Protein AF-A0A7J2L5X8-F1 (afdb_monomer_lite)

pLDDT: mean 84.65, std 14.78, range [26.77, 98.19]

Radius of gyration: 34.4 Å; chains: 1; bounding box: 123×86×78 Å

Structure (mmCIF, N/CA/C/O backbone):
data_AF-A0A7J2L5X8-F1
#
_entry.id   AF-A0A7J2L5X8-F1
#
loop_
_atom_site.group_PDB
_atom_site.id
_atom_site.type_symbol
_atom_site.label_atom_id
_atom_site.label_alt_id
_atom_site.label_comp_id
_atom_site.label_asym_id
_atom_site.label_entity_id
_atom_site.label_seq_id
_atom_site.pdbx_PDB_ins_code
_atom_site.Cartn_x
_atom_site.Cartn_y
_atom_site.Cartn_z
_atom_site.occupancy
_atom_site.B_iso_or_equiv
_atom_site.auth_seq_id
_atom_site.auth_comp_id
_atom_site.auth_asym_id
_atom_site.auth_atom_id
_atom_site.pdbx_PDB_model_num
ATOM 1 N N . MET A 1 1 ? -38.835 -38.121 22.891 1.00 50.97 1 MET A N 1
ATOM 2 C CA . MET A 1 1 ? -38.243 -36.818 23.282 1.00 50.97 1 MET A CA 1
ATOM 3 C C . MET A 1 1 ? -36.738 -36.722 23.035 1.00 50.97 1 MET A C 1
ATOM 5 O O . MET A 1 1 ? -36.355 -35.840 22.284 1.00 50.97 1 MET A O 1
ATOM 9 N N . ARG A 1 2 ? -35.883 -37.625 23.550 1.00 47.59 2 ARG A N 1
ATOM 10 C CA . ARG A 1 2 ? -34.414 -37.562 23.329 1.00 47.59 2 ARG A CA 1
ATOM 11 C C . ARG A 1 2 ? -33.972 -37.467 21.857 1.00 47.59 2 ARG A C 1
ATOM 13 O O . ARG A 1 2 ? -33.082 -36.690 21.553 1.00 47.59 2 ARG A O 1
ATOM 20 N N . ARG A 1 3 ? -34.618 -38.194 20.934 1.00 44.84 3 ARG A N 1
ATOM 21 C CA . ARG A 1 3 ? -34.293 -38.130 19.491 1.00 44.84 3 ARG A CA 1
ATOM 22 C C . ARG A 1 3 ? -34.635 -36.784 18.840 1.00 44.84 3 ARG A C 1
ATOM 24 O O . ARG A 1 3 ? -33.882 -36.325 17.998 1.00 44.84 3 ARG A O 1
ATOM 31 N N . ILE A 1 4 ? -35.722 -36.137 19.264 1.00 60.38 4 ILE A N 1
ATOM 32 C CA . ILE A 1 4 ? -36.119 -34.810 18.762 1.00 60.38 4 ILE A CA 1
ATOM 33 C C . ILE A 1 4 ? -35.140 -33.752 19.275 1.00 60.38 4 ILE A C 1
ATOM 35 O O . ILE A 1 4 ? -34.714 -32.895 18.515 1.00 60.38 4 ILE A O 1
ATOM 39 N N . LEU A 1 5 ? -34.713 -33.865 20.536 1.00 56.12 5 LEU A N 1
ATOM 40 C CA . LEU A 1 5 ? -33.750 -32.943 21.135 1.00 56.12 5 LEU A CA 1
ATOM 41 C C . LEU A 1 5 ? -32.378 -33.013 20.448 1.00 56.12 5 LEU A C 1
ATOM 43 O O . LEU A 1 5 ? -31.769 -31.979 20.212 1.00 56.12 5 LEU A O 1
ATOM 47 N N . ILE A 1 6 ? -31.931 -34.216 20.066 1.00 64.38 6 ILE A N 1
ATOM 48 C CA . ILE A 1 6 ? -30.689 -34.419 19.302 1.00 64.38 6 ILE A CA 1
ATOM 49 C C . ILE A 1 6 ? -30.817 -33.847 17.887 1.00 64.38 6 ILE A C 1
ATOM 51 O O . ILE A 1 6 ? -29.903 -33.176 17.432 1.00 64.38 6 ILE A O 1
ATOM 55 N N . ILE A 1 7 ? -31.949 -34.052 17.206 1.00 65.56 7 ILE A N 1
ATOM 56 C CA . ILE A 1 7 ? -32.182 -33.485 15.867 1.00 65.56 7 ILE A CA 1
ATOM 57 C C . ILE A 1 7 ? -32.190 -31.952 15.918 1.00 65.56 7 ILE A C 1
ATOM 59 O O . ILE A 1 7 ? -31.579 -31.323 15.064 1.00 65.56 7 ILE A O 1
ATOM 63 N N . VAL A 1 8 ? -32.805 -31.351 16.941 1.00 65.12 8 VAL A N 1
ATOM 64 C CA . VAL A 1 8 ? -32.806 -29.892 17.148 1.00 65.12 8 VAL A CA 1
ATOM 65 C C . VAL A 1 8 ? -31.406 -29.368 17.476 1.00 65.12 8 VAL A C 1
ATOM 67 O O . VAL A 1 8 ? -31.023 -28.328 16.957 1.00 65.12 8 VAL A O 1
ATOM 70 N N . LEU A 1 9 ? -30.612 -30.092 18.270 1.00 53.28 9 LEU A N 1
ATOM 71 C CA . LEU A 1 9 ? -29.221 -29.726 18.570 1.00 53.28 9 LEU A CA 1
ATOM 72 C C . LEU A 1 9 ? -28.312 -29.840 17.345 1.00 53.28 9 LEU A C 1
ATOM 74 O O . LEU A 1 9 ? -27.477 -28.969 17.126 1.00 53.28 9 LEU A O 1
ATOM 78 N N . VAL A 1 10 ? -28.501 -30.876 16.525 1.00 58.16 10 VAL A N 1
ATOM 79 C CA . VAL A 1 10 ? -27.771 -31.048 15.264 1.00 58.16 10 VAL A CA 1
ATOM 80 C C . VAL A 1 10 ? -28.186 -29.974 14.263 1.00 58.16 10 VAL A C 1
ATOM 82 O O . VAL A 1 10 ? -27.308 -29.396 13.645 1.00 58.16 10 VAL A O 1
ATOM 85 N N . LEU A 1 11 ? -29.473 -29.629 14.151 1.00 48.47 11 LEU A N 1
ATOM 86 C CA . LEU A 1 11 ? -29.954 -28.525 13.307 1.00 48.47 11 LEU A CA 1
ATOM 87 C C . LEU A 1 11 ? -29.488 -27.151 13.799 1.00 48.47 11 LEU A C 1
ATOM 89 O O . LEU A 1 11 ? -29.169 -26.309 12.972 1.00 48.47 11 LEU A O 1
ATOM 93 N N . ALA A 1 12 ? -29.409 -26.921 15.112 1.00 48.19 12 ALA A N 1
ATOM 94 C CA . ALA A 1 12 ? -28.873 -25.685 15.680 1.00 48.19 12 ALA A CA 1
ATOM 95 C C . ALA A 1 12 ? -27.358 -25.574 15.455 1.00 48.19 12 ALA A C 1
ATOM 97 O O . ALA A 1 12 ? -26.879 -24.514 15.066 1.00 48.19 12 ALA A O 1
ATOM 98 N N . ALA A 1 13 ? -26.615 -26.674 15.612 1.00 43.69 13 ALA A N 1
ATOM 99 C CA . ALA A 1 13 ? -25.195 -26.733 15.275 1.00 43.69 13 ALA A CA 1
ATOM 100 C C . ALA A 1 13 ? -24.962 -26.568 13.763 1.00 43.69 13 ALA A C 1
ATOM 102 O O . ALA A 1 13 ? -24.052 -25.851 13.366 1.00 43.69 13 ALA A O 1
ATOM 103 N N . PHE A 1 14 ? -25.818 -27.153 12.914 1.00 43.00 14 PHE A N 1
ATOM 104 C CA . PHE A 1 14 ? -25.770 -26.969 11.460 1.00 43.00 14 PHE A CA 1
ATOM 105 C C . PHE A 1 14 ? -26.148 -25.539 11.060 1.00 43.00 14 PHE A C 1
ATOM 107 O O . PHE A 1 14 ? -25.529 -24.989 10.166 1.00 43.00 14 PHE A O 1
ATOM 114 N N . ALA A 1 15 ? -27.095 -24.898 11.749 1.00 42.09 15 ALA A N 1
ATOM 115 C CA . ALA A 1 15 ? -27.457 -23.497 11.528 1.00 42.09 15 ALA A CA 1
ATOM 116 C C . ALA A 1 15 ? -26.376 -22.509 12.003 1.00 42.09 15 ALA A C 1
ATOM 118 O O . ALA A 1 15 ? -26.278 -21.422 11.447 1.00 42.09 15 ALA A O 1
ATOM 119 N N . MET A 1 16 ? -25.552 -22.890 12.988 1.00 42.25 16 MET A N 1
ATOM 120 C CA . MET A 1 16 ? -24.350 -22.145 13.394 1.00 42.25 16 MET A CA 1
ATOM 121 C C . MET A 1 16 ? -23.132 -22.426 12.493 1.00 42.25 16 MET A C 1
ATOM 123 O O . MET A 1 16 ? -22.217 -21.611 12.452 1.00 42.25 16 MET A O 1
ATOM 127 N N . LEU A 1 17 ? -23.114 -23.563 11.784 1.00 34.62 17 LEU A N 1
ATOM 128 C CA . LEU A 1 17 ? -22.081 -23.952 10.808 1.00 34.62 17 LEU A CA 1
ATOM 129 C C . LEU A 1 17 ? -22.421 -23.568 9.364 1.00 34.62 17 LEU A C 1
ATOM 131 O O . LEU A 1 17 ? -21.543 -23.615 8.502 1.00 34.62 17 LEU A O 1
ATOM 135 N N . LEU A 1 18 ? -23.670 -23.192 9.077 1.00 31.45 18 LEU A N 1
ATOM 136 C CA . LEU A 1 18 ? -23.993 -22.529 7.825 1.00 31.45 18 LEU A CA 1
ATOM 137 C C . LEU A 1 18 ? -23.197 -21.218 7.811 1.00 31.45 18 LEU A C 1
ATOM 139 O O . LEU A 1 18 ? -23.314 -20.442 8.764 1.00 31.45 18 LEU A O 1
ATOM 143 N N . PRO A 1 19 ? -22.396 -20.943 6.763 1.00 33.28 19 PRO A N 1
ATOM 144 C CA . PRO A 1 19 ? -21.858 -19.607 6.590 1.00 33.28 19 PRO A CA 1
ATOM 145 C C . PRO A 1 19 ? -23.040 -18.648 6.678 1.00 33.28 19 PRO A C 1
ATOM 147 O O . PRO A 1 19 ? -24.121 -18.947 6.158 1.00 33.28 19 PRO A O 1
ATOM 150 N N . ILE A 1 20 ? -22.854 -17.524 7.367 1.00 36.88 20 ILE A N 1
ATOM 151 C CA . ILE A 1 20 ? -23.802 -16.414 7.371 1.00 36.88 20 ILE A CA 1
ATOM 152 C C . ILE A 1 20 ? -23.837 -15.866 5.934 1.00 36.88 20 ILE A C 1
ATOM 154 O O . ILE A 1 20 ? -23.305 -14.811 5.628 1.00 36.88 20 ILE A O 1
ATOM 158 N N . ASN A 1 21 ? -24.488 -16.597 5.031 1.00 29.67 21 ASN A N 1
ATOM 159 C CA . ASN A 1 21 ? -25.087 -16.094 3.812 1.00 29.67 21 ASN A CA 1
ATOM 160 C C . ASN A 1 21 ? -26.426 -15.474 4.225 1.00 29.67 21 ASN A C 1
ATOM 162 O O . ASN A 1 21 ? -27.500 -15.875 3.781 1.00 29.67 21 ASN A O 1
ATOM 166 N N . ALA A 1 22 ? -26.363 -14.509 5.145 1.00 26.77 22 ALA A N 1
ATOM 167 C CA . ALA A 1 22 ? -27.402 -13.507 5.238 1.00 26.77 22 ALA A CA 1
ATOM 168 C C . ALA A 1 22 ? -27.257 -12.656 3.974 1.00 26.77 22 ALA A C 1
ATOM 170 O O . ALA A 1 22 ? -26.173 -12.143 3.701 1.00 26.77 22 ALA A O 1
ATOM 171 N N . GLY A 1 23 ? -28.324 -12.620 3.175 1.00 27.84 23 GLY A N 1
ATOM 172 C CA . GLY A 1 23 ? -28.348 -12.081 1.820 1.00 27.84 23 GLY A CA 1
ATOM 173 C C . GLY A 1 23 ? -27.550 -10.792 1.667 1.00 27.84 23 GLY A C 1
ATOM 174 O O . GLY A 1 23 ? -27.863 -9.772 2.277 1.00 27.84 23 GLY A O 1
ATOM 175 N N . TYR A 1 24 ? -26.526 -10.868 0.825 1.00 34.09 24 TYR A N 1
ATOM 176 C CA . TYR A 1 24 ? -25.783 -9.721 0.344 1.00 34.09 24 TYR A CA 1
ATOM 177 C C . TYR A 1 24 ? -26.128 -9.550 -1.133 1.00 34.09 24 TYR A C 1
ATOM 179 O O . TYR A 1 24 ? -25.686 -10.321 -1.985 1.00 34.09 24 TYR A O 1
ATOM 187 N N . GLU A 1 25 ? -26.943 -8.543 -1.433 1.00 32.84 25 GLU A N 1
ATOM 188 C CA . GLU A 1 25 ? -26.966 -7.942 -2.762 1.00 32.84 25 GLU A CA 1
ATOM 189 C C . GLU A 1 25 ? -25.570 -7.357 -3.030 1.00 32.84 25 GLU A C 1
ATOM 191 O O . GLU A 1 25 ? -25.068 -6.540 -2.255 1.00 32.84 25 GLU A O 1
ATOM 196 N N . GLY A 1 26 ? -24.925 -7.800 -4.113 1.00 31.50 26 GLY A N 1
ATOM 197 C CA . GLY A 1 26 ? -23.691 -7.190 -4.618 1.00 31.50 26 GLY A CA 1
ATOM 198 C C . GLY A 1 26 ? -22.412 -8.020 -4.502 1.00 31.50 26 GLY A C 1
ATOM 199 O O . GLY A 1 26 ? -21.332 -7.437 -4.443 1.00 31.50 26 GLY A O 1
ATOM 200 N N . HIS A 1 27 ? -22.498 -9.352 -4.495 1.00 34.44 27 HIS A N 1
ATOM 201 C CA . HIS A 1 27 ? -21.352 -10.185 -4.870 1.00 34.44 27 HIS A CA 1
ATOM 202 C C . HIS A 1 27 ? -21.239 -10.217 -6.396 1.00 34.44 27 HIS A C 1
ATOM 204 O O . HIS A 1 27 ? -21.944 -10.969 -7.065 1.00 34.44 27 HIS A O 1
ATOM 210 N N . VAL A 1 28 ? -20.391 -9.351 -6.949 1.00 34.28 28 VAL A N 1
ATOM 211 C CA . VAL A 1 28 ? -19.978 -9.427 -8.353 1.00 34.28 28 VAL A CA 1
ATOM 212 C C . VAL A 1 28 ? -18.663 -10.197 -8.380 1.00 34.28 28 VAL A C 1
ATOM 214 O O . VAL A 1 28 ? -17.612 -9.646 -8.068 1.00 34.28 28 VAL A O 1
ATOM 217 N N . GLU A 1 29 ? -18.721 -11.480 -8.743 1.00 30.66 29 GLU A N 1
ATOM 218 C CA . GLU A 1 29 ? -17.546 -12.201 -9.240 1.00 30.66 29 GLU A CA 1
ATOM 219 C C . GLU A 1 29 ? -17.070 -11.502 -10.522 1.00 30.66 29 GLU A C 1
ATOM 221 O O . GLU A 1 29 ? -17.646 -11.688 -11.596 1.00 30.66 29 GLU A O 1
ATOM 226 N N . ILE A 1 30 ? -16.012 -10.696 -10.436 1.00 43.50 30 ILE A N 1
ATOM 227 C CA . ILE A 1 30 ? -15.331 -10.178 -11.626 1.00 43.50 30 ILE A CA 1
ATOM 228 C C . ILE A 1 30 ? -14.377 -11.272 -12.115 1.00 43.50 30 ILE A C 1
ATOM 230 O O . ILE A 1 30 ? -13.190 -11.284 -11.791 1.00 43.50 30 ILE A O 1
ATOM 234 N N . LYS A 1 31 ? -14.901 -12.229 -12.888 1.00 35.75 31 LYS A N 1
ATOM 235 C CA . LYS A 1 31 ? -14.074 -13.270 -13.515 1.00 35.75 31 LYS A CA 1
ATOM 236 C C . LYS A 1 31 ? -12.997 -12.633 -14.405 1.00 35.75 31 LYS A C 1
ATOM 238 O O . LYS A 1 31 ? -13.315 -11.985 -15.398 1.00 35.75 31 LYS A O 1
ATOM 243 N N . GLY A 1 32 ? -11.727 -12.867 -14.069 1.00 49.94 32 GLY A N 1
ATOM 244 C CA . GLY A 1 32 ? -10.579 -12.677 -14.966 1.00 49.94 32 GLY A CA 1
ATOM 245 C C . GLY A 1 32 ? -9.817 -11.349 -14.883 1.00 49.94 32 GLY A C 1
ATOM 246 O O . GLY A 1 32 ? -8.886 -11.172 -15.664 1.00 49.94 32 GLY A O 1
ATOM 247 N N . VAL A 1 33 ? -10.170 -10.429 -13.976 1.00 67.00 33 VAL A N 1
ATOM 248 C CA . VAL A 1 33 ? -9.389 -9.188 -13.748 1.00 67.00 33 VAL A CA 1
ATOM 249 C C . VAL A 1 33 ? -8.736 -9.182 -12.369 1.00 67.00 33 VAL A C 1
ATOM 251 O O . VAL A 1 33 ? -7.579 -8.809 -12.253 1.00 67.00 33 VAL A O 1
ATOM 254 N N . VAL A 1 34 ? -9.462 -9.624 -11.348 1.00 81.81 34 VAL A N 1
ATOM 255 C CA . VAL A 1 34 ? -9.037 -9.644 -9.944 1.00 81.81 34 VAL A CA 1
ATOM 256 C C . VAL A 1 34 ? -8.374 -10.993 -9.608 1.00 81.81 34 VAL A C 1
ATOM 258 O O . VAL A 1 34 ? -8.820 -12.018 -10.137 1.00 81.81 34 VAL A O 1
ATOM 261 N N . PRO A 1 35 ? -7.325 -11.036 -8.761 1.00 80.94 35 PRO A N 1
ATOM 262 C CA . PRO A 1 35 ? -6.740 -12.296 -8.299 1.00 80.94 35 PRO A CA 1
ATOM 263 C C . PRO A 1 35 ? -7.758 -13.135 -7.519 1.00 80.94 35 PRO A C 1
ATOM 265 O O . PRO A 1 35 ? -8.535 -12.606 -6.729 1.00 80.94 35 PRO A O 1
ATOM 268 N N . GLU A 1 36 ? -7.733 -14.456 -7.697 1.00 85.62 36 GLU A N 1
ATOM 269 C CA . GLU A 1 36 ? -8.596 -15.338 -6.906 1.00 85.62 36 GLU A CA 1
ATOM 270 C C . GLU A 1 36 ? -8.281 -15.194 -5.404 1.00 85.62 36 GLU A C 1
ATOM 272 O O . GLU A 1 36 ? -7.104 -15.271 -5.039 1.00 85.62 36 GLU A O 1
ATOM 277 N N . PRO A 1 37 ? -9.291 -15.050 -4.520 1.00 86.94 37 PRO A N 1
ATOM 278 C CA . PRO A 1 37 ? -9.077 -14.885 -3.078 1.00 86.94 37 PRO A CA 1
ATOM 279 C C . PRO A 1 37 ? -8.175 -15.955 -2.455 1.00 86.94 37 PRO A C 1
ATOM 281 O O . PRO A 1 37 ? -7.399 -15.670 -1.550 1.00 86.94 37 PRO A O 1
ATOM 284 N N . GLN A 1 38 ? -8.231 -17.183 -2.975 1.00 87.19 38 GLN A N 1
ATOM 285 C CA . GLN A 1 38 ? -7.449 -18.325 -2.490 1.00 87.19 38 GLN A CA 1
ATOM 286 C C . GLN A 1 38 ? -5.941 -18.182 -2.729 1.00 87.19 38 GLN A C 1
ATOM 288 O O . GLN A 1 38 ? -5.165 -18.919 -2.128 1.00 87.19 38 GLN A O 1
ATOM 293 N N . ASN A 1 39 ? -5.520 -17.254 -3.590 1.00 91.12 39 ASN A N 1
ATOM 294 C CA . ASN A 1 39 ? -4.109 -16.948 -3.815 1.00 91.12 39 ASN A CA 1
ATOM 295 C C . ASN A 1 39 ? -3.572 -15.896 -2.841 1.00 91.12 39 ASN A C 1
ATOM 297 O O . ASN A 1 39 ? -2.382 -15.614 -2.888 1.00 91.12 39 ASN A O 1
ATOM 301 N N . ILE A 1 40 ? -4.430 -15.327 -1.987 1.00 94.56 40 ILE A N 1
ATOM 302 C CA . ILE A 1 40 ? -4.070 -14.266 -1.050 1.00 94.56 40 ILE A CA 1
ATOM 303 C C . ILE A 1 40 ? -4.104 -14.812 0.375 1.00 94.56 40 ILE A C 1
ATOM 305 O O . ILE A 1 40 ? -5.088 -15.418 0.817 1.00 94.56 40 ILE A O 1
ATOM 309 N N . THR A 1 41 ? -3.022 -14.572 1.105 1.00 97.62 41 THR A N 1
ATOM 310 C CA . THR A 1 41 ? -2.802 -15.070 2.459 1.00 97.62 41 THR A CA 1
ATOM 311 C C . THR A 1 41 ? -2.686 -13.926 3.455 1.00 97.62 41 THR A C 1
ATOM 313 O O . THR A 1 41 ? -1.779 -13.098 3.389 1.00 97.62 41 THR A O 1
ATOM 316 N N . PHE A 1 42 ? -3.572 -13.940 4.448 1.00 98.19 42 PHE A N 1
ATOM 317 C CA . PHE A 1 42 ? -3.499 -13.073 5.617 1.00 98.19 42 PHE A CA 1
ATOM 318 C C . PHE A 1 42 ? -2.674 -13.751 6.716 1.00 98.19 42 PHE A C 1
ATOM 320 O O . PHE A 1 42 ? -3.063 -14.787 7.264 1.00 98.19 42 PHE A O 1
ATOM 327 N N . GLY A 1 43 ? -1.534 -13.163 7.055 1.00 97.44 43 GLY A N 1
ATOM 328 C CA . GLY A 1 43 ? -0.712 -13.531 8.198 1.00 97.44 43 GLY A CA 1
ATOM 329 C C . GLY A 1 43 ? -1.245 -12.862 9.459 1.00 97.44 43 GLY A C 1
ATOM 330 O O . GLY A 1 43 ? -1.260 -11.643 9.531 1.00 97.44 43 GLY A O 1
ATOM 331 N N . ILE A 1 44 ? -1.678 -13.614 10.467 1.00 96.94 44 ILE A N 1
ATOM 332 C CA . ILE A 1 44 ? -2.075 -13.047 11.764 1.00 96.94 44 ILE A CA 1
ATOM 333 C C . ILE A 1 44 ? -0.915 -13.222 12.728 1.00 96.94 44 ILE A C 1
ATOM 335 O O . ILE A 1 44 ? -0.552 -14.359 13.038 1.00 96.94 44 ILE A O 1
ATOM 339 N N . TYR A 1 45 ? -0.353 -12.117 13.216 1.00 95.75 45 TYR A N 1
ATOM 340 C CA . TYR A 1 45 ? 0.715 -12.190 14.203 1.00 95.75 45 TYR A CA 1
ATOM 341 C C . TYR A 1 45 ? 0.169 -12.609 15.573 1.00 95.75 45 TYR A C 1
ATOM 343 O O . TYR A 1 45 ? -0.776 -12.016 16.096 1.00 95.75 45 TYR A O 1
ATOM 351 N N . THR A 1 46 ? 0.755 -13.661 16.141 1.00 91.50 46 THR A N 1
ATOM 352 C CA . THR A 1 46 ? 0.354 -14.275 17.411 1.00 91.50 46 THR A CA 1
ATOM 353 C C . THR A 1 46 ? 1.497 -14.421 18.413 1.00 91.50 46 THR A C 1
ATOM 355 O O . THR A 1 46 ? 1.276 -15.004 19.471 1.00 91.50 46 THR A O 1
ATOM 358 N N . GLY A 1 47 ? 2.707 -13.965 18.075 1.00 84.44 47 GLY A N 1
ATOM 359 C CA . GLY A 1 47 ? 3.896 -14.087 18.928 1.00 84.44 47 GLY A CA 1
ATOM 360 C C . GLY A 1 47 ? 3.970 -13.078 20.074 1.00 84.44 47 GLY A C 1
ATOM 361 O O . GLY A 1 47 ? 4.498 -13.390 21.139 1.00 84.44 47 GLY A O 1
ATOM 362 N N . GLY A 1 48 ? 3.418 -11.881 19.871 1.00 82.56 48 GLY A N 1
ATOM 363 C CA . GLY A 1 48 ? 3.493 -10.779 20.830 1.00 82.56 48 GLY A CA 1
ATOM 364 C C . GLY A 1 48 ? 2.423 -10.813 21.923 1.00 82.56 48 GLY A C 1
ATOM 365 O O . GLY A 1 48 ? 1.437 -11.552 21.857 1.00 82.56 48 GLY A O 1
ATOM 366 N N . SER A 1 49 ? 2.588 -9.950 22.928 1.00 87.31 49 SER A N 1
ATOM 367 C CA . SER A 1 49 ? 1.512 -9.646 23.876 1.00 87.31 49 SER A CA 1
ATOM 368 C C . SER A 1 49 ? 0.440 -8.796 23.196 1.00 87.31 49 SER A C 1
ATOM 370 O O . SER A 1 49 ? 0.789 -7.891 22.452 1.00 87.31 49 SER A O 1
ATOM 372 N N . THR A 1 50 ? -0.848 -9.044 23.434 1.00 90.88 50 THR A N 1
ATOM 373 C CA . THR A 1 50 ? -1.942 -8.214 22.895 1.00 90.88 50 THR A CA 1
ATOM 374 C C . THR A 1 50 ? -2.754 -7.575 24.016 1.00 90.88 50 THR A C 1
ATOM 376 O O . THR A 1 50 ? -2.825 -8.113 25.121 1.00 90.88 50 THR A O 1
ATOM 379 N N . GLU A 1 51 ? -3.377 -6.424 23.749 1.00 90.94 51 GLU A N 1
ATOM 380 C CA . GLU A 1 51 ? -4.390 -5.854 24.648 1.00 90.94 51 GLU A CA 1
ATOM 381 C C . GLU A 1 51 ? -5.626 -6.739 24.712 1.00 90.94 51 GLU A C 1
ATOM 383 O O . GLU A 1 51 ? -6.108 -7.074 25.792 1.00 90.94 51 GLU A O 1
ATOM 388 N N . ILE A 1 52 ? -6.108 -7.126 23.533 1.00 90.88 52 ILE A N 1
ATOM 389 C CA . ILE A 1 52 ? -7.298 -7.938 23.374 1.00 90.88 52 ILE A CA 1
ATOM 390 C C . ILE A 1 52 ? -6.846 -9.343 22.969 1.00 90.88 52 ILE A C 1
ATOM 392 O O . ILE A 1 52 ? -6.108 -9.500 21.987 1.00 90.88 52 ILE A O 1
ATOM 396 N N . PRO A 1 53 ? -7.255 -10.397 23.697 1.00 92.00 53 PRO A N 1
ATOM 397 C CA . PRO A 1 53 ? -6.922 -11.762 23.326 1.00 92.00 53 PRO A CA 1
ATOM 398 C C . PRO A 1 53 ? -7.378 -12.082 21.901 1.00 92.00 53 PRO A C 1
ATOM 400 O O . PRO A 1 53 ? -8.519 -11.827 21.522 1.00 92.00 53 PRO A O 1
ATOM 403 N N . LEU A 1 54 ? -6.522 -12.745 21.121 1.00 89.75 54 LEU A N 1
ATOM 404 C CA . LEU A 1 54 ? -6.805 -13.102 19.722 1.00 89.75 54 LEU A CA 1
ATOM 405 C C . LEU A 1 54 ? -8.047 -13.990 19.518 1.00 89.75 54 LEU A C 1
ATOM 407 O O . LEU A 1 54 ? -8.488 -14.177 18.378 1.00 89.75 54 LEU A O 1
ATOM 411 N N . GLY A 1 55 ? -8.566 -14.588 20.595 1.00 89.94 55 GLY A N 1
ATOM 412 C CA . GLY A 1 55 ? -9.832 -15.317 20.608 1.00 89.94 55 GLY A CA 1
ATOM 413 C C . GLY A 1 55 ? -11.051 -14.417 20.388 1.00 89.94 55 GLY A C 1
ATOM 414 O O . GLY A 1 55 ? -12.014 -14.883 19.793 1.00 89.94 55 GLY A O 1
ATOM 415 N N . ASN A 1 56 ? -10.968 -13.136 20.761 1.00 94.44 56 ASN A N 1
ATOM 416 C CA . ASN A 1 56 ? -12.048 -12.153 20.617 1.00 94.44 56 ASN A CA 1
ATOM 417 C C . ASN A 1 56 ? -12.052 -11.460 19.241 1.00 94.44 56 ASN A C 1
ATOM 419 O O . ASN A 1 56 ? -12.795 -10.507 19.029 1.00 94.44 56 ASN A O 1
ATOM 423 N N . PHE A 1 57 ? -11.221 -11.928 18.306 1.00 94.50 57 PHE A N 1
ATOM 424 C CA . PHE A 1 57 ? -11.246 -11.548 16.890 1.00 94.50 57 PHE A CA 1
ATOM 425 C C . PHE A 1 57 ? -11.687 -12.736 16.022 1.00 94.50 57 PHE A C 1
ATOM 427 O O . PHE A 1 57 ? -11.197 -12.934 14.902 1.00 94.50 57 PHE A O 1
ATOM 434 N N . SER A 1 58 ? -12.561 -13.598 16.552 1.00 94.38 58 SER A N 1
ATOM 435 C CA . SER A 1 58 ? -13.014 -14.789 15.834 1.00 94.38 58 SER A CA 1
ATOM 436 C C . SER A 1 58 ? -13.840 -14.415 14.604 1.00 94.38 58 SER A C 1
ATOM 438 O O . SER A 1 58 ? -13.685 -15.037 13.553 1.00 94.38 58 SER A O 1
ATOM 440 N N . ILE A 1 59 ? -14.640 -13.347 14.681 1.00 93.88 59 ILE A N 1
ATOM 441 C CA . ILE A 1 59 ? -15.447 -12.856 13.563 1.00 93.88 59 ILE A CA 1
ATOM 442 C C . ILE A 1 59 ? -14.555 -12.324 12.453 1.00 93.88 59 ILE A C 1
ATOM 444 O O . ILE A 1 59 ? -14.772 -12.673 11.298 1.00 93.88 59 ILE A O 1
ATOM 448 N N . LEU A 1 60 ? -13.510 -11.564 12.783 1.00 94.88 60 LEU A N 1
ATOM 449 C CA . LEU A 1 60 ? -12.532 -11.088 11.802 1.00 94.88 60 LEU A CA 1
ATOM 450 C C . LEU A 1 60 ? -11.886 -12.256 11.049 1.00 94.88 60 LEU A C 1
ATOM 452 O O . LEU A 1 60 ? -11.874 -12.278 9.818 1.00 94.88 60 LEU A O 1
ATOM 456 N N . LYS A 1 61 ? -11.421 -13.277 11.778 1.00 94.44 61 LYS A N 1
ATOM 457 C CA . LYS A 1 61 ? -10.851 -14.497 11.181 1.00 94.44 61 LYS A CA 1
ATOM 458 C C . LYS A 1 61 ? -11.862 -15.230 10.298 1.00 94.44 61 LYS A C 1
ATOM 460 O O . LYS A 1 61 ? -11.503 -15.735 9.234 1.00 94.44 61 LYS A O 1
ATOM 465 N N . ASN A 1 62 ? -13.120 -15.284 10.726 1.00 93.69 62 ASN A N 1
ATOM 466 C CA . ASN A 1 62 ? -14.199 -15.914 9.972 1.00 93.69 62 ASN A CA 1
ATOM 467 C C . ASN A 1 62 ? -14.584 -15.116 8.726 1.00 93.69 62 ASN A C 1
ATOM 469 O O . ASN A 1 62 ? -14.916 -15.731 7.720 1.00 93.69 62 ASN A O 1
ATOM 473 N N . VAL A 1 63 ? -14.506 -13.784 8.754 1.00 93.50 63 VAL A N 1
ATOM 474 C CA . VAL A 1 63 ? -14.704 -12.940 7.570 1.00 93.50 63 VAL A CA 1
ATOM 475 C C . VAL A 1 63 ? -13.627 -13.256 6.539 1.00 93.50 63 VAL A C 1
ATOM 477 O O . VAL A 1 63 ? -13.967 -13.604 5.414 1.00 93.50 63 VAL A O 1
ATOM 480 N N . ILE A 1 64 ? -12.349 -13.242 6.928 1.00 94.81 64 ILE A N 1
ATOM 481 C CA . ILE A 1 64 ? -11.235 -13.547 6.018 1.00 94.81 64 ILE A CA 1
ATOM 482 C C . ILE A 1 64 ? -11.413 -14.942 5.385 1.00 94.81 64 ILE A C 1
ATOM 484 O O . ILE A 1 64 ? -11.498 -15.062 4.162 1.00 94.81 64 ILE A O 1
ATOM 488 N N . LYS A 1 65 ? -11.579 -15.995 6.200 1.00 93.19 65 LYS A N 1
ATOM 489 C CA . LYS A 1 65 ? -11.784 -17.367 5.691 1.00 93.19 65 LYS A CA 1
ATOM 490 C C . LYS A 1 65 ? -13.070 -17.516 4.884 1.00 93.19 65 LYS A C 1
ATOM 492 O O . LYS A 1 65 ? -13.086 -18.171 3.848 1.00 93.19 65 LYS A O 1
ATOM 497 N N . GLY A 1 66 ? -14.158 -16.917 5.359 1.00 88.44 66 GLY A N 1
ATOM 498 C CA . GLY A 1 66 ? -15.476 -16.989 4.735 1.00 88.44 66 GLY A CA 1
ATOM 499 C C . GLY A 1 66 ? -15.526 -16.322 3.362 1.00 88.44 66 GLY A C 1
ATOM 500 O O . GLY A 1 66 ? -16.390 -16.664 2.558 1.00 88.44 66 GLY A O 1
ATOM 501 N N . ARG A 1 67 ? -14.594 -15.406 3.068 1.00 87.19 67 ARG A N 1
ATOM 502 C CA . ARG A 1 67 ? -14.424 -14.801 1.739 1.00 87.19 67 ARG A CA 1
ATOM 503 C C . ARG A 1 67 ? -13.441 -15.560 0.836 1.00 87.19 67 ARG A C 1
ATOM 505 O O . ARG A 1 67 ? -13.231 -15.148 -0.298 1.00 87.19 67 ARG A O 1
ATOM 512 N N . GLY A 1 68 ? -12.902 -16.690 1.296 1.00 90.12 68 GLY A N 1
ATOM 513 C CA . GLY A 1 68 ? -12.040 -17.570 0.506 1.00 90.12 68 GLY A CA 1
ATOM 514 C C . GLY A 1 68 ? -10.549 -17.241 0.568 1.00 90.12 68 GLY A C 1
ATOM 515 O O . GLY A 1 68 ? -9.786 -17.873 -0.155 1.00 90.12 68 GLY A O 1
ATOM 516 N N . PHE A 1 69 ? -10.134 -16.295 1.415 1.00 95.31 69 PHE A N 1
ATOM 517 C CA . PHE A 1 69 ? -8.723 -15.996 1.654 1.00 95.31 69 PHE A CA 1
ATOM 518 C C . PHE A 1 69 ? -8.070 -17.037 2.569 1.00 95.31 69 PHE A C 1
ATOM 520 O O . PHE A 1 69 ? -8.716 -17.601 3.462 1.00 95.31 69 PHE A O 1
ATOM 527 N N . ASN A 1 70 ? -6.764 -17.238 2.403 1.00 96.88 70 ASN A N 1
ATOM 528 C CA . ASN A 1 70 ? -5.984 -18.078 3.304 1.00 96.88 70 ASN A CA 1
ATOM 529 C C . ASN A 1 70 ? -5.611 -17.316 4.578 1.00 96.88 70 ASN A C 1
ATOM 531 O O . ASN A 1 70 ? -5.418 -16.102 4.566 1.00 96.88 70 ASN A O 1
ATOM 535 N N . ILE A 1 71 ? -5.469 -18.048 5.686 1.00 96.25 71 ILE A N 1
ATOM 536 C CA . ILE A 1 71 ? -4.923 -17.510 6.936 1.00 96.25 71 ILE A CA 1
ATOM 537 C C . ILE A 1 71 ? -3.714 -18.333 7.352 1.00 96.25 71 ILE A C 1
ATOM 539 O O . ILE A 1 71 ? -3.815 -19.554 7.490 1.00 96.25 71 ILE A O 1
ATOM 543 N N . LYS A 1 72 ? -2.611 -17.644 7.633 1.00 95.81 72 LYS A N 1
ATOM 544 C CA . LYS A 1 72 ? -1.400 -18.192 8.248 1.00 95.81 72 LYS A CA 1
ATOM 545 C C . LYS A 1 72 ? -1.223 -17.529 9.614 1.00 95.81 72 LYS A C 1
ATOM 547 O O . LYS A 1 72 ? -1.347 -16.316 9.727 1.00 95.81 72 LYS A O 1
ATOM 552 N N . ASN A 1 73 ? -0.962 -18.299 10.664 1.00 95.38 73 ASN A N 1
ATOM 553 C CA . ASN A 1 73 ? -0.577 -17.710 11.949 1.00 95.38 73 ASN A CA 1
ATOM 554 C C . ASN A 1 73 ? 0.939 -17.516 11.953 1.00 95.38 73 ASN A C 1
ATOM 556 O O . ASN A 1 73 ? 1.662 -18.440 11.587 1.00 95.38 73 ASN A O 1
ATOM 560 N N . ILE A 1 74 ? 1.393 -16.342 12.375 1.00 95.44 74 ILE A N 1
ATOM 561 C CA . ILE A 1 74 ? 2.808 -15.984 12.466 1.00 95.44 74 ILE A CA 1
ATOM 562 C C . ILE A 1 74 ? 3.152 -15.872 13.944 1.00 95.44 74 ILE A C 1
ATOM 564 O O . ILE A 1 74 ? 2.639 -14.997 14.633 1.00 95.44 74 ILE A O 1
ATOM 568 N N . THR A 1 75 ? 3.968 -16.781 14.461 1.00 91.69 75 THR A N 1
ATOM 569 C CA . THR A 1 75 ? 4.318 -16.813 15.891 1.00 91.69 75 THR A CA 1
ATOM 570 C C . THR A 1 75 ? 5.614 -16.091 16.208 1.00 91.69 75 THR A C 1
ATOM 572 O O . THR A 1 75 ? 5.858 -15.810 17.373 1.00 91.69 75 THR A O 1
ATOM 575 N N . ASP A 1 76 ? 6.438 -15.819 15.202 1.00 89.69 76 ASP A N 1
ATOM 576 C CA . ASP A 1 76 ? 7.736 -15.183 15.368 1.00 89.69 76 ASP A CA 1
ATOM 577 C C . ASP A 1 76 ? 7.967 -14.172 14.237 1.00 89.69 76 ASP A C 1
ATOM 579 O O . ASP A 1 76 ? 7.581 -14.405 13.092 1.00 89.69 76 ASP A O 1
ATOM 583 N N . LEU A 1 77 ? 8.554 -13.032 14.591 1.00 90.81 77 LEU A N 1
ATOM 584 C CA . LEU A 1 77 ? 8.923 -11.933 13.701 1.00 90.81 77 LEU A CA 1
ATOM 585 C C . LEU A 1 77 ? 10.410 -11.572 13.866 1.00 90.81 77 LEU A C 1
ATOM 587 O O . LEU A 1 77 ? 10.797 -10.414 13.734 1.00 90.81 77 LEU A O 1
ATOM 591 N N . THR A 1 78 ? 11.253 -12.563 14.154 1.00 87.06 78 THR A N 1
ATOM 592 C CA . THR A 1 78 ? 12.717 -12.412 14.176 1.00 87.06 78 THR A CA 1
ATOM 593 C C . THR A 1 78 ? 13.347 -12.491 12.785 1.00 87.06 78 THR A C 1
ATOM 595 O O . THR A 1 78 ? 14.366 -11.845 12.532 1.00 87.06 78 THR A O 1
ATOM 598 N N . GLU A 1 79 ? 12.734 -13.229 11.855 1.00 90.31 79 GLU A N 1
ATOM 599 C CA . GLU A 1 79 ? 13.246 -13.433 10.499 1.00 90.31 79 GLU A CA 1
ATOM 600 C C . GLU A 1 79 ? 12.184 -13.156 9.429 1.00 90.31 79 GLU A C 1
ATOM 602 O O . GLU A 1 79 ? 11.014 -13.512 9.559 1.00 90.31 79 GLU A O 1
ATOM 607 N N . LEU A 1 80 ? 12.610 -12.564 8.308 1.00 91.25 80 LEU A N 1
ATOM 608 C CA . LEU A 1 80 ? 11.713 -12.233 7.194 1.00 91.25 80 LEU A CA 1
ATOM 609 C C . LEU A 1 80 ? 11.123 -13.485 6.516 1.00 91.25 80 LEU A C 1
ATOM 611 O O . LEU A 1 80 ? 10.048 -13.406 5.927 1.00 91.25 80 LEU A O 1
ATOM 615 N N . GLY A 1 81 ? 11.804 -14.634 6.609 1.00 90.75 81 GLY A N 1
ATOM 616 C CA . GLY A 1 81 ? 11.352 -15.900 6.022 1.00 90.75 81 GLY A CA 1
ATOM 617 C C . GLY A 1 81 ? 10.010 -16.389 6.577 1.00 90.75 81 GLY A C 1
ATOM 618 O O . GLY A 1 81 ? 9.231 -16.998 5.848 1.00 90.75 81 GLY A O 1
ATOM 619 N N . GLU A 1 82 ? 9.673 -16.043 7.822 1.00 90.50 82 GLU A N 1
ATOM 620 C CA . GLU A 1 82 ? 8.374 -16.385 8.421 1.00 90.50 82 GLU A CA 1
ATOM 621 C C . GLU A 1 82 ? 7.197 -15.732 7.674 1.00 90.50 82 GLU A C 1
ATOM 623 O O . GLU A 1 82 ? 6.092 -16.287 7.606 1.00 90.50 82 GLU A O 1
ATOM 628 N N . LEU A 1 83 ? 7.447 -14.590 7.029 1.00 94.62 83 LEU A N 1
ATOM 629 C CA . LEU A 1 83 ? 6.475 -13.841 6.235 1.00 94.62 83 LEU A CA 1
ATOM 630 C C . LEU A 1 83 ? 6.440 -14.263 4.759 1.00 94.62 83 LEU A C 1
ATOM 632 O O . LEU A 1 83 ? 5.684 -13.691 3.976 1.00 94.62 83 LEU A O 1
ATOM 636 N N . GLU A 1 84 ? 7.199 -15.285 4.354 1.00 91.94 84 GLU A N 1
ATOM 637 C CA . GLU A 1 84 ? 7.123 -15.804 2.990 1.00 91.94 84 GLU A CA 1
ATOM 638 C C . GLU A 1 84 ? 5.710 -16.336 2.679 1.00 91.94 84 GLU A C 1
ATOM 640 O O . GLU A 1 84 ? 5.106 -17.087 3.463 1.00 91.94 84 GLU A O 1
ATOM 645 N N . GLY A 1 85 ? 5.184 -15.918 1.523 1.00 91.94 85 GLY A N 1
ATOM 646 C CA . GLY A 1 85 ? 3.839 -16.255 1.055 1.00 91.94 85 GLY A CA 1
ATOM 647 C C . GLY A 1 85 ? 2.707 -15.568 1.822 1.00 91.94 85 GLY A C 1
ATOM 648 O O . GLY A 1 85 ? 1.563 -15.994 1.690 1.00 91.94 85 GLY A O 1
ATOM 649 N N . VAL A 1 86 ? 3.011 -14.562 2.648 1.00 96.81 86 VAL A N 1
ATOM 650 C CA . VAL A 1 86 ? 2.021 -13.691 3.291 1.00 96.81 86 VAL A CA 1
ATOM 651 C C . VAL A 1 86 ? 1.882 -12.421 2.462 1.00 96.81 86 VAL A C 1
ATOM 653 O O . VAL A 1 86 ? 2.876 -11.745 2.214 1.00 96.81 86 VAL A O 1
ATOM 656 N N . ASP A 1 87 ? 0.656 -12.101 2.054 1.00 97.06 87 ASP A N 1
ATOM 657 C CA . ASP A 1 87 ? 0.353 -10.881 1.297 1.00 97.06 87 ASP A CA 1
ATOM 658 C C . ASP A 1 87 ? -0.041 -9.735 2.236 1.00 97.06 87 ASP A C 1
ATOM 660 O O . ASP A 1 87 ? 0.379 -8.595 2.050 1.00 97.06 87 ASP A O 1
ATOM 664 N N . VAL A 1 88 ? -0.805 -10.048 3.292 1.00 98.19 88 VAL A N 1
ATOM 665 C CA . VAL A 1 88 ? -1.270 -9.071 4.287 1.00 98.19 88 VAL A CA 1
ATOM 666 C C . VAL A 1 88 ? -0.897 -9.533 5.692 1.00 98.19 88 VAL A C 1
ATOM 668 O O . VAL A 1 88 ? -1.391 -10.560 6.155 1.00 98.19 88 VAL A O 1
ATOM 671 N N . LEU A 1 89 ? -0.078 -8.768 6.414 1.00 98.19 89 LEU A N 1
ATOM 672 C CA . LEU A 1 89 ? 0.242 -9.017 7.820 1.00 98.19 89 LEU A CA 1
ATOM 673 C C . LEU A 1 89 ? -0.688 -8.202 8.728 1.00 98.19 89 LEU A C 1
ATOM 675 O O . LEU A 1 89 ? -0.692 -6.972 8.717 1.00 98.19 89 LEU A O 1
ATOM 679 N N . ALA A 1 90 ? -1.466 -8.901 9.547 1.00 97.62 90 ALA A N 1
ATOM 680 C CA . ALA A 1 90 ? -2.384 -8.329 10.515 1.00 97.62 90 ALA A CA 1
ATOM 681 C C . ALA A 1 90 ? -1.758 -8.282 11.918 1.00 97.62 90 ALA A C 1
ATOM 683 O O . ALA A 1 90 ? -1.445 -9.319 12.515 1.00 97.62 90 ALA A O 1
ATOM 684 N N . LEU A 1 91 ? -1.637 -7.069 12.460 1.00 96.75 91 LEU A N 1
ATOM 685 C CA . LEU A 1 91 ? -1.184 -6.781 13.819 1.00 96.75 91 LEU A CA 1
ATOM 686 C C . LEU A 1 91 ? -2.397 -6.341 14.646 1.00 96.75 91 LEU A C 1
ATOM 688 O O . LEU A 1 91 ? -2.884 -5.219 14.518 1.00 96.75 91 LEU A O 1
ATOM 692 N N . LEU A 1 92 ? -2.919 -7.252 15.469 1.00 95.62 92 LEU A N 1
ATOM 693 C CA . LEU A 1 92 ? -4.187 -7.063 16.179 1.00 95.62 92 LEU A CA 1
ATOM 694 C C . LEU A 1 92 ? -3.939 -6.682 17.642 1.00 95.62 92 LEU A C 1
ATOM 696 O O . LEU A 1 92 ? -3.752 -7.550 18.492 1.00 95.62 92 LEU A O 1
ATOM 700 N N . THR A 1 93 ? -3.960 -5.386 17.954 1.00 94.19 93 THR A N 1
ATOM 701 C CA . THR A 1 93 ? -3.785 -4.838 19.316 1.00 94.19 93 THR A CA 1
ATOM 702 C C . THR A 1 93 ? -2.489 -5.274 20.004 1.00 94.19 93 THR A C 1
ATOM 704 O O . THR A 1 93 ? -2.452 -5.450 21.222 1.00 94.19 93 THR A O 1
ATOM 707 N N . ILE A 1 94 ? -1.426 -5.488 19.222 1.00 92.56 94 ILE A N 1
ATOM 708 C CA . ILE A 1 94 ? -0.119 -5.910 19.737 1.00 92.56 94 ILE A CA 1
ATOM 709 C C . ILE A 1 94 ? 0.448 -4.818 20.647 1.00 92.56 94 ILE A C 1
ATOM 711 O O . ILE A 1 94 ? 0.464 -3.641 20.292 1.00 92.56 94 ILE A O 1
ATOM 715 N N . LYS A 1 95 ? 0.916 -5.248 21.814 1.00 85.00 95 LYS A N 1
ATOM 716 C CA . LYS A 1 95 ? 1.680 -4.492 22.799 1.00 85.00 95 LYS A CA 1
ATOM 717 C C . LYS A 1 95 ? 3.137 -4.939 22.752 1.00 85.00 95 LYS A C 1
ATOM 719 O O . LYS A 1 95 ? 3.406 -6.135 22.621 1.00 85.00 95 LYS A O 1
ATOM 724 N N . ASN A 1 96 ? 4.044 -3.993 22.955 1.00 81.38 96 ASN A N 1
ATOM 725 C CA . ASN A 1 96 ? 5.480 -4.183 23.125 1.00 81.38 96 ASN A CA 1
ATOM 726 C C . ASN A 1 96 ? 6.159 -4.880 21.939 1.00 81.38 96 ASN A C 1
ATOM 728 O O . ASN A 1 96 ? 6.637 -6.006 22.065 1.00 81.38 96 ASN A O 1
ATOM 732 N N . LEU A 1 97 ? 6.236 -4.192 20.800 1.00 90.44 97 LEU A N 1
ATOM 733 C CA . LEU A 1 97 ? 7.103 -4.612 19.698 1.00 90.44 97 LEU A CA 1
ATOM 734 C C . LEU A 1 97 ? 8.564 -4.266 19.996 1.00 90.44 97 LEU A C 1
ATOM 736 O O . LEU A 1 97 ? 8.884 -3.162 20.441 1.00 90.44 97 LEU A O 1
ATOM 740 N N . THR A 1 98 ? 9.454 -5.210 19.728 1.00 91.94 98 THR A N 1
ATOM 741 C CA . THR A 1 98 ? 10.901 -5.009 19.781 1.00 91.94 98 THR A CA 1
ATOM 742 C C . THR A 1 98 ? 11.408 -4.324 18.510 1.00 91.94 98 THR A C 1
ATOM 744 O O . THR A 1 98 ? 10.791 -4.386 17.447 1.00 91.94 98 THR A O 1
ATOM 747 N N . ASN A 1 99 ? 12.587 -3.703 18.592 1.00 91.50 99 ASN A N 1
ATOM 748 C CA . ASN A 1 99 ? 13.215 -3.061 17.433 1.00 91.50 99 ASN A CA 1
ATOM 749 C C . ASN A 1 99 ? 13.490 -4.043 16.284 1.00 91.50 99 ASN A C 1
ATOM 751 O O . ASN A 1 99 ? 13.435 -3.647 15.120 1.00 91.50 99 ASN A O 1
ATOM 755 N N . ASP A 1 100 ? 13.793 -5.304 16.595 1.00 92.38 100 ASP A N 1
ATOM 756 C CA . ASP A 1 100 ? 14.060 -6.324 15.581 1.00 92.38 100 ASP A CA 1
ATOM 757 C C . ASP A 1 100 ? 12.779 -6.677 14.817 1.00 92.38 100 ASP A C 1
ATOM 759 O O . ASP A 1 100 ? 12.780 -6.640 13.587 1.00 92.38 100 ASP A O 1
ATOM 763 N N . GLU A 1 101 ? 11.658 -6.872 15.517 1.00 94.31 101 GLU A N 1
ATOM 764 C CA . GLU A 1 101 ? 10.349 -7.096 14.886 1.00 94.31 101 GLU A CA 1
ATOM 765 C C . GLU A 1 101 ? 9.928 -5.898 14.025 1.00 94.31 101 GLU A C 1
ATOM 767 O O . GLU A 1 101 ? 9.488 -6.066 12.887 1.00 94.31 101 GLU A O 1
ATOM 772 N N . ILE A 1 102 ? 10.123 -4.673 14.523 1.00 94.56 102 ILE A N 1
ATOM 773 C CA . ILE A 1 102 ? 9.850 -3.437 13.775 1.00 94.56 102 ILE A CA 1
ATOM 774 C C . ILE A 1 102 ? 10.708 -3.374 12.501 1.00 94.56 102 ILE A C 1
ATOM 776 O O . ILE A 1 102 ? 10.210 -3.021 11.430 1.00 94.56 102 ILE A O 1
ATOM 780 N N . ASN A 1 103 ? 11.984 -3.765 12.573 1.00 94.31 103 ASN A N 1
ATOM 781 C CA . ASN A 1 103 ? 12.862 -3.839 11.405 1.00 94.31 103 ASN A CA 1
ATOM 782 C C . ASN A 1 103 ? 12.389 -4.887 10.383 1.00 94.31 103 ASN A C 1
ATOM 784 O O . ASN A 1 103 ? 12.476 -4.631 9.178 1.00 94.31 103 ASN A O 1
ATOM 788 N N . ILE A 1 104 ? 11.882 -6.040 10.833 1.00 95.69 104 ILE A N 1
ATOM 789 C CA . ILE A 1 104 ? 11.297 -7.058 9.950 1.00 95.69 104 ILE A CA 1
ATOM 790 C C . ILE A 1 104 ? 10.026 -6.530 9.283 1.00 95.69 104 ILE A C 1
ATOM 792 O O . ILE A 1 104 ? 9.919 -6.613 8.060 1.00 95.69 104 ILE A O 1
ATOM 796 N N . ILE A 1 105 ? 9.115 -5.907 10.037 1.00 95.81 105 ILE A N 1
ATOM 797 C CA . ILE A 1 105 ? 7.883 -5.299 9.508 1.00 95.81 105 ILE A CA 1
ATOM 798 C C . ILE A 1 105 ? 8.207 -4.205 8.478 1.00 95.81 105 ILE A C 1
ATOM 800 O O . ILE A 1 105 ? 7.591 -4.150 7.409 1.00 95.81 105 ILE A O 1
ATOM 804 N N . ARG A 1 106 ? 9.217 -3.368 8.751 1.00 94.81 106 ARG A N 1
ATOM 805 C CA . ARG A 1 106 ? 9.713 -2.353 7.810 1.00 94.81 106 ARG A CA 1
ATOM 806 C C . ARG A 1 106 ? 10.164 -2.988 6.496 1.00 94.81 106 ARG A C 1
ATOM 808 O O . ARG A 1 106 ? 9.766 -2.538 5.425 1.00 94.81 106 ARG A O 1
ATOM 815 N N . ASN A 1 107 ? 10.994 -4.029 6.574 1.00 93.50 107 ASN A N 1
ATOM 816 C CA . ASN A 1 107 ? 11.526 -4.706 5.392 1.00 93.50 107 ASN A CA 1
ATOM 817 C C . ASN A 1 107 ? 10.422 -5.434 4.613 1.00 93.50 107 ASN A C 1
ATOM 819 O O . ASN A 1 107 ? 10.394 -5.354 3.390 1.00 93.50 107 ASN A O 1
ATOM 823 N N . TYR A 1 108 ? 9.496 -6.097 5.307 1.00 95.69 108 TYR A N 1
ATOM 824 C CA . TYR A 1 108 ? 8.319 -6.722 4.706 1.00 95.69 108 TYR A CA 1
ATOM 825 C C . TYR A 1 108 ? 7.487 -5.707 3.911 1.00 95.69 108 TYR A C 1
ATOM 827 O O . TYR A 1 108 ? 7.203 -5.930 2.734 1.00 95.69 108 TYR A O 1
ATOM 835 N N . SER A 1 109 ? 7.208 -4.546 4.511 1.00 93.62 109 SER A N 1
ATOM 836 C CA . SER A 1 109 ? 6.496 -3.452 3.841 1.00 93.62 109 SER A CA 1
ATOM 837 C C . SER A 1 109 ? 7.269 -2.951 2.620 1.00 93.62 109 SER A C 1
ATOM 839 O O . SER A 1 109 ? 6.699 -2.778 1.550 1.00 93.62 109 SER A O 1
ATOM 841 N N . PHE A 1 110 ? 8.590 -2.778 2.731 1.00 88.31 110 PHE A N 1
ATOM 842 C CA . PHE A 1 110 ? 9.436 -2.363 1.607 1.00 88.31 110 PHE A CA 1
ATOM 843 C C . PHE A 1 110 ? 9.374 -3.326 0.411 1.00 88.31 110 PHE A C 1
ATOM 845 O O . PHE A 1 110 ? 9.409 -2.883 -0.737 1.00 88.31 110 PHE A O 1
ATOM 852 N N . TYR A 1 111 ? 9.241 -4.631 0.660 1.00 88.69 111 TYR A N 1
ATOM 853 C CA . TYR A 1 111 ? 9.060 -5.633 -0.394 1.00 88.69 111 TYR A CA 1
ATOM 854 C C . TYR A 1 111 ? 7.632 -5.691 -0.964 1.00 88.69 111 TYR A C 1
ATOM 856 O O . TYR A 1 111 ? 7.351 -6.550 -1.798 1.00 88.69 111 TYR A O 1
ATOM 864 N N . GLY A 1 112 ? 6.760 -4.760 -0.571 1.00 89.19 112 GLY A N 1
ATOM 865 C CA . GLY A 1 112 ? 5.392 -4.643 -1.070 1.00 89.19 112 GLY A CA 1
ATOM 866 C C . GLY A 1 112 ? 4.360 -5.410 -0.246 1.00 89.19 112 GLY A C 1
ATOM 867 O O . GLY A 1 112 ? 3.246 -5.579 -0.722 1.00 89.19 112 GLY A O 1
ATOM 868 N N . GLY A 1 113 ? 4.718 -5.888 0.950 1.00 94.94 113 GLY A N 1
ATOM 869 C CA . GLY A 1 113 ? 3.783 -6.555 1.849 1.00 94.94 113 GLY A CA 1
ATOM 870 C C . GLY A 1 113 ? 2.815 -5.572 2.509 1.00 94.94 113 GLY A C 1
ATOM 871 O O . GLY A 1 113 ? 3.232 -4.537 3.034 1.00 94.94 113 GLY A O 1
ATOM 872 N N . ASP A 1 114 ? 1.530 -5.912 2.522 1.00 97.69 114 ASP A N 1
ATOM 873 C CA . ASP A 1 114 ? 0.486 -5.056 3.082 1.00 97.69 114 ASP A CA 1
ATOM 874 C C . ASP A 1 114 ? 0.368 -5.239 4.596 1.00 97.69 114 ASP A C 1
ATOM 876 O O . ASP A 1 114 ? 0.540 -6.343 5.121 1.00 97.69 114 ASP A O 1
ATOM 880 N N . LEU A 1 115 ? 0.024 -4.169 5.312 1.00 98.19 115 LEU A N 1
ATOM 881 C CA . LEU A 1 115 ? -0.179 -4.195 6.758 1.00 98.19 115 LEU A CA 1
ATOM 882 C C . LEU A 1 115 ? -1.604 -3.813 7.136 1.00 98.19 115 LEU A C 1
ATOM 884 O O . LEU A 1 115 ? -2.133 -2.783 6.714 1.00 98.19 115 LEU A O 1
ATOM 888 N N . PHE A 1 116 ? -2.180 -4.607 8.034 1.00 98.19 116 PHE A N 1
ATOM 889 C CA . PHE A 1 116 ? -3.431 -4.297 8.708 1.00 98.19 116 PHE A CA 1
ATOM 890 C C . PHE A 1 116 ? -3.203 -4.158 10.212 1.00 98.19 116 PHE A C 1
ATOM 892 O O . PHE A 1 116 ? -3.074 -5.147 10.932 1.00 98.19 116 PHE A O 1
ATOM 899 N N . ILE A 1 117 ? -3.134 -2.921 10.691 1.00 97.81 117 ILE A N 1
ATOM 900 C CA . ILE A 1 117 ? -2.783 -2.592 12.070 1.00 97.81 117 ILE A CA 1
ATOM 901 C C . ILE A 1 117 ? -4.033 -2.107 12.796 1.00 97.81 117 ILE A C 1
ATOM 903 O O . ILE A 1 117 ? -4.617 -1.085 12.442 1.00 97.81 117 ILE A O 1
ATOM 907 N N . ILE A 1 118 ? -4.415 -2.818 13.854 1.00 96.25 118 ILE A N 1
ATOM 908 C CA . ILE A 1 118 ? -5.362 -2.324 14.853 1.00 96.25 118 ILE A CA 1
ATOM 909 C C . ILE A 1 118 ? -4.539 -1.964 16.084 1.00 96.25 118 ILE A C 1
ATOM 911 O O . ILE A 1 118 ? -3.945 -2.849 16.705 1.00 96.25 118 ILE A O 1
ATOM 915 N N . THR A 1 119 ? -4.472 -0.682 16.437 1.00 94.88 119 THR A N 1
ATOM 916 C CA . THR A 1 119 ? -3.664 -0.260 17.587 1.00 94.88 119 THR A CA 1
ATOM 917 C C . THR A 1 119 ? -4.335 -0.686 18.898 1.00 94.88 119 THR A C 1
ATOM 919 O O . THR A 1 119 ? -5.567 -0.726 18.964 1.00 94.88 119 THR A O 1
ATOM 922 N N . PRO A 1 120 ? -3.566 -0.985 19.961 1.00 92.19 120 PRO A N 1
ATOM 923 C CA . PRO A 1 120 ? -4.111 -1.023 21.318 1.00 92.19 120 PRO A CA 1
ATOM 924 C C . PRO A 1 120 ? -4.688 0.350 21.709 1.00 92.19 120 PRO A C 1
ATOM 926 O O . PRO A 1 120 ? -4.390 1.362 21.064 1.00 92.19 120 PRO A O 1
ATOM 929 N N . GLN A 1 121 ? -5.518 0.391 22.755 1.00 87.56 121 GLN A N 1
ATOM 930 C CA . GLN A 1 121 ? -5.993 1.656 23.320 1.00 87.56 121 GLN A CA 1
ATOM 931 C C . GLN A 1 121 ? -4.807 2.424 23.910 1.00 87.56 121 GLN A C 1
ATOM 933 O O . GLN A 1 121 ? -4.569 3.582 23.564 1.00 87.56 121 GLN A O 1
ATOM 938 N N . GLU A 1 122 ? -4.040 1.752 24.768 1.00 85.50 122 GLU A N 1
ATOM 939 C CA . GLU A 1 122 ? -2.800 2.281 25.324 1.00 85.50 122 GLU A CA 1
ATOM 940 C C . GLU A 1 122 ? -1.654 2.010 24.349 1.00 85.50 122 GLU A C 1
ATOM 942 O O . GLU A 1 122 ? -1.156 0.888 24.244 1.00 85.50 122 GLU A O 1
ATOM 947 N N . ILE A 1 123 ? -1.253 3.049 23.617 1.00 88.50 123 ILE A N 1
ATOM 948 C CA . ILE A 1 123 ? -0.117 2.993 22.697 1.00 88.50 123 ILE A CA 1
ATOM 949 C C . ILE A 1 123 ? 1.164 3.085 23.530 1.00 88.50 123 ILE A C 1
ATOM 951 O O . ILE A 1 123 ? 1.468 4.123 24.114 1.00 88.50 123 ILE A O 1
ATOM 955 N N . ASP A 1 124 ? 1.880 1.967 23.621 1.00 90.00 124 ASP A N 1
ATOM 956 C CA . ASP A 1 124 ? 3.202 1.906 24.238 1.00 90.00 124 ASP A CA 1
ATOM 957 C C . ASP A 1 124 ? 4.305 2.351 23.270 1.00 90.00 124 ASP A C 1
ATOM 959 O O . ASP A 1 124 ? 4.079 2.537 22.075 1.00 90.00 124 ASP A O 1
ATOM 963 N N . LYS A 1 125 ? 5.530 2.466 23.791 1.00 91.06 125 LYS A N 1
ATOM 964 C CA . LYS A 1 125 ? 6.690 2.901 23.012 1.00 91.06 125 LYS A CA 1
ATOM 965 C C . LYS A 1 125 ? 6.939 2.047 21.760 1.00 91.06 125 LYS A C 1
ATOM 967 O O . LYS A 1 125 ? 7.307 2.593 20.732 1.00 91.06 125 LYS A O 1
ATOM 972 N N . GLY A 1 126 ? 6.749 0.727 21.825 1.00 90.75 126 GLY A N 1
ATOM 973 C CA . GLY A 1 126 ? 6.983 -0.141 20.666 1.00 90.75 126 GLY A CA 1
ATOM 974 C C . GLY A 1 126 ? 5.974 0.123 19.547 1.00 90.75 126 GLY A C 1
ATOM 975 O O . GLY A 1 126 ? 6.334 0.146 18.371 1.00 90.75 126 GLY A O 1
ATOM 976 N N . MET A 1 127 ? 4.714 0.380 19.907 1.00 93.38 127 MET A N 1
ATOM 977 C CA . MET A 1 127 ? 3.701 0.805 18.944 1.00 93.38 127 MET A CA 1
ATOM 978 C C . MET A 1 127 ? 3.941 2.240 18.448 1.00 93.38 127 MET A C 1
ATOM 980 O O . MET A 1 127 ? 3.762 2.486 17.260 1.00 93.38 127 MET A O 1
ATOM 984 N N . GLU A 1 128 ? 4.385 3.176 19.297 1.00 93.81 128 GLU A N 1
ATOM 985 C CA . GLU A 1 128 ? 4.804 4.522 18.859 1.00 93.81 128 GLU A CA 1
ATOM 986 C C . GLU A 1 128 ? 5.942 4.444 17.831 1.00 93.81 128 GLU A C 1
ATOM 988 O O . GLU A 1 128 ? 5.859 5.064 16.771 1.00 93.81 128 GLU A O 1
ATOM 993 N N . ASP A 1 129 ? 6.965 3.631 18.106 1.00 93.94 129 ASP A N 1
ATOM 994 C CA . ASP A 1 129 ? 8.106 3.419 17.216 1.00 93.94 129 ASP A CA 1
ATOM 995 C C . ASP A 1 129 ? 7.639 2.805 15.878 1.00 93.94 129 ASP A C 1
ATOM 997 O O . ASP A 1 129 ? 8.043 3.278 14.812 1.00 93.94 129 ASP A O 1
ATOM 1001 N N . LEU A 1 130 ? 6.718 1.829 15.896 1.00 95.44 130 LEU A N 1
ATOM 1002 C CA . LEU A 1 130 ? 6.114 1.276 14.675 1.00 95.44 130 LEU A CA 1
ATOM 1003 C C . LEU A 1 130 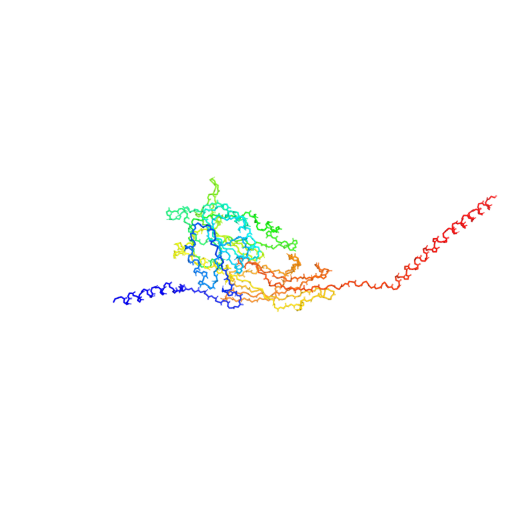? 5.306 2.327 13.894 1.00 95.44 130 LEU A C 1
ATOM 1005 O O . LEU A 1 130 ? 5.467 2.438 12.681 1.00 95.44 130 LEU A O 1
ATOM 1009 N N . LEU A 1 131 ? 4.440 3.099 14.556 1.00 95.69 131 LEU A N 1
ATOM 1010 C CA . LEU A 1 131 ? 3.633 4.140 13.910 1.00 95.69 131 LEU A CA 1
ATOM 1011 C C . LEU A 1 131 ? 4.516 5.234 13.293 1.00 95.69 131 LEU A C 1
ATOM 1013 O O . LEU A 1 131 ? 4.233 5.699 12.186 1.00 95.69 131 LEU A O 1
ATOM 1017 N N . SER A 1 132 ? 5.632 5.568 13.948 1.00 95.50 132 SER A N 1
ATOM 1018 C CA . SER A 1 132 ? 6.599 6.549 13.454 1.00 95.50 132 SER A CA 1
ATOM 1019 C C . SER A 1 132 ? 7.268 6.123 12.141 1.00 95.50 132 SER A C 1
ATOM 1021 O O . SER A 1 132 ? 7.570 6.977 11.304 1.00 95.50 132 SER A O 1
ATOM 1023 N N . LEU A 1 133 ? 7.415 4.811 11.884 1.00 94.69 133 LEU A N 1
ATOM 1024 C CA . LEU A 1 133 ? 7.868 4.326 10.574 1.00 94.69 133 LEU A CA 1
ATOM 1025 C C . LEU A 1 133 ? 6.946 4.798 9.450 1.00 94.69 133 LEU A C 1
ATOM 1027 O O . LEU A 1 133 ? 7.418 5.099 8.360 1.00 94.69 133 LEU A O 1
ATOM 1031 N N . PHE A 1 134 ? 5.650 4.902 9.719 1.00 94.75 134 PHE A N 1
ATOM 1032 C CA . PHE A 1 134 ? 4.645 5.351 8.758 1.00 94.75 134 PHE A CA 1
ATOM 1033 C C . PHE A 1 134 ? 4.337 6.850 8.901 1.00 94.75 134 PHE A C 1
ATOM 1035 O O . PHE A 1 134 ? 3.365 7.345 8.337 1.00 94.75 134 PHE A O 1
ATOM 1042 N N . GLY A 1 135 ? 5.144 7.591 9.668 1.00 94.56 135 GLY A N 1
ATOM 1043 C CA . GLY A 1 135 ? 4.946 9.017 9.929 1.00 94.56 135 GLY A CA 1
ATOM 1044 C C . GLY A 1 135 ? 3.702 9.331 10.755 1.00 94.56 135 GLY A C 1
ATOM 1045 O O . GLY A 1 135 ? 3.229 10.466 10.719 1.00 94.56 135 GLY A O 1
ATOM 1046 N N . LEU A 1 136 ? 3.161 8.355 11.484 1.00 95.50 136 LEU A N 1
ATOM 1047 C CA . LEU A 1 136 ? 1.982 8.524 12.325 1.00 95.50 136 LEU A CA 1
ATOM 1048 C C . LEU A 1 136 ? 2.382 8.721 13.787 1.00 95.50 136 LEU A C 1
ATOM 1050 O O . LEU A 1 136 ? 3.287 8.062 14.292 1.00 95.50 136 LEU A O 1
ATOM 1054 N N . GLU A 1 137 ? 1.657 9.591 14.480 1.00 94.38 137 GLU A N 1
ATOM 1055 C CA . GLU A 1 137 ? 1.749 9.762 15.928 1.00 94.38 137 GLU A CA 1
ATOM 1056 C C . GLU A 1 137 ? 0.369 9.677 16.585 1.00 94.38 137 GLU A C 1
ATOM 1058 O O . GLU A 1 137 ? -0.666 9.952 15.972 1.00 94.38 137 GLU A O 1
ATOM 1063 N N . SER A 1 138 ? 0.373 9.310 17.863 1.00 92.75 138 SER A N 1
ATOM 1064 C CA . SER A 1 138 ? -0.803 9.320 18.726 1.00 92.75 138 SER A CA 1
ATOM 1065 C C . SER A 1 138 ? -0.983 10.694 19.364 1.00 92.75 138 SER A C 1
ATOM 1067 O O . SER A 1 138 ? -0.064 11.210 19.997 1.00 92.75 138 SER A O 1
ATOM 1069 N N . LEU A 1 139 ? -2.176 11.277 19.247 1.00 89.62 139 LEU A N 1
ATOM 1070 C CA . LEU A 1 139 ? -2.508 12.546 19.900 1.00 89.62 139 LEU A CA 1
ATOM 1071 C C . LEU A 1 139 ? -3.197 12.370 21.256 1.00 89.62 139 LEU A C 1
ATOM 1073 O O . LEU A 1 139 ? -3.124 13.266 22.090 1.00 89.62 139 LEU A O 1
ATOM 1077 N N . GLY A 1 140 ? -3.878 11.247 21.487 1.00 88.19 140 GLY A N 1
ATOM 1078 C CA . GLY A 1 140 ? -4.605 10.972 22.730 1.00 88.19 140 GLY A CA 1
ATOM 1079 C C . GLY A 1 140 ? -6.005 10.404 22.508 1.00 88.19 140 GLY A C 1
ATOM 1080 O O . GLY A 1 140 ? -6.457 10.234 21.375 1.00 88.19 140 GLY A O 1
ATOM 1081 N N . TYR A 1 141 ? -6.694 10.097 23.607 1.00 90.00 141 TYR A N 1
ATOM 1082 C CA . TYR A 1 141 ? -7.991 9.421 23.568 1.00 90.00 141 TYR A CA 1
ATOM 1083 C C . TYR A 1 141 ? -9.091 10.286 22.967 1.00 90.00 141 TYR A C 1
ATOM 1085 O O . TYR A 1 141 ? -9.271 11.449 23.342 1.00 90.00 141 TYR A O 1
ATOM 1093 N N . VAL A 1 142 ? -9.860 9.674 22.073 1.00 89.12 142 VAL A N 1
ATOM 1094 C CA . VAL A 1 142 ? -11.040 10.282 21.476 1.00 89.12 142 VAL A CA 1
ATOM 1095 C C . VAL A 1 142 ? -12.210 10.156 22.434 1.00 89.12 142 VAL A C 1
ATOM 1097 O O . VAL A 1 142 ? -12.511 9.076 22.944 1.00 89.12 142 VAL A O 1
ATOM 1100 N N . LYS A 1 143 ? -12.871 11.285 22.659 1.00 87.25 143 LYS A N 1
ATOM 1101 C CA . LYS A 1 143 ? -14.042 11.402 23.515 1.00 87.25 143 LYS A CA 1
ATOM 1102 C C . LYS A 1 143 ? -15.198 12.033 22.763 1.00 87.25 143 LYS A C 1
ATOM 1104 O O . LYS A 1 143 ? -15.002 12.831 21.844 1.00 87.25 143 LYS A O 1
ATOM 1109 N N . ASP A 1 144 ? -16.406 11.711 23.192 1.00 80.19 144 ASP A N 1
ATOM 1110 C CA . ASP A 1 144 ? -17.627 12.346 22.710 1.00 80.19 144 ASP A CA 1
ATOM 1111 C C . ASP A 1 144 ? -18.189 13.313 23.763 1.00 80.19 144 ASP A C 1
ATOM 1113 O O . ASP A 1 144 ? -18.211 12.991 24.950 1.00 80.19 144 ASP A O 1
ATOM 1117 N N . ASN A 1 145 ? -18.631 14.503 23.341 1.00 70.31 145 ASN A N 1
ATOM 1118 C CA . ASN A 1 145 ? -19.270 15.489 24.223 1.00 70.31 145 ASN A CA 1
ATOM 1119 C C . ASN A 1 145 ? -20.803 15.367 24.295 1.00 70.31 145 ASN A C 1
ATOM 1121 O O . ASN A 1 145 ? -21.400 15.974 25.180 1.00 70.31 145 ASN A O 1
ATOM 1125 N N . GLU A 1 146 ? -21.457 14.648 23.377 1.00 64.19 146 GLU A N 1
ATOM 1126 C CA . GLU A 1 146 ? -22.931 14.663 23.248 1.00 64.19 146 GLU A CA 1
ATOM 1127 C C . GLU A 1 146 ? -23.578 13.272 23.191 1.00 64.19 146 GLU A C 1
ATOM 1129 O O . GLU A 1 146 ? -24.784 13.119 23.390 1.00 64.19 146 GLU A O 1
ATOM 1134 N N . SER A 1 147 ? -22.799 12.239 22.897 1.00 54.50 147 SER A N 1
ATOM 1135 C CA . SER A 1 147 ? -23.300 10.899 22.611 1.00 54.50 147 SER A CA 1
ATOM 1136 C C . SER A 1 147 ? -23.712 10.165 23.894 1.00 54.50 147 SER A C 1
ATOM 1138 O O . SER A 1 147 ? -22.895 9.895 24.763 1.00 54.50 147 SER A O 1
ATOM 1140 N N . TYR A 1 148 ? -25.011 9.862 24.000 1.00 48.62 148 TYR A N 1
ATOM 1141 C CA . TYR A 1 148 ? -25.785 9.326 25.138 1.00 48.62 148 TYR A CA 1
ATOM 1142 C C . TYR A 1 148 ? -25.288 8.029 25.833 1.00 48.62 148 TYR A C 1
ATOM 1144 O O . TYR A 1 148 ? -26.058 7.416 26.574 1.00 48.62 148 TYR A O 1
ATOM 1152 N N . TYR A 1 149 ? -24.064 7.552 25.596 1.00 47.72 149 TYR A N 1
ATOM 1153 C CA . TYR A 1 149 ? -23.504 6.411 26.326 1.00 47.72 149 TYR A CA 1
ATOM 1154 C C . TYR A 1 149 ? -22.924 6.855 27.673 1.00 47.72 149 TYR A C 1
ATOM 1156 O O . TYR A 1 149 ? -22.289 7.896 27.778 1.00 47.72 149 TYR A O 1
ATOM 1164 N N . GLU A 1 150 ? -23.102 6.025 28.705 1.00 45.12 150 GLU A N 1
ATOM 1165 C CA . GLU A 1 150 ? -22.605 6.276 30.070 1.00 45.12 150 GLU A CA 1
ATOM 1166 C C . GLU A 1 150 ? -21.063 6.392 30.155 1.00 45.12 150 GLU A C 1
ATOM 1168 O O . GLU A 1 150 ? -20.545 6.857 31.167 1.00 45.12 150 GLU A O 1
ATOM 1173 N N . ASN A 1 151 ? -20.340 6.030 29.082 1.00 55.75 151 ASN A N 1
ATOM 1174 C CA . ASN A 1 151 ? -18.885 6.124 28.955 1.00 55.75 151 ASN A CA 1
ATOM 1175 C C . ASN A 1 151 ? -18.494 7.065 27.800 1.00 55.75 151 ASN A C 1
ATOM 1177 O O . ASN A 1 151 ? -18.774 6.763 26.639 1.00 55.75 151 ASN A O 1
ATOM 1181 N N . GLU A 1 152 ? -17.769 8.148 28.110 1.00 62.41 152 GLU A N 1
ATOM 1182 C CA . GLU A 1 152 ? -17.277 9.173 27.160 1.00 62.41 152 GLU A CA 1
ATOM 1183 C C . GLU A 1 152 ? -16.408 8.623 26.009 1.00 62.41 152 GLU A C 1
ATOM 1185 O O . GLU A 1 152 ? -16.137 9.338 25.046 1.00 62.41 152 GLU A O 1
ATOM 1190 N N . SER A 1 153 ? -15.934 7.378 26.113 1.00 71.00 153 SER A N 1
ATOM 1191 C CA . SER A 1 153 ? -14.990 6.743 25.186 1.00 71.00 153 SER A CA 1
ATOM 1192 C C . SER A 1 153 ? -15.643 5.918 24.067 1.00 71.00 153 SER A C 1
ATOM 1194 O O . SER A 1 153 ? -14.939 5.408 23.192 1.00 71.00 153 SER A O 1
ATOM 1196 N N . ASN A 1 154 ? -16.977 5.801 24.066 1.00 84.56 154 ASN A N 1
ATOM 1197 C CA . ASN A 1 154 ? -17.743 5.193 22.978 1.00 84.56 154 ASN A CA 1
ATOM 1198 C C . ASN A 1 154 ? -18.286 6.283 22.052 1.00 84.56 154 ASN A C 1
ATOM 1200 O O . ASN A 1 154 ? -19.223 7.004 22.392 1.00 84.56 154 ASN A O 1
ATOM 1204 N N . VAL A 1 155 ? -17.729 6.363 20.852 1.00 86.12 155 VAL A N 1
ATOM 1205 C CA . VAL A 1 155 ? -18.038 7.393 19.864 1.00 86.12 155 VAL A CA 1
ATOM 1206 C C . VAL A 1 155 ? -18.870 6.787 18.740 1.00 86.12 155 VAL A C 1
ATOM 1208 O O . VAL A 1 155 ? -18.533 5.739 18.187 1.00 86.12 155 VAL A O 1
ATOM 1211 N N . ILE A 1 156 ? -19.951 7.465 18.360 1.00 88.44 156 ILE A N 1
ATOM 1212 C CA . ILE A 1 156 ? -20.756 7.073 17.200 1.00 88.44 156 ILE A CA 1
ATOM 1213 C C . ILE A 1 156 ? -20.448 8.028 16.061 1.00 88.44 156 ILE A C 1
ATOM 1215 O O . ILE A 1 156 ? -20.693 9.230 16.148 1.00 88.44 156 ILE A O 1
ATOM 1219 N N . LEU A 1 157 ? -19.964 7.470 14.961 1.00 89.50 157 LEU A N 1
ATOM 1220 C CA . LEU A 1 157 ? -19.607 8.227 13.777 1.00 89.50 157 LEU A CA 1
ATOM 1221 C C . LEU A 1 157 ? -20.623 8.000 12.676 1.00 89.50 157 LEU A C 1
ATOM 1223 O O . LEU A 1 157 ? -20.853 6.869 12.252 1.00 89.50 157 LEU A O 1
ATOM 1227 N N . ASN A 1 158 ? -21.211 9.089 12.194 1.00 89.50 158 ASN A N 1
ATOM 1228 C CA . ASN A 1 158 ? -22.203 9.064 11.130 1.00 89.50 158 ASN A CA 1
ATOM 1229 C C . ASN A 1 158 ? -21.649 9.807 9.919 1.00 89.50 158 ASN A C 1
ATOM 1231 O O . ASN A 1 158 ? -21.579 11.035 9.936 1.00 89.50 158 ASN A O 1
ATOM 1235 N N . LYS A 1 159 ? -21.296 9.068 8.862 1.00 86.62 159 LYS A N 1
ATOM 1236 C CA . LYS A 1 159 ? -20.796 9.625 7.593 1.00 86.62 159 LYS A CA 1
ATOM 1237 C C . LYS A 1 159 ? -19.590 10.563 7.751 1.00 86.62 159 LYS A C 1
ATOM 1239 O O . LYS A 1 159 ? -19.495 11.574 7.060 1.00 86.62 159 LYS A O 1
ATOM 1244 N N . THR A 1 160 ? -18.672 10.239 8.654 1.00 90.31 160 THR A N 1
ATOM 1245 C CA . THR A 1 160 ? -17.409 10.971 8.841 1.00 90.31 160 THR A CA 1
ATOM 1246 C C . THR A 1 160 ? -16.278 10.293 8.065 1.00 90.31 160 THR A C 1
ATOM 1248 O O . THR A 1 160 ? -15.270 9.860 8.621 1.00 90.31 160 THR A O 1
ATOM 1251 N N . TRP A 1 161 ? -16.523 10.133 6.766 1.00 91.94 161 TRP A N 1
ATOM 1252 C CA . TRP A 1 161 ? -15.646 9.488 5.795 1.00 91.94 161 TRP A CA 1
ATOM 1253 C C . TRP A 1 161 ? -15.996 9.958 4.381 1.00 91.94 161 TRP A C 1
ATOM 1255 O O . TRP A 1 161 ? -17.125 10.387 4.120 1.00 91.94 161 TRP A O 1
ATOM 1265 N N . GLU A 1 162 ? -15.044 9.861 3.457 1.00 84.44 162 GLU A N 1
ATOM 1266 C CA . GLU A 1 162 ? -15.283 10.170 2.047 1.00 84.44 162 GLU A CA 1
ATOM 1267 C C . GLU A 1 162 ? -16.079 9.062 1.344 1.00 84.44 162 GLU A C 1
ATOM 1269 O O . GLU A 1 162 ? -16.141 7.907 1.783 1.00 84.44 162 GLU A O 1
ATOM 1274 N N . ALA A 1 163 ? -16.710 9.416 0.224 1.00 82.75 163 ALA A N 1
ATOM 1275 C CA . ALA A 1 163 ? -17.387 8.447 -0.623 1.00 82.75 163 ALA A CA 1
ATOM 1276 C C . ALA A 1 163 ? -16.349 7.572 -1.342 1.00 82.75 163 ALA A C 1
ATOM 1278 O O . ALA A 1 163 ? -15.716 7.998 -2.301 1.00 82.75 163 ALA A O 1
ATOM 1279 N N . SER A 1 164 ? -16.199 6.330 -0.885 1.00 87.25 164 SER A N 1
ATOM 1280 C CA . SER A 1 164 ? -15.305 5.338 -1.484 1.00 87.25 164 SER A CA 1
ATOM 1281 C C . SER A 1 164 ? -15.954 3.957 -1.527 1.00 87.25 164 SER A C 1
ATOM 1283 O O . SER A 1 164 ? -16.923 3.683 -0.812 1.00 87.25 164 SER A O 1
ATOM 1285 N N . SER A 1 165 ? -15.401 3.047 -2.332 1.00 87.06 165 SER A N 1
ATOM 1286 C CA . SER A 1 165 ? -15.840 1.645 -2.370 1.00 87.06 165 SER A CA 1
ATOM 1287 C C . SER A 1 165 ? -15.710 0.946 -1.016 1.00 87.06 165 SER A C 1
ATOM 1289 O O . SER A 1 165 ? -16.533 0.086 -0.697 1.00 87.06 165 SER A O 1
ATOM 1291 N N . ILE A 1 166 ? -14.718 1.341 -0.206 1.00 90.94 166 ILE A N 1
ATOM 1292 C CA . ILE A 1 166 ? -14.526 0.814 1.150 1.00 90.94 166 ILE A CA 1
ATOM 1293 C C . ILE A 1 166 ? -15.695 1.241 2.050 1.00 90.94 166 ILE A C 1
ATOM 1295 O O . ILE A 1 166 ? -16.227 0.436 2.812 1.00 90.94 166 ILE A O 1
ATOM 1299 N N . MET A 1 167 ? -16.155 2.488 1.904 1.00 92.25 167 MET A N 1
ATOM 1300 C CA . MET A 1 167 ? -17.210 3.068 2.738 1.00 92.25 167 MET A CA 1
ATOM 1301 C C . MET A 1 167 ? -18.628 2.918 2.172 1.00 92.25 167 MET A C 1
ATOM 1303 O O . MET A 1 167 ? -19.605 3.402 2.757 1.00 92.25 167 MET A O 1
ATOM 1307 N N . ASN A 1 168 ? -18.772 2.244 1.031 1.00 87.94 168 ASN A N 1
ATOM 1308 C CA . ASN A 1 168 ? -20.023 2.210 0.289 1.00 87.94 168 ASN A CA 1
ATOM 1309 C C . ASN A 1 168 ? -21.164 1.552 1.089 1.00 87.94 168 ASN A C 1
ATOM 1311 O O . ASN A 1 168 ? -21.123 0.379 1.481 1.00 87.94 168 ASN A O 1
ATOM 1315 N N . GLY A 1 169 ? -22.234 2.322 1.295 1.00 86.75 169 GLY A N 1
ATOM 1316 C CA . GLY A 1 169 ? -23.429 1.891 2.010 1.00 86.75 169 GLY A CA 1
ATOM 1317 C C . GLY A 1 169 ? -23.227 1.682 3.513 1.00 86.75 169 GLY A C 1
ATOM 1318 O O . GLY A 1 169 ? -24.051 0.994 4.115 1.00 86.75 169 GLY A O 1
ATOM 1319 N N . ILE A 1 170 ? -22.155 2.223 4.095 1.00 92.75 170 ILE A N 1
ATOM 1320 C CA . ILE A 1 170 ? -21.976 2.373 5.543 1.00 92.75 170 ILE A CA 1
ATOM 1321 C C . ILE A 1 170 ? -22.712 3.647 5.966 1.00 92.75 170 ILE A C 1
ATOM 1323 O O . ILE A 1 170 ? -22.588 4.693 5.325 1.00 92.75 170 ILE A O 1
ATOM 1327 N N . LYS A 1 171 ? -23.518 3.566 7.024 1.00 92.75 171 LYS A N 1
ATOM 1328 C CA . LYS A 1 171 ? -24.287 4.692 7.570 1.00 92.75 171 LYS A CA 1
ATOM 1329 C C . LYS A 1 171 ? -23.721 5.167 8.898 1.00 92.75 171 LYS A C 1
ATOM 1331 O O . LYS A 1 171 ? -23.665 6.375 9.119 1.00 92.75 171 LYS A O 1
ATOM 1336 N N . SER A 1 172 ? -23.305 4.234 9.750 1.00 93.56 172 SER A N 1
ATOM 1337 C CA . SER A 1 172 ? -22.785 4.549 11.081 1.00 93.56 172 SER A CA 1
ATOM 1338 C C . SER A 1 172 ? -21.756 3.531 11.555 1.00 93.56 172 SER A C 1
ATOM 1340 O O . SER A 1 172 ? -21.966 2.333 11.371 1.00 93.56 172 SER A O 1
ATOM 1342 N N . LEU A 1 173 ? -20.708 3.994 12.231 1.00 93.88 173 LEU A N 1
ATOM 1343 C CA . LEU A 1 173 ? -19.714 3.156 12.898 1.00 93.88 173 LEU A CA 1
ATOM 1344 C C . LEU A 1 173 ? -19.741 3.408 14.403 1.00 93.88 173 LEU A C 1
ATOM 1346 O O . LEU A 1 173 ? -19.843 4.554 14.843 1.00 93.88 173 LEU A O 1
ATOM 1350 N N . LEU A 1 174 ? -19.623 2.337 15.184 1.00 92.88 174 LEU A N 1
ATOM 1351 C CA . LEU A 1 174 ? -19.327 2.429 16.608 1.00 92.88 174 LEU A CA 1
ATOM 1352 C C . LEU A 1 174 ? -17.817 2.334 16.801 1.00 92.88 174 LEU A C 1
ATOM 1354 O O . LEU A 1 174 ? -17.222 1.289 16.546 1.00 92.88 174 LEU A O 1
ATOM 1358 N N . VAL A 1 175 ? -17.217 3.418 17.264 1.00 91.19 175 VAL A N 1
ATOM 1359 C CA . VAL A 1 175 ? -15.795 3.509 17.580 1.00 91.19 175 VAL A CA 1
ATOM 1360 C C . VAL A 1 175 ? -15.637 3.438 19.091 1.00 91.19 175 VAL A C 1
ATOM 1362 O O . VAL A 1 175 ? -16.248 4.216 19.818 1.00 91.19 175 VAL A O 1
ATOM 1365 N N . VAL A 1 176 ? -14.836 2.495 19.571 1.00 89.56 176 VAL A N 1
ATOM 1366 C CA . VAL A 1 176 ? -14.715 2.201 21.004 1.00 89.56 176 VAL A CA 1
ATOM 1367 C C . VAL A 1 176 ? -13.274 2.395 21.436 1.00 89.56 176 VAL A C 1
ATOM 1369 O O . VAL A 1 176 ? -12.368 1.814 20.831 1.00 89.56 176 VAL A O 1
ATOM 1372 N N . ASN A 1 177 ? -13.086 3.217 22.472 1.00 87.06 177 ASN A N 1
ATOM 1373 C CA . ASN A 1 177 ? -11.796 3.512 23.097 1.00 87.06 177 ASN A CA 1
ATOM 1374 C C . ASN A 1 177 ? -10.712 3.863 22.075 1.00 87.06 177 ASN A C 1
ATOM 1376 O O . ASN A 1 177 ? -9.620 3.295 22.073 1.00 87.06 177 ASN A O 1
ATOM 1380 N N . ALA A 1 178 ? -11.055 4.758 21.154 1.00 90.31 178 ALA A N 1
ATOM 1381 C CA . ALA A 1 178 ? -10.132 5.134 20.109 1.00 90.31 178 ALA A CA 1
ATOM 1382 C C . ALA A 1 178 ? -9.098 6.155 20.565 1.00 90.31 178 ALA A C 1
ATOM 1384 O O . ALA A 1 178 ? -9.330 6.953 21.475 1.00 90.31 178 ALA A O 1
ATOM 1385 N N . THR A 1 179 ? -7.992 6.172 19.838 1.00 91.75 179 THR A N 1
ATOM 1386 C CA . THR A 1 179 ? -6.917 7.145 19.983 1.00 91.75 179 THR A CA 1
ATOM 1387 C C . THR A 1 179 ? -6.786 7.916 18.678 1.00 91.75 179 THR A C 1
ATOM 1389 O O . THR A 1 179 ? -6.811 7.326 17.604 1.00 91.75 179 THR A O 1
ATOM 1392 N N . ALA A 1 180 ? -6.703 9.240 18.723 1.00 92.06 180 ALA A N 1
ATOM 1393 C CA . ALA A 1 180 ? -6.551 10.016 17.499 1.00 92.06 180 ALA A CA 1
ATOM 1394 C C . ALA A 1 180 ? -5.145 9.873 16.932 1.00 92.06 180 ALA A C 1
ATOM 1396 O O . ALA A 1 180 ? -4.161 9.963 17.667 1.00 92.06 180 ALA A O 1
ATOM 1397 N N . LEU A 1 181 ? -5.081 9.690 15.619 1.00 93.50 181 LEU A N 1
ATOM 1398 C CA . LEU A 1 181 ? -3.848 9.628 14.856 1.00 93.50 181 LEU A CA 1
ATOM 1399 C C . LEU A 1 181 ? -3.605 10.956 14.142 1.00 93.50 181 LEU A C 1
ATOM 1401 O O . LEU A 1 181 ? -4.546 11.616 13.695 1.00 93.50 181 LEU A O 1
ATOM 1405 N N . ASN A 1 182 ? -2.334 11.318 14.020 1.00 93.06 182 ASN A N 1
ATOM 1406 C CA . ASN A 1 182 ? -1.883 12.458 13.239 1.00 93.06 182 ASN A CA 1
ATOM 1407 C C . ASN A 1 182 ? -0.728 12.057 12.326 1.00 93.06 182 ASN A C 1
ATOM 1409 O O . ASN A 1 182 ? 0.155 11.303 12.731 1.00 93.06 182 ASN A O 1
ATOM 1413 N N . TYR A 1 183 ? -0.727 12.585 11.103 1.00 91.69 183 TYR A N 1
ATOM 1414 C CA . TYR A 1 183 ? 0.396 12.435 10.188 1.00 91.69 183 TYR A CA 1
ATOM 1415 C C . TYR A 1 183 ? 1.400 13.565 10.422 1.00 91.69 183 TYR A C 1
ATOM 1417 O O . TYR A 1 183 ? 1.040 14.739 10.417 1.00 91.69 183 TYR A O 1
ATOM 1425 N N . THR A 1 184 ? 2.661 13.208 10.639 1.00 87.88 184 THR A N 1
ATOM 1426 C CA . THR A 1 184 ? 3.724 14.132 11.067 1.00 87.88 184 THR A CA 1
ATOM 1427 C C . THR A 1 184 ? 4.630 14.598 9.929 1.00 87.88 184 THR A C 1
ATOM 1429 O O . THR A 1 184 ? 5.600 15.306 10.194 1.00 87.88 184 THR A O 1
ATOM 1432 N N . GLU A 1 185 ? 4.366 14.167 8.686 1.00 83.12 185 GLU A N 1
ATOM 1433 C CA . GLU A 1 185 ? 5.208 14.378 7.485 1.00 83.12 185 GLU A CA 1
ATOM 1434 C C . GLU A 1 185 ? 6.621 13.761 7.571 1.00 83.12 185 GLU A C 1
ATOM 1436 O O . GLU A 1 185 ? 7.341 13.675 6.579 1.00 83.12 185 GLU A O 1
ATOM 1441 N N . LYS A 1 186 ? 7.022 13.257 8.743 1.00 87.00 186 LYS A N 1
ATOM 1442 C CA . LYS A 1 186 ? 8.281 12.544 8.978 1.00 87.00 186 LYS A CA 1
ATOM 1443 C C . LYS A 1 186 ? 8.069 11.045 8.852 1.00 87.00 186 LYS A C 1
ATOM 1445 O O . LYS A 1 186 ? 7.962 10.325 9.842 1.00 87.00 186 LYS A O 1
ATOM 1450 N N . ASN A 1 187 ? 7.952 10.576 7.617 1.00 90.38 187 ASN A N 1
ATOM 1451 C CA . ASN A 1 187 ? 7.745 9.162 7.333 1.00 90.38 187 ASN A CA 1
ATOM 1452 C C . ASN A 1 187 ? 9.064 8.382 7.464 1.00 90.38 187 ASN A C 1
ATOM 1454 O O . ASN A 1 187 ? 9.889 8.396 6.547 1.00 90.38 187 ASN A O 1
ATOM 1458 N N . GLY A 1 188 ? 9.266 7.686 8.589 1.00 89.38 188 GLY A N 1
ATOM 1459 C CA . GLY A 1 188 ? 10.513 6.966 8.876 1.00 89.38 188 GLY A CA 1
ATOM 1460 C C . GLY A 1 188 ? 10.896 5.912 7.825 1.00 89.38 188 GLY A C 1
ATOM 1461 O O . GLY A 1 188 ? 12.081 5.667 7.593 1.00 89.38 188 GLY A O 1
ATOM 1462 N N . LEU A 1 189 ? 9.916 5.315 7.140 1.00 88.62 189 LEU A N 1
ATOM 1463 C CA . LEU A 1 189 ? 10.136 4.362 6.053 1.00 88.62 189 LEU A CA 1
ATOM 1464 C C . LEU A 1 189 ? 10.704 5.050 4.803 1.00 88.62 189 LEU A C 1
ATOM 1466 O O . LEU A 1 189 ? 11.648 4.534 4.203 1.00 88.62 189 LEU A O 1
ATOM 1470 N N . LEU A 1 190 ? 10.183 6.223 4.430 1.00 88.94 190 LEU A N 1
ATOM 1471 C CA . LEU A 1 190 ? 10.727 7.009 3.316 1.00 88.94 190 LEU A CA 1
ATOM 1472 C C . LEU A 1 190 ? 12.108 7.592 3.653 1.00 88.94 190 LEU A C 1
ATOM 1474 O O . LEU A 1 190 ? 13.020 7.522 2.825 1.00 88.94 190 LEU A O 1
ATOM 1478 N N . GLU A 1 191 ? 12.290 8.090 4.882 1.00 89.31 191 GLU A N 1
ATOM 1479 C CA . GLU A 1 191 ? 13.578 8.597 5.375 1.00 89.31 191 GLU A CA 1
ATOM 1480 C C . GLU A 1 191 ? 14.668 7.520 5.322 1.00 89.31 191 GLU A C 1
ATOM 1482 O O . GLU A 1 191 ? 15.767 7.775 4.826 1.00 89.31 191 GLU A O 1
ATOM 1487 N N . PHE A 1 192 ? 14.355 6.295 5.758 1.00 86.25 192 PHE A N 1
ATOM 1488 C CA . PHE A 1 192 ? 15.276 5.158 5.697 1.00 86.25 192 PHE A CA 1
ATOM 1489 C C . PHE A 1 192 ? 15.737 4.846 4.265 1.00 86.25 192 PHE A C 1
ATOM 1491 O O . PHE A 1 192 ? 16.895 4.494 4.040 1.00 86.25 192 PHE A O 1
ATOM 1498 N N . LEU A 1 193 ? 14.843 5.001 3.287 1.00 82.00 193 LEU A N 1
ATOM 1499 C CA . LEU A 1 193 ? 15.140 4.790 1.870 1.00 82.00 193 LEU A CA 1
ATOM 1500 C C . LEU A 1 193 ? 15.825 5.998 1.211 1.00 82.00 193 LEU A C 1
ATOM 1502 O O . LEU A 1 193 ? 16.299 5.887 0.078 1.00 82.00 193 LEU A O 1
ATOM 1506 N N . GLY A 1 194 ? 15.887 7.142 1.897 1.00 83.31 194 GLY A N 1
ATOM 1507 C CA . GLY A 1 194 ? 16.400 8.392 1.345 1.00 83.31 194 GLY A CA 1
ATOM 1508 C C . GLY A 1 194 ? 15.573 8.898 0.160 1.00 83.31 194 GLY A C 1
ATOM 1509 O O . GLY A 1 194 ? 16.137 9.468 -0.778 1.00 83.31 194 GLY A O 1
ATOM 1510 N N . 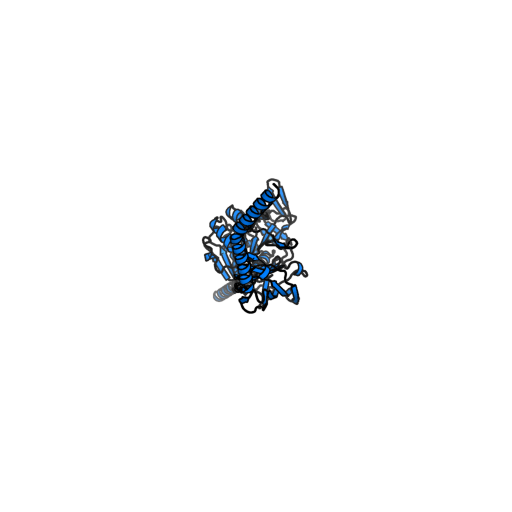ILE A 1 195 ? 14.260 8.646 0.169 1.00 82.44 195 ILE A N 1
ATOM 1511 C CA . ILE A 1 195 ? 13.321 9.098 -0.864 1.00 82.44 195 ILE A CA 1
ATOM 1512 C C . ILE A 1 195 ? 12.337 10.106 -0.274 1.00 82.44 195 ILE A C 1
ATOM 1514 O O . ILE A 1 195 ? 11.956 10.015 0.887 1.00 82.44 195 ILE A O 1
ATOM 1518 N N . ASN A 1 196 ? 11.919 11.070 -1.089 1.00 83.00 196 ASN A N 1
ATOM 1519 C CA . ASN A 1 196 ? 10.904 12.045 -0.697 1.00 83.00 196 ASN A CA 1
ATOM 1520 C C . ASN A 1 196 ? 9.495 11.487 -0.950 1.00 83.00 196 ASN A C 1
ATOM 1522 O O . ASN A 1 196 ? 9.328 10.524 -1.694 1.00 83.00 196 ASN A O 1
ATOM 1526 N N . GLU A 1 197 ? 8.467 12.148 -0.417 1.00 82.69 197 GLU A N 1
ATOM 1527 C CA . GLU A 1 197 ? 7.056 11.828 -0.702 1.00 82.69 197 GLU A CA 1
ATOM 1528 C C . GLU A 1 197 ? 6.655 12.080 -2.163 1.00 82.69 197 GLU A C 1
ATOM 1530 O O . GLU A 1 197 ? 5.615 11.605 -2.615 1.00 82.69 197 GLU A O 1
ATOM 1535 N N . THR A 1 198 ? 7.479 12.806 -2.924 1.00 84.50 198 THR A N 1
ATOM 1536 C CA . THR A 1 198 ? 7.266 13.079 -4.348 1.00 84.50 198 THR A CA 1
ATOM 1537 C C . THR A 1 198 ? 8.538 12.858 -5.161 1.00 84.50 198 THR A C 1
ATOM 1539 O O . THR A 1 198 ? 9.623 13.290 -4.764 1.00 84.50 198 THR A O 1
ATOM 1542 N N . MET A 1 199 ? 8.397 12.262 -6.344 1.00 80.62 199 MET A N 1
ATOM 1543 C CA . MET A 1 199 ? 9.437 12.137 -7.360 1.00 80.62 199 MET A CA 1
ATOM 1544 C C . MET A 1 199 ? 9.251 13.202 -8.441 1.00 80.62 199 MET A C 1
ATOM 1546 O O . MET A 1 199 ? 8.223 13.228 -9.115 1.00 80.62 199 MET A O 1
ATOM 1550 N N . SER A 1 200 ? 10.262 14.043 -8.661 1.00 78.00 200 SER A N 1
ATOM 1551 C CA . SER A 1 200 ? 10.280 14.947 -9.815 1.00 78.00 200 SER A CA 1
ATOM 1552 C C . SER A 1 200 ? 10.678 14.175 -11.074 1.00 78.00 200 SER A C 1
ATOM 1554 O O . SER A 1 200 ? 11.740 13.552 -11.123 1.00 78.00 200 SER A O 1
ATOM 1556 N N . LEU A 1 201 ? 9.811 14.194 -12.087 1.00 70.31 201 LEU A N 1
ATOM 1557 C CA . LEU A 1 201 ? 10.079 13.604 -13.402 1.00 70.31 201 LEU A CA 1
ATOM 1558 C C . LEU A 1 201 ? 10.764 14.600 -14.340 1.00 70.31 201 LEU A C 1
ATOM 1560 O O . LEU A 1 201 ? 11.602 14.224 -15.157 1.00 70.31 201 LEU A O 1
ATOM 1564 N N . ASN A 1 202 ? 10.380 15.868 -14.233 1.00 67.19 202 ASN A N 1
ATOM 1565 C CA . ASN A 1 202 ? 10.936 17.009 -14.949 1.00 67.19 202 ASN A CA 1
ATOM 1566 C C . ASN A 1 202 ? 10.632 18.289 -14.140 1.00 67.19 202 ASN A C 1
ATOM 1568 O O . ASN A 1 202 ? 10.021 18.220 -13.074 1.00 67.19 202 ASN A O 1
ATOM 1572 N N . ASN A 1 203 ? 11.022 19.458 -14.655 1.00 62.44 203 ASN A N 1
ATOM 1573 C CA . ASN A 1 203 ? 10.845 20.740 -13.959 1.00 62.44 203 ASN A CA 1
ATOM 1574 C C . ASN A 1 203 ? 9.377 21.107 -13.648 1.00 62.44 203 ASN A C 1
ATOM 1576 O O . ASN A 1 203 ? 9.147 22.013 -12.854 1.00 62.44 203 ASN A O 1
ATOM 1580 N N . GLU A 1 204 ? 8.401 20.441 -14.268 1.00 68.56 204 GLU A N 1
ATOM 1581 C CA . GLU A 1 204 ? 6.975 20.793 -14.207 1.00 68.56 204 GLU A CA 1
ATOM 1582 C C . GLU A 1 204 ? 6.095 19.660 -13.650 1.00 68.56 204 GLU A C 1
ATOM 1584 O O . GLU A 1 204 ? 4.942 19.891 -13.300 1.00 68.56 204 GLU A O 1
ATOM 1589 N N . THR A 1 205 ? 6.610 18.430 -13.561 1.00 72.06 205 THR A N 1
ATOM 1590 C CA . THR A 1 205 ? 5.835 17.229 -13.227 1.00 72.06 205 THR A CA 1
ATOM 1591 C C . THR A 1 205 ? 6.436 16.526 -12.018 1.00 72.06 205 THR A C 1
ATOM 1593 O O . THR A 1 205 ? 7.528 15.952 -12.094 1.00 72.06 205 THR A O 1
ATOM 1596 N N . ASN A 1 206 ? 5.679 16.521 -10.924 1.00 82.44 206 ASN A N 1
ATOM 1597 C CA . ASN A 1 206 ? 5.958 15.733 -9.731 1.00 82.44 206 ASN A CA 1
ATOM 1598 C C . ASN A 1 206 ? 4.932 14.610 -9.619 1.00 82.44 206 ASN A C 1
ATOM 1600 O O . ASN A 1 206 ? 3.758 14.800 -9.928 1.00 82.44 206 ASN A O 1
ATOM 1604 N N . VAL A 1 207 ? 5.384 13.450 -9.165 1.00 83.00 207 VAL A N 1
ATOM 1605 C CA . VAL A 1 207 ? 4.539 12.281 -8.936 1.00 83.00 207 VAL A CA 1
ATOM 1606 C C . VAL A 1 207 ? 4.634 11.888 -7.479 1.00 83.00 207 VAL A C 1
ATOM 1608 O O . VAL A 1 207 ? 5.735 11.797 -6.939 1.00 83.00 207 VAL A O 1
ATOM 1611 N N . SER A 1 208 ? 3.491 11.663 -6.842 1.00 87.81 208 SER A N 1
ATOM 1612 C CA . SER A 1 208 ? 3.447 11.152 -5.477 1.00 87.81 208 SER A CA 1
ATOM 1613 C C . SER A 1 208 ? 4.130 9.782 -5.398 1.00 87.81 208 SER A C 1
ATOM 1615 O O . SER A 1 208 ? 3.979 8.941 -6.279 1.00 87.81 208 SER A O 1
ATOM 1617 N N . ILE A 1 209 ? 4.924 9.585 -4.352 1.00 88.12 209 ILE A N 1
ATOM 1618 C CA . ILE A 1 209 ? 5.510 8.302 -3.936 1.00 88.12 209 ILE A CA 1
ATOM 1619 C C . ILE A 1 209 ? 4.649 7.670 -2.828 1.00 88.12 209 ILE A C 1
ATOM 1621 O O . ILE A 1 209 ? 4.722 6.466 -2.584 1.00 88.12 209 ILE A O 1
ATOM 1625 N N . LEU A 1 210 ? 3.820 8.482 -2.175 1.00 92.44 210 LEU A N 1
ATOM 1626 C CA . LEU A 1 210 ? 2.947 8.103 -1.079 1.00 92.44 210 LEU A CA 1
ATOM 1627 C C . LEU A 1 210 ? 1.573 8.741 -1.301 1.00 92.44 210 LEU A C 1
ATOM 1629 O O . LEU A 1 210 ? 1.478 9.953 -1.496 1.00 92.44 210 LEU A O 1
ATOM 1633 N N . TYR A 1 211 ? 0.516 7.932 -1.281 1.00 93.19 211 TYR A N 1
ATOM 1634 C CA . TYR A 1 211 ? -0.844 8.439 -1.110 1.00 93.19 211 TYR A CA 1
ATOM 1635 C C . TYR A 1 211 ? -1.266 8.267 0.343 1.00 93.19 211 TYR A C 1
ATOM 1637 O O . TYR A 1 211 ? -1.113 7.190 0.915 1.00 93.19 211 TYR A O 1
ATOM 1645 N N . LEU A 1 212 ? -1.795 9.342 0.923 1.00 92.56 212 LEU A N 1
ATOM 1646 C CA . LEU A 1 212 ? -2.304 9.397 2.288 1.00 92.56 212 LEU A CA 1
ATOM 1647 C C . LEU A 1 212 ? -3.807 9.638 2.231 1.00 92.56 212 LEU A C 1
ATOM 1649 O O . LEU A 1 212 ? -4.254 10.577 1.571 1.00 92.56 212 LEU A O 1
ATOM 1653 N N . ASN A 1 213 ? -4.585 8.819 2.933 1.00 91.81 213 ASN A N 1
ATOM 1654 C CA . ASN A 1 213 ? -6.026 9.006 3.039 1.00 91.81 213 ASN A CA 1
ATOM 1655 C C . ASN A 1 213 ? -6.502 8.816 4.486 1.00 91.81 213 ASN A C 1
ATOM 1657 O O . ASN A 1 213 ? -6.231 7.792 5.120 1.00 91.81 213 ASN A O 1
ATOM 1661 N N . ASN A 1 214 ? -7.233 9.807 4.999 1.00 92.94 214 ASN A N 1
ATOM 1662 C CA . ASN A 1 214 ? -7.904 9.740 6.294 1.00 92.94 214 ASN A CA 1
ATOM 1663 C C . ASN A 1 214 ? -9.289 9.130 6.073 1.00 92.94 214 ASN A C 1
ATOM 1665 O O . ASN A 1 214 ? -10.267 9.841 5.849 1.00 92.94 214 ASN A O 1
ATOM 1669 N N . LEU A 1 215 ? -9.363 7.803 6.109 1.00 93.62 215 LEU A N 1
ATOM 1670 C CA . LEU A 1 215 ? -10.564 7.073 5.717 1.00 93.62 215 LEU A CA 1
ATOM 1671 C C . LEU A 1 215 ? -11.732 7.301 6.680 1.00 93.62 215 LEU A C 1
ATOM 1673 O O . LEU A 1 215 ? -12.877 7.366 6.245 1.00 93.62 215 LEU A O 1
ATOM 1677 N N . VAL A 1 216 ? -11.453 7.405 7.983 1.00 94.81 216 VAL A N 1
ATOM 1678 C CA . VAL A 1 216 ? -12.456 7.670 9.026 1.00 94.81 216 VAL A CA 1
ATOM 1679 C C . VAL A 1 216 ? -11.924 8.744 9.964 1.00 94.81 216 VAL A C 1
ATOM 1681 O O . VAL A 1 216 ? -10.811 8.616 10.480 1.00 94.81 216 VAL A O 1
ATOM 1684 N N . TRP A 1 217 ? -12.733 9.769 10.225 1.00 94.00 217 TRP A N 1
ATOM 1685 C CA . TRP A 1 217 ? -12.410 10.865 11.143 1.00 94.00 217 TRP A CA 1
ATOM 1686 C C . TRP A 1 217 ? -13.536 11.140 12.150 1.00 94.00 217 TRP A C 1
ATOM 1688 O O . TRP A 1 217 ? -14.630 10.580 12.064 1.00 94.00 217 TRP A O 1
ATOM 1698 N N . GLY A 1 218 ? -13.267 11.997 13.131 1.00 90.69 218 GLY A N 1
ATOM 1699 C CA . GLY A 1 218 ? -14.176 12.347 14.216 1.00 90.69 218 GLY A CA 1
ATOM 1700 C C . GLY A 1 218 ? -15.366 13.220 13.799 1.00 90.69 218 GLY A C 1
ATOM 1701 O O . GLY A 1 218 ? -15.284 14.070 12.913 1.00 90.69 218 GLY A O 1
ATOM 1702 N N . GLY A 1 219 ? -16.505 13.049 14.473 1.00 87.56 219 GLY A N 1
ATOM 1703 C CA . GLY A 1 219 ? -17.660 13.943 14.334 1.00 87.56 219 GLY A CA 1
ATOM 1704 C C . GLY A 1 219 ? -17.418 15.326 14.950 1.00 87.56 219 GLY A C 1
ATOM 1705 O O . GLY A 1 219 ? -16.494 15.525 15.737 1.00 87.56 219 GLY A O 1
ATOM 1706 N N . ASN A 1 220 ? -18.274 16.303 14.642 1.00 85.44 220 ASN A N 1
ATOM 1707 C CA . ASN A 1 220 ? -18.155 17.667 15.189 1.00 85.44 220 ASN A CA 1
ATOM 1708 C C . ASN A 1 220 ? -18.274 17.726 16.725 1.00 85.44 220 ASN A C 1
ATOM 1710 O O . ASN A 1 220 ? -17.724 18.624 17.354 1.00 85.44 220 ASN A O 1
ATOM 1714 N N . ASN A 1 221 ? -18.979 16.765 17.318 1.00 82.50 221 ASN A N 1
ATOM 1715 C CA . ASN A 1 221 ? -19.159 16.567 18.760 1.00 82.50 221 ASN A CA 1
ATOM 1716 C C . ASN A 1 221 ? -17.982 15.831 19.430 1.00 82.50 221 ASN A C 1
ATOM 1718 O O . ASN A 1 221 ? -17.965 15.632 20.644 1.00 82.50 221 ASN A O 1
ATOM 1722 N N . THR A 1 222 ? -17.014 15.404 18.632 1.00 88.12 222 THR A N 1
ATOM 1723 C CA . THR A 1 222 ? -15.922 14.529 19.028 1.00 88.12 222 THR A CA 1
ATOM 1724 C C . THR A 1 222 ? -14.673 15.364 19.303 1.00 88.12 222 THR A C 1
ATOM 1726 O O . THR A 1 222 ? -14.415 16.338 18.587 1.00 88.12 222 THR A O 1
ATOM 1729 N N . TYR A 1 223 ? -13.931 15.042 20.365 1.00 89.56 223 TYR A N 1
ATOM 1730 C CA . TYR A 1 223 ? -12.768 15.821 20.793 1.00 89.56 223 TYR A CA 1
ATOM 1731 C C . TYR A 1 223 ? -11.629 14.962 21.337 1.00 89.56 223 TYR A C 1
ATOM 1733 O O . TYR A 1 223 ? -11.839 13.856 21.833 1.00 89.56 223 TYR A O 1
ATOM 1741 N N . VAL A 1 224 ? -10.416 15.511 21.280 1.00 89.88 224 VAL A N 1
ATOM 1742 C CA . VAL A 1 224 ? -9.209 14.937 21.890 1.00 89.88 224 VAL A CA 1
ATOM 1743 C C . VAL A 1 224 ? -8.465 16.041 22.609 1.00 89.88 224 VAL A C 1
ATOM 1745 O O . VAL A 1 224 ? -8.274 17.122 22.053 1.00 89.88 224 VAL A O 1
ATOM 1748 N N . GLU A 1 225 ? -8.020 15.771 23.832 1.00 87.81 225 GLU A N 1
ATOM 1749 C CA . GLU A 1 225 ? -7.108 16.644 24.567 1.00 87.81 225 GLU A CA 1
ATOM 1750 C C . GLU A 1 225 ? -5.677 16.113 24.437 1.00 87.81 225 GLU A C 1
ATOM 1752 O O . GLU A 1 225 ? -5.301 15.167 25.123 1.00 87.81 225 GLU A O 1
ATOM 1757 N N . TYR A 1 226 ? -4.893 16.707 23.535 1.00 85.50 226 TYR A N 1
ATOM 1758 C CA . TYR A 1 226 ? -3.552 16.213 23.187 1.00 85.50 226 TYR A CA 1
ATOM 1759 C C . TYR A 1 226 ? -2.440 16.824 24.047 1.00 85.50 226 TYR A C 1
ATOM 1761 O O . TYR A 1 226 ? -1.356 16.266 24.205 1.00 85.50 226 TYR A O 1
ATOM 1769 N N . LYS A 1 227 ? -2.709 17.987 24.641 1.00 86.38 227 LYS A N 1
ATOM 1770 C CA . LYS A 1 227 ? -1.902 18.612 25.694 1.00 86.38 227 LYS A CA 1
ATOM 1771 C C . LYS A 1 227 ? -2.853 19.230 26.702 1.00 86.38 227 LYS A C 1
ATOM 1773 O O . LYS A 1 227 ? -3.971 19.589 26.349 1.00 86.38 227 LYS A O 1
ATOM 1778 N N . LYS A 1 228 ? -2.404 19.403 27.946 1.00 87.06 228 LYS A N 1
ATOM 1779 C CA . LYS A 1 228 ? -3.226 19.975 29.022 1.00 87.06 228 LYS A CA 1
ATOM 1780 C C . LYS A 1 228 ? -3.890 21.288 28.575 1.00 87.06 228 LYS A C 1
ATOM 1782 O O . LYS A 1 228 ? -3.198 22.277 28.333 1.00 87.06 228 LYS A O 1
ATOM 1787 N N . GLY A 1 229 ? -5.219 21.286 28.481 1.00 83.00 229 GLY A N 1
ATOM 1788 C CA . GLY A 1 229 ? -6.035 22.427 28.052 1.00 83.00 229 GLY A CA 1
ATOM 1789 C C . GLY A 1 229 ? -6.066 22.708 26.542 1.00 83.00 229 GLY A C 1
ATOM 1790 O O . GLY A 1 229 ? -6.713 23.669 26.133 1.00 83.00 229 GLY A O 1
ATOM 1791 N N . GLN A 1 230 ? -5.403 21.902 25.708 1.00 88.44 230 GLN A N 1
ATOM 1792 C CA . GLN A 1 230 ? -5.410 22.027 24.248 1.00 88.44 230 GLN A CA 1
ATOM 1793 C C . GLN A 1 230 ? -6.213 20.889 23.623 1.00 88.44 230 GLN A C 1
ATOM 1795 O O . GLN A 1 230 ? -5.888 19.715 23.802 1.00 88.44 230 GLN A O 1
ATOM 1800 N N . ARG A 1 231 ? -7.266 21.251 22.882 1.00 90.56 231 ARG A N 1
ATOM 1801 C CA . ARG A 1 231 ? -8.213 20.300 22.298 1.00 90.56 231 ARG A CA 1
ATOM 1802 C C . ARG A 1 231 ? -8.330 20.465 20.792 1.00 90.56 231 ARG A C 1
ATOM 1804 O O . ARG A 1 231 ? -8.377 21.591 20.301 1.00 90.56 231 ARG A O 1
ATOM 1811 N N . ILE A 1 232 ? -8.435 19.342 20.096 1.00 90.25 232 ILE A N 1
ATOM 1812 C CA . ILE A 1 232 ? -8.839 19.268 18.689 1.00 90.25 232 ILE A CA 1
ATOM 1813 C C . ILE A 1 232 ? -10.225 18.634 18.586 1.00 90.25 232 ILE A C 1
ATOM 1815 O O . ILE A 1 232 ? -10.650 17.926 19.499 1.00 90.25 232 ILE A O 1
ATOM 1819 N N . TYR A 1 233 ? -10.922 18.912 17.485 1.00 90.06 233 TYR A N 1
ATOM 1820 C CA . TYR A 1 233 ? -12.309 18.509 17.258 1.00 90.06 233 TYR A CA 1
ATOM 1821 C C . TYR A 1 233 ? -12.537 18.121 15.794 1.00 90.06 233 TYR A C 1
ATOM 1823 O O . TYR A 1 233 ? -11.814 18.587 14.906 1.00 90.06 233 TYR A O 1
ATOM 1831 N N . GLY A 1 234 ? -13.593 17.346 15.537 1.00 86.44 234 GLY A N 1
ATOM 1832 C CA . GLY A 1 234 ? -14.101 17.111 14.183 1.00 86.44 234 GLY A CA 1
ATOM 1833 C C . GLY A 1 234 ? -13.130 16.366 13.268 1.00 86.44 234 GLY A C 1
ATOM 1834 O O . GLY A 1 234 ? -12.467 15.417 13.679 1.00 86.44 234 GLY A O 1
ATOM 1835 N N . GLN A 1 235 ? -13.034 16.828 12.017 1.00 88.25 235 GLN A N 1
ATOM 1836 C CA . GLN A 1 235 ? -12.225 16.205 10.957 1.00 88.25 235 GLN A CA 1
ATOM 1837 C C . GLN A 1 235 ? -10.723 16.142 11.258 1.00 88.25 235 GLN A C 1
ATOM 1839 O O . GLN A 1 235 ? -10.018 15.348 10.648 1.00 88.25 235 GLN A O 1
ATOM 1844 N N . ASN A 1 236 ? -10.238 16.937 12.216 1.00 87.75 236 ASN A N 1
ATOM 1845 C CA . ASN A 1 236 ? -8.839 16.907 12.650 1.00 87.75 236 ASN A CA 1
ATOM 1846 C C . ASN A 1 236 ? -8.514 15.694 13.540 1.00 87.75 236 ASN A C 1
ATOM 1848 O O . ASN A 1 236 ? -7.366 15.510 13.929 1.00 87.75 236 ASN A O 1
ATOM 1852 N N . ILE A 1 237 ? -9.520 14.896 13.908 1.00 91.56 237 ILE A N 1
ATOM 1853 C CA . ILE A 1 237 ? -9.357 13.651 14.654 1.00 91.56 237 ILE A CA 1
ATOM 1854 C C . ILE A 1 237 ? -9.425 12.499 13.661 1.00 91.56 237 ILE A C 1
ATOM 1856 O O . ILE A 1 237 ? -10.518 12.082 13.286 1.00 91.56 237 ILE A O 1
ATOM 1860 N N . THR A 1 238 ? -8.283 11.966 13.239 1.00 94.12 238 THR A N 1
ATOM 1861 C CA . THR A 1 238 ? -8.262 10.795 12.354 1.00 94.12 238 THR A CA 1
ATOM 1862 C C . THR A 1 238 ? -8.255 9.503 13.163 1.00 94.12 238 THR A C 1
ATOM 1864 O O . THR A 1 238 ? -7.569 9.386 14.176 1.00 94.12 238 THR A O 1
ATOM 1867 N N . LEU A 1 239 ? -9.044 8.529 12.712 1.00 94.38 239 LEU A N 1
ATOM 1868 C CA . LEU A 1 239 ? -9.276 7.244 13.382 1.00 94.38 239 LEU A CA 1
ATOM 1869 C C . LEU A 1 239 ? -8.907 6.038 12.514 1.00 94.38 239 LEU A C 1
ATOM 1871 O O . LEU A 1 239 ? -8.669 4.940 13.016 1.00 94.38 239 LEU A O 1
ATOM 1875 N N . CYS A 1 240 ? -8.885 6.234 11.198 1.00 95.81 240 CYS A N 1
ATOM 1876 C CA . CYS A 1 240 ? -8.382 5.260 10.248 1.00 95.81 240 CYS A CA 1
ATOM 1877 C C . CYS A 1 240 ? -7.535 5.978 9.201 1.00 95.81 240 CYS A C 1
ATOM 1879 O O . CYS A 1 240 ? -8.040 6.854 8.497 1.00 95.81 240 CYS A O 1
ATOM 1881 N N . HIS A 1 241 ? -6.266 5.592 9.106 1.00 95.44 241 HIS A N 1
ATOM 1882 C CA . HIS A 1 241 ? -5.353 6.034 8.059 1.00 95.44 241 HIS A CA 1
ATOM 1883 C C . HIS A 1 241 ? -5.109 4.902 7.070 1.00 95.44 241 HIS A C 1
ATOM 1885 O O . HIS A 1 241 ? -4.849 3.766 7.468 1.00 95.44 241 HIS A O 1
ATOM 1891 N N . ILE A 1 242 ? -5.141 5.245 5.788 1.00 95.94 242 ILE A N 1
ATOM 1892 C CA . ILE A 1 242 ? -4.647 4.413 4.699 1.00 95.94 242 ILE A CA 1
ATOM 1893 C C . ILE A 1 242 ? -3.423 5.100 4.104 1.00 95.94 242 ILE A C 1
ATOM 1895 O O . ILE A 1 242 ? -3.444 6.304 3.836 1.00 95.94 242 ILE A O 1
ATOM 1899 N N . GLN A 1 243 ? -2.374 4.319 3.886 1.00 95.62 243 GLN A N 1
ATOM 1900 C CA . GLN A 1 243 ? -1.189 4.730 3.155 1.00 95.62 243 GLN A CA 1
ATOM 1901 C C . GLN A 1 243 ? -0.917 3.751 2.023 1.00 95.62 243 GLN A C 1
ATOM 1903 O O . GLN A 1 243 ? -0.964 2.539 2.223 1.00 95.62 243 GLN A O 1
ATOM 1908 N N . GLU A 1 244 ? -0.619 4.270 0.841 1.00 95.62 244 GLU A N 1
ATOM 1909 C CA . GLU A 1 244 ? -0.287 3.465 -0.331 1.00 95.62 244 GLU A CA 1
ATOM 1910 C C . GLU A 1 244 ? 1.066 3.924 -0.855 1.00 95.62 244 GLU A C 1
ATOM 1912 O O . GLU A 1 244 ? 1.246 5.092 -1.209 1.00 95.62 244 GLU A O 1
ATOM 1917 N N . TYR A 1 245 ? 2.024 3.006 -0.884 1.00 92.81 245 TYR A N 1
ATOM 1918 C CA . TYR A 1 245 ? 3.410 3.310 -1.197 1.00 92.81 245 TYR A CA 1
ATOM 1919 C C . TYR A 1 245 ? 3.773 2.935 -2.629 1.00 92.81 245 TYR A C 1
ATOM 1921 O O . TYR A 1 245 ? 3.314 1.931 -3.171 1.00 92.81 245 TYR A O 1
ATOM 1929 N N . TRP A 1 246 ? 4.699 3.697 -3.208 1.00 88.81 246 TRP A N 1
ATOM 1930 C CA . TRP A 1 246 ? 5.254 3.483 -4.545 1.00 88.81 246 TRP A CA 1
ATOM 1931 C C . TRP A 1 246 ? 5.762 2.061 -4.796 1.00 88.81 246 TRP A C 1
ATOM 1933 O O . TRP A 1 246 ? 5.653 1.558 -5.910 1.00 88.81 246 TRP A O 1
ATOM 1943 N N . PHE A 1 247 ? 6.311 1.396 -3.778 1.00 86.06 247 PHE A N 1
ATOM 1944 C CA . PHE A 1 247 ? 6.790 0.011 -3.868 1.00 86.06 247 PHE A CA 1
ATOM 1945 C C . PHE A 1 247 ? 5.672 -1.044 -3.760 1.00 86.06 247 PHE A C 1
ATOM 1947 O O . PHE A 1 247 ? 5.957 -2.235 -3.816 1.00 86.06 247 PHE A O 1
ATOM 1954 N N . GLY A 1 248 ? 4.408 -0.623 -3.676 1.00 88.31 248 GLY A N 1
ATOM 1955 C CA . GLY A 1 248 ? 3.222 -1.476 -3.783 1.00 88.31 248 GLY A CA 1
ATOM 1956 C C . GLY A 1 248 ? 2.491 -1.734 -2.468 1.00 88.31 248 GLY A C 1
ATOM 1957 O O . GLY A 1 248 ? 1.327 -2.112 -2.523 1.00 88.31 248 GLY A O 1
ATOM 1958 N N . ALA A 1 249 ? 3.125 -1.486 -1.319 1.00 93.44 249 ALA A N 1
ATOM 1959 C CA . ALA A 1 249 ? 2.526 -1.781 -0.020 1.00 93.44 249 ALA A CA 1
ATOM 1960 C C . ALA A 1 249 ? 1.358 -0.852 0.321 1.00 93.44 249 ALA A C 1
ATOM 1962 O O . ALA A 1 249 ? 1.425 0.369 0.126 1.00 93.44 249 ALA A O 1
ATOM 1963 N N . LYS A 1 250 ? 0.328 -1.438 0.921 1.00 96.31 250 LYS A N 1
ATOM 1964 C CA . LYS A 1 250 ? -0.819 -0.768 1.523 1.00 96.31 250 LYS A CA 1
ATOM 1965 C C . LYS A 1 250 ? -0.768 -0.937 3.032 1.00 96.31 250 LYS A C 1
ATOM 1967 O O . LYS A 1 250 ? -0.738 -2.051 3.547 1.00 96.31 250 LYS A O 1
ATOM 1972 N N . ILE A 1 251 ? -0.803 0.173 3.753 1.00 97.31 251 ILE A N 1
ATOM 1973 C CA . ILE A 1 251 ? -0.782 0.192 5.213 1.00 97.31 251 ILE A CA 1
ATOM 1974 C C . ILE A 1 251 ? -2.104 0.771 5.687 1.00 97.31 251 ILE A C 1
ATOM 1976 O O . ILE A 1 251 ? -2.451 1.903 5.351 1.00 97.31 251 ILE A O 1
ATOM 1980 N N . VAL A 1 252 ? -2.843 -0.000 6.475 1.00 97.56 252 VAL A N 1
ATOM 1981 C CA . VAL A 1 252 ? -4.075 0.449 7.123 1.00 97.56 252 VAL A CA 1
ATOM 1982 C C . VAL A 1 252 ? -3.843 0.464 8.618 1.00 97.56 252 VAL A C 1
ATOM 1984 O O . VAL A 1 252 ? -3.553 -0.574 9.209 1.00 97.56 252 VAL A O 1
ATOM 1987 N N . VAL A 1 253 ? -4.007 1.631 9.233 1.00 97.69 253 VAL A N 1
ATOM 1988 C CA . VAL A 1 253 ? -3.932 1.797 10.685 1.00 97.69 253 VAL A CA 1
ATOM 1989 C C . VAL A 1 253 ? -5.292 2.228 11.198 1.00 97.69 253 VAL A C 1
ATOM 1991 O O . VAL A 1 253 ? -5.812 3.268 10.796 1.00 97.69 253 VAL A O 1
ATOM 1994 N N . ILE A 1 254 ? -5.871 1.425 12.085 1.00 96.44 254 ILE A N 1
ATOM 1995 C CA . ILE A 1 254 ? -7.147 1.697 12.742 1.00 96.44 254 ILE A CA 1
ATOM 1996 C C . ILE A 1 254 ? -6.893 1.844 14.224 1.00 96.44 254 ILE A C 1
ATOM 1998 O O . ILE A 1 254 ? -6.487 0.901 14.904 1.00 96.44 254 ILE A O 1
ATOM 2002 N N . SER A 1 255 ? -7.170 3.034 14.732 1.00 92.81 255 SER A N 1
ATOM 2003 C CA . SER A 1 255 ? -6.887 3.388 16.113 1.00 92.81 255 SER A CA 1
ATOM 2004 C C . SER A 1 255 ? -8.086 3.197 17.028 1.00 92.81 255 SER A C 1
ATOM 2006 O O . SER A 1 255 ? -8.397 4.043 17.859 1.00 92.81 255 SER A O 1
ATOM 2008 N N . SER A 1 256 ? -8.784 2.071 16.872 1.00 91.44 256 SER A N 1
ATOM 2009 C CA . SER A 1 256 ? -9.871 1.647 17.755 1.00 91.44 256 SER A CA 1
ATOM 2010 C C . SER A 1 256 ? -9.764 0.150 18.004 1.00 91.44 256 SER A C 1
ATOM 2012 O O . SER A 1 256 ? -10.277 -0.657 17.228 1.00 91.44 256 SER A O 1
ATOM 2014 N N . ALA A 1 257 ? -9.100 -0.204 19.106 1.00 80.12 257 ALA A N 1
ATOM 2015 C CA . ALA A 1 257 ? -8.817 -1.586 19.487 1.00 80.12 257 ALA A CA 1
ATOM 2016 C C . ALA A 1 257 ? -10.074 -2.473 19.481 1.00 80.12 257 ALA A C 1
ATOM 2018 O O . ALA A 1 257 ? -10.064 -3.592 18.970 1.00 80.12 257 ALA A O 1
ATOM 2019 N N . TYR A 1 258 ? -11.179 -1.935 19.993 1.00 91.38 258 TYR A N 1
ATOM 2020 C CA . TYR A 1 258 ? -12.392 -2.689 20.292 1.00 91.38 258 TYR A CA 1
ATOM 2021 C C . TYR A 1 258 ? -13.433 -2.656 19.162 1.00 91.38 258 TYR A C 1
ATOM 2023 O O . TYR A 1 258 ? -14.377 -3.438 19.187 1.00 91.38 258 TYR A O 1
ATOM 2031 N N . MET A 1 259 ? -13.283 -1.800 18.137 1.00 92.94 259 MET A N 1
ATOM 2032 C CA . MET A 1 259 ? -14.266 -1.666 17.043 1.00 92.94 259 MET A CA 1
ATOM 2033 C C . MET A 1 259 ? -14.570 -2.995 16.334 1.00 92.94 259 MET A C 1
ATOM 2035 O O . MET A 1 259 ? -15.701 -3.211 15.880 1.00 92.94 259 MET A O 1
ATOM 2039 N N . PHE A 1 260 ? -13.554 -3.855 16.225 1.00 94.19 260 PHE A N 1
ATOM 2040 C CA . PHE A 1 260 ? -13.630 -5.165 15.577 1.00 94.19 260 PHE A CA 1
ATOM 2041 C C . PHE A 1 260 ? -13.530 -6.340 16.545 1.00 94.19 260 PHE A C 1
ATOM 2043 O O . PHE A 1 260 ? -13.444 -7.483 16.097 1.00 94.19 260 PHE A O 1
ATOM 2050 N N . GLU A 1 261 ? -13.558 -6.076 17.849 1.00 94.31 261 GLU A N 1
ATOM 2051 C CA . GLU A 1 261 ? -13.739 -7.139 18.824 1.00 94.31 261 GLU A CA 1
ATOM 2052 C C . GLU A 1 261 ? -15.141 -7.740 18.662 1.00 94.31 261 GLU A C 1
ATOM 2054 O O . GLU A 1 261 ? -16.120 -7.031 18.389 1.00 94.31 261 GLU A O 1
ATOM 2059 N N . ASP A 1 262 ? -15.238 -9.055 18.848 1.00 93.94 262 ASP A N 1
ATOM 2060 C CA . ASP A 1 262 ? -16.456 -9.834 18.655 1.00 93.94 262 ASP A CA 1
ATOM 2061 C C . ASP A 1 262 ? -17.668 -9.252 19.410 1.00 93.94 262 ASP A C 1
ATOM 2063 O O . ASP A 1 262 ? -18.779 -9.285 18.886 1.00 93.94 262 ASP A O 1
ATOM 2067 N N . GLU A 1 263 ? -17.480 -8.659 20.597 1.00 92.62 263 GLU A N 1
ATOM 2068 C CA . GLU A 1 263 ? -18.562 -8.030 21.376 1.00 92.62 263 GLU A CA 1
ATOM 2069 C C . GLU A 1 263 ? -19.185 -6.806 20.676 1.00 92.62 263 GLU A C 1
ATOM 2071 O O . GLU A 1 263 ? -20.402 -6.576 20.746 1.00 92.62 263 GLU A O 1
ATOM 2076 N N . TYR A 1 264 ? -18.367 -5.997 20.004 1.00 92.12 264 TYR A N 1
ATOM 2077 C CA . TYR A 1 264 ? -18.797 -4.729 19.418 1.00 92.12 264 TYR A CA 1
ATOM 2078 C C . TYR A 1 264 ? -19.183 -4.875 17.952 1.00 92.12 264 TYR A C 1
ATOM 2080 O O . TYR A 1 264 ? -20.192 -4.304 17.528 1.00 92.12 264 TYR A O 1
ATOM 2088 N N . ILE A 1 265 ? -18.453 -5.693 17.193 1.00 93.25 265 ILE A N 1
ATOM 2089 C CA . ILE A 1 265 ? -18.679 -5.860 15.755 1.00 93.25 265 ILE A CA 1
ATOM 2090 C C . ILE A 1 265 ? -20.036 -6.512 15.433 1.00 93.25 265 ILE A C 1
ATOM 2092 O O . ILE A 1 265 ? -20.618 -6.244 14.383 1.00 93.25 265 ILE A O 1
ATOM 2096 N N . ILE A 1 266 ? -20.590 -7.319 16.350 1.00 89.69 266 ILE A N 1
ATOM 2097 C CA . ILE A 1 266 ? -21.906 -7.972 16.196 1.00 89.69 266 ILE A CA 1
ATOM 2098 C C . ILE A 1 266 ? -23.096 -7.032 16.398 1.00 89.69 266 ILE A C 1
ATOM 2100 O O . ILE A 1 266 ? -24.241 -7.423 16.134 1.00 89.69 266 ILE A O 1
ATOM 2104 N N . LYS A 1 267 ? -22.878 -5.814 16.911 1.00 89.19 267 LYS A N 1
ATOM 2105 C CA . LYS A 1 267 ? -23.966 -4.881 17.217 1.00 89.19 267 LYS A CA 1
ATOM 2106 C C . LYS A 1 267 ? -24.600 -4.384 15.913 1.00 89.19 267 LYS A C 1
ATOM 2108 O O . LYS A 1 267 ? -24.209 -3.359 15.374 1.00 89.19 267 LYS A O 1
ATOM 2113 N N . LYS A 1 268 ? -25.664 -5.067 15.469 1.00 86.31 268 LYS A N 1
ATOM 2114 C CA . LYS A 1 268 ? -26.404 -4.838 14.203 1.00 86.31 268 LYS A CA 1
ATOM 2115 C C . LYS A 1 268 ? -26.882 -3.405 13.941 1.00 86.31 268 LYS A C 1
ATOM 2117 O O . LYS A 1 268 ? -27.299 -3.102 12.830 1.00 86.31 268 LYS A O 1
ATOM 2122 N N . ARG A 1 269 ? -26.904 -2.547 14.965 1.00 88.88 269 ARG A N 1
ATOM 2123 C CA . ARG A 1 269 ? -27.235 -1.125 14.819 1.00 88.88 269 ARG A CA 1
ATOM 2124 C C . ARG A 1 269 ? -26.152 -0.361 14.047 1.00 88.88 269 ARG A C 1
ATOM 2126 O O . ARG A 1 269 ? -26.466 0.675 13.476 1.00 88.88 269 ARG A O 1
ATOM 2133 N N . PHE A 1 270 ? -24.919 -0.860 14.051 1.00 93.31 270 PHE A N 1
ATOM 2134 C CA . PHE A 1 270 ? -23.767 -0.226 13.428 1.00 93.31 270 PHE A CA 1
ATOM 2135 C C . PHE A 1 270 ? -23.222 -1.094 12.294 1.00 93.31 270 PHE A C 1
ATOM 2137 O O . PHE A 1 270 ? -23.376 -2.314 12.290 1.00 93.31 270 PHE A O 1
ATOM 2144 N N . ASP A 1 271 ? -22.556 -0.454 11.341 1.00 95.44 271 ASP A N 1
ATOM 2145 C CA . ASP A 1 271 ? -22.058 -1.084 10.121 1.00 95.44 271 ASP A CA 1
ATOM 2146 C C . ASP A 1 271 ? -20.592 -1.552 10.252 1.00 95.44 271 ASP A C 1
ATOM 2148 O O . ASP A 1 271 ? -19.918 -1.760 9.245 1.00 95.44 271 ASP A O 1
ATOM 2152 N N . ASN A 1 272 ? -20.085 -1.748 11.478 1.00 95.44 272 ASN A N 1
ATOM 2153 C CA . ASN A 1 272 ? -18.703 -2.170 11.754 1.00 95.44 272 ASN A CA 1
ATOM 2154 C C . ASN A 1 272 ? -18.311 -3.459 11.014 1.00 95.44 272 ASN A C 1
ATOM 2156 O O . ASN A 1 272 ? -17.224 -3.540 10.448 1.00 95.44 272 ASN A O 1
ATOM 2160 N N . LEU A 1 273 ? -19.196 -4.461 10.983 1.00 95.00 273 LEU A N 1
ATOM 2161 C CA . LEU A 1 273 ? -18.937 -5.709 10.260 1.00 95.00 273 LEU A CA 1
ATOM 2162 C C . LEU A 1 273 ? -18.792 -5.468 8.754 1.00 95.00 273 LEU A C 1
ATOM 2164 O O . LEU A 1 273 ? -17.862 -5.969 8.132 1.00 95.00 273 LEU A O 1
ATOM 2168 N N . LYS A 1 274 ? -19.680 -4.655 8.176 1.00 94.69 274 LYS A N 1
ATOM 2169 C CA . LYS A 1 274 ? -19.632 -4.284 6.760 1.00 94.69 274 LYS A CA 1
ATOM 2170 C C . LYS A 1 274 ? -18.368 -3.491 6.436 1.00 94.69 274 LYS A C 1
ATOM 2172 O O . LYS A 1 274 ? -17.767 -3.713 5.390 1.00 94.69 274 LYS A O 1
ATOM 2177 N N . PHE A 1 275 ? -17.950 -2.606 7.336 1.00 95.31 275 PHE A N 1
ATOM 2178 C CA . PHE A 1 275 ? -16.691 -1.885 7.210 1.00 95.31 275 PHE A CA 1
ATOM 2179 C C . PHE A 1 275 ? -15.493 -2.835 7.176 1.00 95.31 275 PHE A C 1
ATOM 2181 O O . PHE A 1 275 ? -14.695 -2.773 6.242 1.00 95.31 275 PHE A O 1
ATOM 2188 N N . LEU A 1 276 ? -15.417 -3.767 8.133 1.00 95.62 276 LEU A N 1
ATOM 2189 C CA . LEU A 1 276 ? -14.361 -4.777 8.177 1.00 95.62 276 LEU A CA 1
ATOM 2190 C C . LEU A 1 276 ? -14.331 -5.611 6.892 1.00 95.62 276 LEU A C 1
ATOM 2192 O O . LEU A 1 276 ? -13.273 -5.788 6.303 1.00 95.62 276 LEU A O 1
ATOM 2196 N N . GLU A 1 277 ? -15.483 -6.093 6.424 1.00 93.88 277 GLU A N 1
ATOM 2197 C CA . GLU A 1 277 ? -15.573 -6.864 5.179 1.00 93.88 277 GLU A CA 1
ATOM 2198 C C . GLU A 1 277 ? -15.007 -6.099 3.980 1.00 93.88 277 GLU A C 1
ATOM 2200 O O . GLU A 1 277 ? -14.257 -6.660 3.184 1.00 93.88 277 GLU A O 1
ATOM 2205 N N . ARG A 1 278 ? -15.349 -4.813 3.849 1.00 93.75 278 ARG A N 1
ATOM 2206 C CA . ARG A 1 278 ? -14.872 -3.969 2.748 1.00 93.75 278 ARG A CA 1
ATOM 2207 C C . ARG A 1 278 ? -13.376 -3.691 2.839 1.00 93.75 278 ARG A C 1
ATOM 2209 O O . ARG A 1 278 ? -12.709 -3.727 1.810 1.00 93.75 278 ARG A O 1
ATOM 2216 N N . LEU A 1 279 ? -12.849 -3.480 4.044 1.00 95.19 279 LEU A N 1
ATOM 2217 C CA . LEU A 1 279 ? -11.410 -3.348 4.269 1.00 95.19 279 LEU A CA 1
ATOM 2218 C C . LEU A 1 279 ? -10.654 -4.626 3.905 1.00 95.19 279 LEU A C 1
ATOM 2220 O O . LEU A 1 279 ? -9.661 -4.556 3.189 1.00 95.19 279 LEU A O 1
ATOM 2224 N N . ILE A 1 280 ? -11.145 -5.792 4.338 1.00 95.38 280 ILE A N 1
ATOM 2225 C CA . ILE A 1 280 ? -10.534 -7.084 4.004 1.00 95.38 280 ILE A CA 1
ATOM 2226 C C . ILE A 1 280 ? -10.558 -7.327 2.493 1.00 95.38 280 ILE A C 1
ATOM 2228 O O . ILE A 1 280 ? -9.564 -7.782 1.939 1.00 95.38 280 ILE A O 1
ATOM 2232 N N . TYR A 1 281 ? -11.643 -6.975 1.797 1.00 93.69 281 TYR A N 1
ATOM 2233 C CA . TYR A 1 281 ? -11.666 -7.050 0.336 1.00 93.69 281 TYR A CA 1
ATOM 2234 C C . TYR A 1 281 ? -10.687 -6.092 -0.338 1.00 93.69 281 TYR A C 1
ATOM 2236 O O . TYR A 1 281 ? -10.110 -6.452 -1.356 1.00 93.69 281 TYR A O 1
ATOM 2244 N N . TRP A 1 282 ? -10.513 -4.886 0.195 1.00 94.50 282 TRP A N 1
ATOM 2245 C CA . TRP A 1 282 ? -9.602 -3.896 -0.372 1.00 94.50 282 TRP A CA 1
ATOM 2246 C C . TRP A 1 282 ? -8.125 -4.269 -0.176 1.00 94.50 282 TRP A C 1
ATOM 2248 O O . TRP A 1 282 ? -7.330 -4.159 -1.112 1.00 94.50 282 TRP A O 1
ATOM 2258 N N . LEU A 1 283 ? -7.773 -4.755 1.020 1.00 95.44 283 LEU A N 1
ATOM 2259 C CA . LEU A 1 283 ? -6.456 -5.326 1.323 1.00 95.44 283 LEU A CA 1
ATOM 2260 C C . LEU A 1 283 ? -6.204 -6.593 0.502 1.00 95.44 283 LEU A C 1
ATOM 2262 O O . LEU A 1 283 ? -5.124 -6.792 -0.027 1.00 95.44 283 LEU A O 1
ATOM 2266 N N . GLY A 1 284 ? -7.228 -7.427 0.333 1.00 92.75 284 GLY A N 1
ATOM 2267 C CA . GLY A 1 284 ? -7.169 -8.623 -0.500 1.00 92.75 284 GLY A CA 1
ATOM 2268 C C . GLY A 1 284 ? -7.362 -8.362 -1.994 1.00 92.75 284 GLY A C 1
ATOM 2269 O O . GLY A 1 284 ? -7.736 -9.287 -2.707 1.00 92.75 284 GLY A O 1
ATOM 2270 N N . ASP A 1 285 ? -7.186 -7.132 -2.482 1.00 91.31 285 ASP A N 1
ATOM 2271 C CA . ASP A 1 285 ? -7.235 -6.795 -3.912 1.00 91.31 285 ASP A CA 1
ATOM 2272 C C . ASP A 1 285 ? -8.529 -7.163 -4.658 1.00 91.31 285 ASP A C 1
ATOM 2274 O O . ASP A 1 285 ? -8.547 -7.205 -5.885 1.00 91.31 285 ASP A O 1
ATOM 2278 N N . GLN A 1 286 ? -9.632 -7.390 -3.942 1.00 90.62 286 GLN A N 1
ATOM 2279 C CA . GLN A 1 286 ? -10.916 -7.796 -4.522 1.00 90.62 286 GLN A CA 1
ATOM 2280 C C . GLN A 1 286 ? -11.798 -6.623 -4.951 1.00 90.62 286 GLN A C 1
ATOM 2282 O O . GLN A 1 286 ? -12.723 -6.799 -5.744 1.00 90.62 286 GLN A O 1
ATOM 2287 N N . ILE A 1 287 ? -11.540 -5.432 -4.410 1.00 90.94 287 ILE A N 1
ATOM 2288 C CA . ILE A 1 287 ? -12.186 -4.182 -4.815 1.00 90.94 287 ILE A CA 1
ATOM 2289 C C . ILE A 1 287 ? -11.127 -3.114 -5.063 1.00 90.94 287 ILE A C 1
ATOM 2291 O O . ILE A 1 287 ? -10.052 -3.165 -4.467 1.00 90.94 287 ILE A O 1
ATOM 2295 N N . ASN A 1 288 ? -11.453 -2.135 -5.908 1.00 90.50 288 ASN A N 1
ATOM 2296 C CA . ASN A 1 288 ? -10.533 -1.073 -6.330 1.00 90.50 288 ASN A CA 1
ATOM 2297 C C . ASN A 1 288 ? -9.211 -1.641 -6.862 1.00 90.50 288 ASN A C 1
ATOM 2299 O O . ASN A 1 288 ? -8.115 -1.249 -6.457 1.00 90.50 288 ASN A O 1
ATOM 2303 N N . TYR A 1 289 ? -9.319 -2.626 -7.745 1.00 91.25 289 TYR A N 1
ATOM 2304 C CA . TYR A 1 289 ? -8.167 -3.299 -8.304 1.00 91.25 289 TYR A CA 1
ATOM 2305 C C . TYR A 1 289 ? -7.738 -2.637 -9.609 1.00 91.25 289 TYR A C 1
ATOM 2307 O O . TYR A 1 289 ? -8.563 -2.146 -10.387 1.00 91.25 289 TYR A O 1
ATOM 2315 N N . MET A 1 290 ? -6.430 -2.650 -9.854 1.00 92.50 290 MET A N 1
ATOM 2316 C CA . MET A 1 290 ? -5.841 -2.183 -11.095 1.00 92.50 290 MET A CA 1
ATOM 2317 C C . MET A 1 290 ? -4.858 -3.228 -11.627 1.00 92.50 290 MET A C 1
ATOM 2319 O O . MET A 1 290 ? -3.978 -3.696 -10.907 1.00 92.50 290 MET A O 1
ATOM 2323 N N . ALA A 1 291 ? -5.005 -3.583 -12.900 1.00 92.44 291 ALA A N 1
ATOM 2324 C CA . ALA A 1 291 ? -4.121 -4.505 -13.606 1.00 92.44 291 ALA A CA 1
ATOM 2325 C C . ALA A 1 291 ? -3.483 -3.828 -14.816 1.00 92.44 291 ALA A C 1
ATOM 2327 O O . ALA A 1 291 ? -4.101 -2.981 -15.462 1.00 92.44 291 ALA A O 1
ATOM 2328 N N . ILE A 1 292 ? -2.258 -4.247 -15.134 1.00 94.56 292 ILE A N 1
ATOM 2329 C CA . ILE A 1 292 ? -1.509 -3.801 -16.309 1.00 94.56 292 ILE A CA 1
ATOM 2330 C C . ILE A 1 292 ? -1.220 -5.018 -17.182 1.00 94.56 292 ILE A C 1
ATOM 2332 O O . ILE A 1 292 ? -0.425 -5.880 -16.804 1.00 94.56 292 ILE A O 1
ATOM 2336 N N . ASP A 1 293 ? -1.805 -5.036 -18.374 1.00 93.25 293 ASP A N 1
ATOM 2337 C CA . ASP A 1 293 ? -1.620 -6.099 -19.356 1.00 93.25 293 ASP A CA 1
ATOM 2338 C C . ASP A 1 293 ? -0.846 -5.574 -20.564 1.00 93.25 293 ASP A C 1
ATOM 2340 O O . ASP A 1 293 ? -1.265 -4.633 -21.236 1.00 93.25 293 ASP A O 1
ATOM 2344 N N . ILE A 1 294 ? 0.293 -6.192 -20.876 1.00 93.44 294 ILE A N 1
ATOM 2345 C CA . ILE A 1 294 ? 1.054 -5.850 -22.082 1.00 93.44 294 ILE A CA 1
ATOM 2346 C C . ILE A 1 294 ? 0.353 -6.465 -23.290 1.00 93.44 294 ILE A C 1
ATOM 2348 O O . ILE A 1 294 ? 0.245 -7.685 -23.390 1.00 93.44 294 ILE A O 1
ATOM 2352 N N . VAL A 1 295 ? -0.096 -5.617 -24.212 1.00 93.12 295 VAL A N 1
ATOM 2353 C CA . VAL A 1 295 ? -0.800 -6.035 -25.431 1.00 93.12 295 VAL A CA 1
ATOM 2354 C C . VAL A 1 295 ? 0.198 -6.337 -26.539 1.00 93.12 295 VAL A C 1
ATOM 2356 O O . VAL A 1 295 ? 0.091 -7.358 -27.210 1.00 93.12 295 VAL A O 1
ATOM 2359 N N . ASP A 1 296 ? 1.164 -5.441 -26.733 1.00 93.25 296 ASP A N 1
ATOM 2360 C CA . ASP A 1 296 ? 2.171 -5.560 -27.781 1.00 93.25 296 ASP A CA 1
ATOM 2361 C C . ASP A 1 296 ? 3.469 -4.855 -27.374 1.00 93.25 296 ASP A C 1
ATOM 2363 O O . ASP A 1 296 ? 3.456 -3.861 -26.639 1.00 93.25 296 ASP A O 1
ATOM 2367 N N . ARG A 1 297 ? 4.599 -5.364 -27.867 1.00 93.00 297 ARG A N 1
ATOM 2368 C CA . ARG A 1 297 ? 5.912 -4.747 -27.675 1.00 93.00 297 ARG A CA 1
ATOM 2369 C C . ARG A 1 297 ? 6.798 -4.947 -28.900 1.00 93.00 297 ARG A C 1
ATOM 2371 O O . ARG A 1 297 ? 6.851 -6.027 -29.482 1.00 93.00 297 ARG A O 1
ATOM 2378 N N . ASN A 1 298 ? 7.569 -3.917 -29.221 1.00 91.19 298 ASN A N 1
ATOM 2379 C CA . ASN A 1 298 ? 8.610 -3.958 -30.237 1.00 91.19 298 ASN A CA 1
ATOM 2380 C C . ASN A 1 298 ? 9.904 -3.361 -29.649 1.00 91.19 298 ASN A C 1
ATOM 2382 O O . ASN A 1 298 ? 9.862 -2.196 -29.248 1.00 91.19 298 ASN A O 1
ATOM 2386 N N . PRO A 1 299 ? 11.025 -4.103 -29.577 1.00 88.25 299 PRO A N 1
ATOM 2387 C CA . PRO A 1 299 ? 11.212 -5.469 -30.071 1.00 88.25 299 PRO A CA 1
ATOM 2388 C C . PRO A 1 299 ? 10.373 -6.498 -29.307 1.00 88.25 299 PRO A C 1
ATOM 2390 O O . PRO A 1 299 ? 10.162 -6.387 -28.099 1.00 88.25 299 PRO A O 1
ATOM 2393 N N . SER A 1 300 ? 9.891 -7.512 -30.028 1.00 87.88 300 SER A N 1
ATOM 2394 C CA . SER A 1 300 ? 9.228 -8.674 -29.428 1.00 87.88 300 SER A CA 1
ATOM 2395 C C . SER A 1 300 ? 10.227 -9.581 -28.711 1.00 87.88 300 SER A C 1
ATOM 2397 O O . SER A 1 300 ? 9.866 -10.259 -27.750 1.00 87.88 300 SER A O 1
ATOM 2399 N N . GLU A 1 301 ? 11.481 -9.578 -29.159 1.00 87.94 301 GLU A N 1
ATOM 2400 C CA . GLU A 1 301 ? 12.596 -10.304 -28.559 1.00 87.94 301 GLU A CA 1
ATOM 2401 C C . GLU A 1 301 ? 13.154 -9.580 -27.330 1.00 87.94 301 GLU A C 1
ATOM 2403 O O . GLU A 1 301 ? 12.975 -8.377 -27.152 1.00 87.94 301 GLU A O 1
ATOM 2408 N N . ASN A 1 302 ? 13.865 -10.323 -26.477 1.00 90.75 302 ASN A N 1
ATOM 2409 C CA . ASN A 1 302 ? 14.510 -9.749 -25.297 1.00 90.75 302 ASN A CA 1
ATOM 2410 C C . ASN A 1 302 ? 15.851 -9.072 -25.618 1.00 90.75 302 ASN A C 1
ATOM 2412 O O . ASN A 1 302 ? 16.540 -8.649 -24.701 1.00 90.75 302 ASN A O 1
ATOM 2416 N N . THR A 1 303 ? 16.251 -8.987 -26.882 1.00 88.25 303 THR A N 1
ATOM 2417 C CA . THR A 1 303 ? 17.520 -8.394 -27.313 1.00 88.25 303 THR A CA 1
ATOM 2418 C C . THR A 1 303 ? 17.273 -7.129 -28.114 1.00 88.25 303 THR A C 1
ATOM 2420 O O . THR A 1 303 ? 16.398 -7.095 -28.977 1.00 88.25 303 THR A O 1
ATOM 2423 N N . LEU A 1 304 ? 18.065 -6.092 -27.846 1.00 89.12 304 LEU A N 1
ATOM 2424 C CA . LEU A 1 304 ? 17.997 -4.824 -28.567 1.00 89.12 304 LEU A CA 1
ATOM 2425 C C . LEU A 1 304 ? 19.400 -4.363 -28.961 1.00 89.12 304 LEU A C 1
ATOM 2427 O O . LEU A 1 304 ? 20.239 -4.140 -28.089 1.00 89.12 304 LEU A O 1
ATOM 2431 N N . ASP A 1 305 ? 19.637 -4.176 -30.258 1.00 86.62 305 ASP A N 1
ATOM 2432 C CA . ASP A 1 305 ? 20.855 -3.538 -30.765 1.00 86.62 305 ASP A CA 1
ATOM 2433 C C . ASP A 1 305 ? 20.674 -2.010 -30.764 1.00 86.62 305 ASP A C 1
ATOM 2435 O O . ASP A 1 305 ? 19.889 -1.461 -31.544 1.00 86.62 305 ASP A O 1
ATOM 2439 N N . LEU A 1 306 ? 21.401 -1.325 -29.873 1.00 87.44 306 LEU A N 1
ATOM 2440 C CA . LEU A 1 306 ? 21.344 0.132 -29.721 1.00 87.44 306 LEU A CA 1
ATOM 2441 C C . LEU A 1 306 ? 21.758 0.884 -30.981 1.00 87.44 306 LEU A C 1
ATOM 2443 O O . LEU A 1 306 ? 21.276 1.996 -31.191 1.00 87.44 306 LEU A O 1
ATOM 2447 N N . ASP A 1 307 ? 22.661 0.317 -31.779 1.00 85.25 307 ASP A N 1
ATOM 2448 C CA . ASP A 1 307 ? 23.210 0.999 -32.948 1.00 85.25 307 ASP A CA 1
ATOM 2449 C C . ASP A 1 307 ? 22.260 0.883 -34.155 1.00 85.25 307 ASP A C 1
ATOM 2451 O O . ASP A 1 307 ? 22.301 1.721 -35.056 1.00 85.25 307 ASP A O 1
ATOM 2455 N N . GLN A 1 308 ? 21.364 -0.114 -34.158 1.00 85.62 308 GLN A N 1
ATOM 2456 C CA . GLN A 1 308 ? 20.364 -0.311 -35.213 1.00 85.62 308 GLN A CA 1
ATOM 2457 C C . GLN A 1 308 ? 19.017 0.341 -34.890 1.00 85.62 308 GLN A C 1
ATOM 2459 O O . GLN A 1 308 ? 18.449 1.036 -35.732 1.00 85.62 308 GLN A O 1
ATOM 2464 N N . SER A 1 309 ? 18.478 0.099 -33.692 1.00 86.50 309 SER A N 1
ATOM 2465 C CA . SER A 1 309 ? 17.177 0.632 -33.284 1.00 86.50 309 SER A CA 1
ATOM 2466 C C . SER A 1 309 ? 17.143 0.837 -31.769 1.00 86.50 309 SER A C 1
ATOM 2468 O O . SER A 1 309 ? 16.872 -0.103 -31.027 1.00 86.50 309 SER A O 1
ATOM 2470 N N . PRO A 1 310 ? 17.390 2.059 -31.267 1.00 89.50 310 PRO A N 1
ATOM 2471 C CA . PRO A 1 310 ? 17.430 2.331 -29.830 1.00 89.50 310 PRO A CA 1
ATOM 2472 C C . PRO A 1 310 ? 16.035 2.489 -29.199 1.00 89.50 310 PRO A C 1
ATOM 2474 O O . PRO A 1 310 ? 15.927 2.907 -28.043 1.00 89.50 310 PRO A O 1
ATOM 2477 N N . TYR A 1 311 ? 14.964 2.200 -29.944 1.00 91.88 311 TYR A N 1
ATOM 2478 C CA . TYR A 1 311 ? 13.591 2.474 -29.534 1.00 91.88 311 TYR A CA 1
ATOM 2479 C C . TYR A 1 311 ? 12.865 1.219 -29.064 1.00 91.88 311 TYR A C 1
ATOM 2481 O O . TYR A 1 311 ? 12.923 0.176 -29.712 1.00 91.88 311 TYR A O 1
ATOM 2489 N N . ILE A 1 312 ? 12.097 1.360 -27.984 1.00 91.81 312 ILE A N 1
ATOM 2490 C CA . ILE A 1 312 ? 11.120 0.360 -27.554 1.00 91.81 312 ILE A CA 1
ATOM 2491 C C . ILE A 1 312 ? 9.737 0.972 -27.649 1.00 91.81 312 ILE A C 1
ATOM 2493 O O . ILE A 1 312 ? 9.460 1.992 -27.018 1.00 91.81 312 ILE A O 1
ATOM 2497 N N . ASN A 1 313 ? 8.859 0.321 -28.399 1.00 94.44 313 ASN A N 1
ATOM 2498 C CA . ASN A 1 313 ? 7.447 0.655 -28.447 1.00 94.44 313 ASN A CA 1
ATOM 2499 C C . ASN A 1 313 ? 6.677 -0.352 -27.602 1.00 94.44 313 ASN A C 1
ATOM 2501 O O . ASN A 1 313 ? 6.845 -1.556 -27.784 1.00 94.44 313 ASN A O 1
ATOM 2505 N N . ILE A 1 314 ? 5.828 0.131 -26.701 1.00 95.81 314 ILE A N 1
ATOM 2506 C CA . ILE A 1 314 ? 4.966 -0.719 -25.877 1.00 95.81 314 ILE A CA 1
ATOM 2507 C C . ILE A 1 314 ? 3.532 -0.231 -26.002 1.00 95.81 314 ILE A C 1
ATOM 2509 O O . ILE A 1 314 ? 3.267 0.966 -25.879 1.00 95.81 314 ILE A O 1
ATOM 2513 N N . SER A 1 315 ? 2.615 -1.169 -26.222 1.00 97.19 315 SER A N 1
ATOM 2514 C CA . SER A 1 315 ? 1.181 -0.971 -26.059 1.00 97.19 315 SER A CA 1
ATOM 2515 C C . SER A 1 315 ? 0.675 -1.857 -24.930 1.00 97.19 315 SER A C 1
ATOM 2517 O O . SER A 1 315 ? 1.016 -3.037 -24.852 1.00 97.19 315 SER A O 1
ATOM 2519 N N . PHE A 1 316 ? -0.126 -1.285 -24.043 1.00 97.31 316 PHE A N 1
ATOM 2520 C CA . PHE A 1 316 ? -0.610 -1.974 -22.855 1.00 97.31 316 PHE A CA 1
ATOM 2521 C C . PHE A 1 316 ? -1.983 -1.455 -22.447 1.00 97.31 316 PHE A C 1
ATOM 2523 O O . PHE A 1 316 ? -2.340 -0.316 -22.756 1.00 97.31 316 PHE A O 1
ATOM 2530 N N . ASP A 1 317 ? -2.726 -2.299 -21.747 1.00 96.31 317 ASP A N 1
ATOM 2531 C CA . ASP A 1 317 ? -4.031 -1.992 -21.188 1.00 96.31 317 ASP A CA 1
ATOM 2532 C C . ASP A 1 317 ? -3.915 -1.829 -19.675 1.00 96.31 317 ASP A C 1
ATOM 2534 O O . ASP A 1 317 ? -3.277 -2.636 -18.999 1.00 96.31 317 ASP A O 1
ATOM 2538 N N . ILE A 1 318 ? -4.561 -0.794 -19.146 1.00 96.56 318 ILE A N 1
ATOM 2539 C CA . ILE A 1 318 ? -4.825 -0.645 -17.719 1.00 96.56 318 ILE A CA 1
ATOM 2540 C C . ILE A 1 318 ? -6.292 -0.976 -17.490 1.00 96.56 318 ILE A C 1
ATOM 2542 O O . ILE A 1 318 ? -7.174 -0.305 -18.029 1.00 96.56 318 ILE A O 1
ATOM 2546 N N . LYS A 1 319 ? -6.548 -2.012 -16.695 1.00 94.00 319 LYS A N 1
ATOM 2547 C CA . LYS A 1 319 ? -7.892 -2.422 -16.278 1.00 94.00 319 LYS A CA 1
ATOM 2548 C C . LYS A 1 319 ? -8.136 -1.939 -14.860 1.00 94.00 319 LYS A C 1
ATOM 2550 O O . LYS A 1 319 ? -7.297 -2.183 -14.001 1.00 94.00 319 LYS A O 1
ATOM 2555 N N . ILE A 1 320 ? -9.261 -1.275 -14.623 1.00 93.44 320 ILE A N 1
ATOM 2556 C CA . ILE A 1 320 ? -9.622 -0.665 -13.336 1.00 93.44 320 ILE A CA 1
ATOM 2557 C C . ILE A 1 320 ? -11.017 -1.153 -12.949 1.00 93.44 320 ILE A C 1
ATOM 2559 O O . ILE A 1 320 ? -11.918 -1.130 -13.792 1.00 93.44 320 ILE A O 1
ATOM 2563 N N . THR A 1 321 ? -11.197 -1.590 -11.700 1.00 90.56 321 THR A N 1
ATOM 2564 C CA . THR A 1 321 ? -12.484 -2.097 -11.192 1.00 90.56 321 THR A CA 1
ATOM 2565 C C . THR A 1 321 ? -13.116 -1.190 -10.140 1.00 90.56 321 THR A C 1
ATOM 2567 O O . THR A 1 321 ? -12.408 -0.556 -9.372 1.00 90.56 321 THR A O 1
ATOM 2570 N N . ASN A 1 322 ? -14.449 -1.196 -10.025 1.00 86.62 322 ASN A N 1
ATOM 2571 C CA . ASN A 1 322 ? -15.189 -0.490 -8.961 1.00 86.62 322 ASN A CA 1
ATOM 2572 C C . ASN A 1 322 ? -14.973 1.035 -8.927 1.00 86.62 322 ASN A C 1
ATOM 2574 O O . ASN A 1 322 ? -14.840 1.632 -7.858 1.00 86.62 322 ASN A O 1
ATOM 2578 N N . ILE A 1 323 ? -14.979 1.669 -10.095 1.00 87.31 323 ILE A N 1
ATOM 2579 C CA . ILE A 1 323 ? -14.843 3.119 -10.226 1.00 87.31 323 ILE A CA 1
ATOM 2580 C C . ILE A 1 323 ? -16.031 3.817 -9.554 1.00 87.31 323 ILE A C 1
ATOM 2582 O O . ILE A 1 323 ? -17.191 3.537 -9.854 1.00 87.31 323 ILE A O 1
ATOM 2586 N N . THR A 1 324 ? -15.735 4.725 -8.624 1.00 80.75 324 THR A N 1
ATOM 2587 C CA . THR A 1 324 ? -16.741 5.516 -7.895 1.00 80.75 324 THR A CA 1
ATOM 2588 C C . THR A 1 324 ? -16.836 6.958 -8.374 1.00 80.75 324 THR A C 1
ATOM 2590 O O . THR A 1 324 ? -17.845 7.609 -8.118 1.00 80.75 324 THR A O 1
ATOM 2593 N N . ASP A 1 325 ? -15.801 7.453 -9.053 1.00 78.88 325 ASP A N 1
ATOM 2594 C CA . ASP A 1 325 ? -15.718 8.819 -9.562 1.00 78.88 325 ASP A CA 1
ATOM 2595 C C . ASP A 1 325 ? -15.716 8.817 -11.093 1.00 78.88 325 ASP A C 1
ATOM 2597 O O . ASP A 1 325 ? -14.932 8.114 -11.732 1.00 78.88 325 ASP A O 1
ATOM 2601 N N . ASN A 1 326 ? -16.580 9.638 -11.685 1.00 74.94 326 ASN A N 1
ATOM 2602 C CA . ASN A 1 326 ? -16.655 9.797 -13.132 1.00 74.94 326 ASN A CA 1
ATOM 2603 C C . ASN A 1 326 ? -15.390 10.452 -13.713 1.00 74.94 326 ASN A C 1
ATOM 2605 O O . ASN A 1 326 ? -15.110 10.254 -14.895 1.00 74.94 326 ASN A O 1
ATOM 2609 N N . ASP A 1 327 ? -14.618 11.191 -12.906 1.00 84.00 327 ASP A N 1
ATOM 2610 C CA . ASP A 1 327 ? -13.354 11.815 -13.317 1.00 84.00 327 ASP A CA 1
ATOM 2611 C C . ASP A 1 327 ? -12.107 11.031 -12.869 1.00 84.00 327 ASP A C 1
ATOM 2613 O O . ASP A 1 327 ? -11.008 11.569 -12.803 1.00 84.00 327 ASP A O 1
ATOM 2617 N N . PHE A 1 328 ? -12.222 9.722 -12.615 1.00 87.06 328 PHE A N 1
ATOM 2618 C CA . PHE A 1 328 ? -11.098 8.888 -12.152 1.00 87.06 328 PHE A CA 1
ATOM 2619 C C . PHE A 1 328 ? -9.810 9.011 -12.996 1.00 87.06 328 PHE A C 1
ATOM 2621 O O . PHE A 1 328 ? -8.710 8.801 -12.490 1.00 87.06 328 PHE A O 1
ATOM 2628 N N . LYS A 1 329 ? -9.925 9.367 -14.284 1.00 89.38 329 LYS A N 1
ATOM 2629 C CA . LYS A 1 329 ? -8.784 9.559 -15.191 1.00 89.38 329 LYS A CA 1
ATOM 2630 C C . LYS A 1 329 ? -7.869 10.708 -14.770 1.00 89.38 329 LYS A C 1
ATOM 2632 O O . LYS A 1 329 ? -6.670 10.604 -15.011 1.00 89.38 329 LYS A O 1
ATOM 2637 N N . SER A 1 330 ? -8.393 11.776 -14.165 1.00 87.25 330 SER A N 1
ATOM 2638 C CA . SER A 1 330 ? -7.568 12.897 -13.691 1.00 87.25 330 SER A CA 1
ATOM 2639 C C . SER A 1 330 ? -6.694 12.500 -12.496 1.00 87.25 330 SER A C 1
ATOM 2641 O O . SER A 1 330 ? -5.596 13.027 -12.332 1.00 87.25 330 SER A O 1
ATOM 2643 N N . ASN A 1 331 ? -7.138 11.501 -11.729 1.00 88.69 331 ASN A N 1
ATOM 2644 C CA . ASN A 1 331 ? -6.427 10.942 -10.580 1.00 88.69 331 ASN A CA 1
ATOM 2645 C C . ASN A 1 331 ? -5.517 9.752 -10.937 1.00 88.69 331 ASN A C 1
ATOM 2647 O O . ASN A 1 331 ? -4.748 9.292 -10.091 1.00 88.69 331 ASN A O 1
ATOM 2651 N N . LEU A 1 332 ? -5.585 9.245 -12.173 1.00 93.12 332 LEU A N 1
ATOM 2652 C CA . LEU A 1 332 ? -4.773 8.123 -12.635 1.00 93.12 332 LEU A CA 1
ATOM 2653 C C . LEU A 1 332 ? -3.414 8.610 -13.150 1.00 93.12 332 LEU A C 1
ATOM 2655 O O . LEU A 1 332 ? -3.302 9.219 -14.214 1.00 93.12 332 LEU A O 1
ATOM 2659 N N . THR A 1 333 ? -2.354 8.242 -12.440 1.00 92.56 333 THR A N 1
ATOM 2660 C CA . THR A 1 333 ? -0.976 8.449 -12.886 1.00 92.56 333 THR A CA 1
ATOM 2661 C C . THR A 1 333 ? -0.468 7.202 -13.599 1.00 92.56 333 THR A C 1
ATOM 2663 O O . THR A 1 333 ? -0.480 6.114 -13.028 1.00 92.56 333 THR A O 1
ATOM 2666 N N . VAL A 1 334 ? 0.022 7.348 -14.834 1.00 94.50 334 VAL A N 1
ATOM 2667 C CA . VAL A 1 334 ? 0.620 6.245 -15.602 1.00 94.50 334 VAL A CA 1
ATOM 2668 C C . VAL A 1 334 ? 1.999 6.641 -16.091 1.00 94.50 334 VAL A C 1
ATOM 2670 O O . VAL A 1 334 ? 2.156 7.651 -16.775 1.00 94.50 334 VAL A O 1
ATOM 2673 N N . LEU A 1 335 ? 2.997 5.821 -15.785 1.00 93.00 335 LEU A N 1
ATOM 2674 C CA . LEU A 1 335 ? 4.385 6.069 -16.147 1.00 93.00 335 LEU A CA 1
ATOM 2675 C C . LEU A 1 335 ? 5.013 4.825 -16.751 1.00 93.00 335 LEU A C 1
ATOM 2677 O O . LEU A 1 335 ? 4.774 3.706 -16.298 1.00 93.00 335 LEU A O 1
ATOM 2681 N N . VAL A 1 336 ? 5.878 5.033 -17.740 1.00 93.50 336 VAL A N 1
ATOM 2682 C CA . VAL A 1 336 ? 6.680 3.960 -18.326 1.00 93.50 336 VAL A CA 1
ATOM 2683 C C . VAL A 1 336 ? 8.140 4.366 -18.348 1.00 93.50 336 VAL A C 1
ATOM 2685 O O . VAL A 1 336 ? 8.470 5.485 -18.725 1.00 93.50 336 VAL A O 1
ATOM 2688 N N . GLY A 1 337 ? 9.024 3.454 -17.970 1.00 91.31 337 GLY A N 1
ATOM 2689 C CA . GLY A 1 337 ? 10.459 3.691 -17.980 1.00 91.31 337 GLY A CA 1
ATOM 2690 C C . GLY A 1 337 ? 11.242 2.399 -17.826 1.00 91.31 337 GLY A C 1
ATOM 2691 O O . GLY A 1 337 ? 10.736 1.303 -18.074 1.00 91.31 337 GLY A O 1
ATOM 2692 N N . PHE A 1 338 ? 12.486 2.528 -17.385 1.00 88.38 338 PHE A N 1
ATOM 2693 C CA . PHE A 1 338 ? 13.414 1.417 -17.239 1.00 88.38 338 PHE A CA 1
ATOM 2694 C C . PHE A 1 338 ? 13.985 1.358 -15.837 1.00 88.38 338 PHE A C 1
ATOM 2696 O O . PHE A 1 338 ? 14.433 2.361 -15.292 1.00 88.38 338 PHE A O 1
ATOM 2703 N N . GLU A 1 339 ? 14.045 0.164 -15.28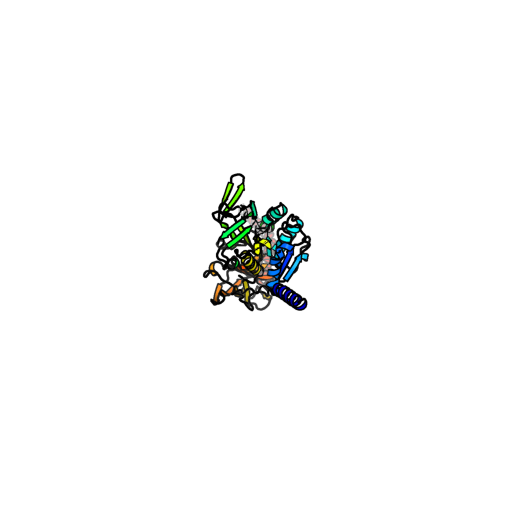2 1.00 86.56 339 GLU A N 1
ATOM 2704 C CA . GLU A 1 339 ? 14.800 -0.129 -14.083 1.00 86.56 339 GLU A CA 1
ATOM 2705 C C . GLU A 1 339 ? 16.209 -0.593 -14.472 1.00 86.56 339 GLU A C 1
ATOM 2707 O O . GLU A 1 339 ? 16.393 -1.563 -15.215 1.00 86.56 339 GLU A O 1
ATOM 2712 N N . TYR A 1 340 ? 17.217 0.122 -13.973 1.00 78.56 340 TYR A N 1
ATOM 2713 C CA . TYR A 1 340 ? 18.626 -0.227 -14.125 1.00 78.56 340 TYR A CA 1
ATOM 2714 C C . TYR A 1 340 ? 19.351 0.012 -12.800 1.00 78.56 340 TYR A C 1
ATOM 2716 O O . TYR A 1 340 ? 19.325 1.123 -12.267 1.00 78.56 340 TYR A O 1
ATOM 2724 N N . LEU A 1 341 ? 19.994 -1.036 -12.271 1.00 75.19 341 LEU A N 1
ATOM 2725 C CA . LEU A 1 341 ? 20.641 -1.033 -10.949 1.00 75.19 341 LEU A CA 1
ATOM 2726 C C . LEU A 1 341 ? 19.692 -0.572 -9.822 1.00 75.19 341 LEU A C 1
ATOM 2728 O O . LEU A 1 341 ? 20.073 0.244 -8.985 1.00 75.19 341 LEU A O 1
ATOM 2732 N N . GLY A 1 342 ? 18.439 -1.040 -9.851 1.00 68.25 342 GLY A N 1
ATOM 2733 C CA . GLY A 1 342 ? 17.413 -0.707 -8.855 1.00 68.25 342 GLY A CA 1
ATOM 2734 C C . GLY A 1 342 ? 16.874 0.725 -8.931 1.00 68.25 342 GLY A C 1
ATOM 2735 O O . GLY A 1 342 ? 16.162 1.157 -8.033 1.00 68.25 342 GLY A O 1
ATOM 2736 N N . LYS A 1 343 ? 17.213 1.494 -9.976 1.00 75.50 343 LYS A N 1
ATOM 2737 C CA . LYS A 1 343 ? 16.705 2.860 -10.173 1.00 75.50 343 LYS A CA 1
ATOM 2738 C C . LYS A 1 343 ? 15.785 2.919 -11.380 1.00 75.50 343 LYS A C 1
ATOM 2740 O O . LYS A 1 343 ? 16.195 2.534 -12.476 1.00 75.50 343 LYS A O 1
ATOM 2745 N N . PHE A 1 344 ? 14.587 3.462 -11.184 1.00 83.44 344 PHE A N 1
ATOM 2746 C CA . PHE A 1 344 ? 13.651 3.757 -12.263 1.00 83.44 344 PHE A CA 1
ATOM 2747 C C . PHE A 1 344 ? 14.082 5.040 -12.991 1.00 83.44 344 PHE A C 1
ATOM 2749 O O . PHE A 1 344 ? 14.293 6.082 -12.374 1.00 83.44 344 PHE A O 1
ATOM 2756 N N . ARG A 1 345 ? 14.316 4.943 -14.300 1.00 82.94 345 ARG A N 1
ATOM 2757 C CA . ARG A 1 345 ? 14.924 5.977 -15.149 1.00 82.94 345 ARG A CA 1
ATOM 2758 C C . ARG A 1 345 ? 14.230 6.045 -16.500 1.00 82.94 345 ARG A C 1
ATOM 2760 O O . ARG A 1 345 ? 13.550 5.107 -16.904 1.00 82.94 345 ARG A O 1
ATOM 2767 N N . GLY A 1 346 ? 14.463 7.135 -17.233 1.00 82.88 346 GLY A N 1
ATOM 2768 C CA . GLY A 1 346 ? 13.925 7.275 -18.588 1.00 82.88 346 GLY A CA 1
ATOM 2769 C C . GLY A 1 346 ? 12.413 7.341 -18.637 1.00 82.88 346 GLY A C 1
ATOM 2770 O O . GLY A 1 346 ? 11.812 6.823 -19.575 1.00 82.88 346 GLY A O 1
ATOM 2771 N N . VAL A 1 347 ? 11.819 7.892 -17.584 1.00 87.81 347 VAL A N 1
ATOM 2772 C CA . VAL A 1 347 ? 10.380 7.883 -17.389 1.00 87.81 347 VAL A CA 1
ATOM 2773 C C . VAL A 1 347 ? 9.721 8.777 -18.433 1.00 87.81 347 VAL A C 1
ATOM 2775 O O . VAL A 1 347 ? 10.125 9.923 -18.628 1.00 87.81 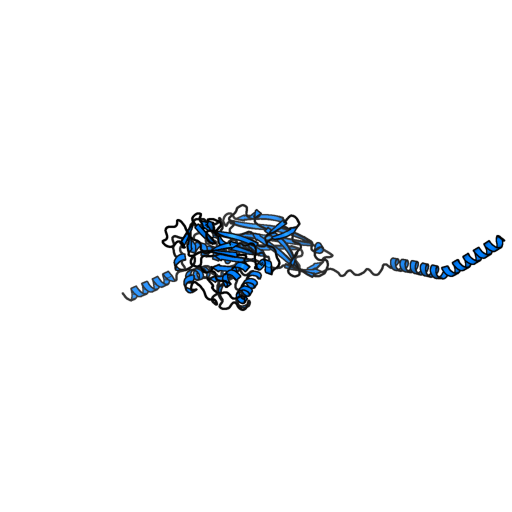347 VAL A O 1
ATOM 2778 N N . LYS A 1 348 ? 8.696 8.251 -19.098 1.00 89.69 348 LYS A N 1
ATOM 2779 C CA . LYS A 1 348 ? 7.838 8.977 -20.030 1.00 89.69 348 LYS A CA 1
ATOM 2780 C C . LYS A 1 348 ? 6.372 8.749 -19.691 1.00 89.69 348 LYS A C 1
ATOM 2782 O O . LYS A 1 348 ? 5.983 7.674 -19.227 1.00 89.69 348 LYS A O 1
ATOM 2787 N N . LEU A 1 349 ? 5.567 9.765 -19.988 1.00 90.75 349 LEU A N 1
ATOM 2788 C CA . LEU A 1 349 ? 4.114 9.672 -19.964 1.00 90.75 349 LEU A CA 1
ATOM 2789 C C . LEU A 1 349 ? 3.642 8.982 -21.254 1.00 90.75 349 LEU A C 1
ATOM 2791 O O . LEU A 1 349 ? 4.000 9.430 -22.349 1.00 90.75 349 LEU A O 1
ATOM 2795 N N . PRO A 1 350 ? 2.881 7.883 -21.160 1.00 94.50 350 PRO A N 1
ATOM 2796 C CA . PRO A 1 350 ? 2.299 7.235 -22.323 1.00 94.50 350 PRO A CA 1
ATOM 2797 C C . PRO A 1 350 ? 1.104 8.036 -22.860 1.00 94.50 350 PRO A C 1
ATOM 2799 O O . PRO A 1 350 ? 0.475 8.815 -22.148 1.00 94.50 350 PRO A O 1
ATOM 2802 N N . THR A 1 351 ? 0.737 7.801 -24.117 1.00 96.00 351 THR A N 1
ATOM 2803 C CA . THR A 1 351 ? -0.446 8.406 -24.740 1.00 96.00 351 THR A CA 1
ATOM 2804 C C . THR A 1 351 ? -1.628 7.443 -24.667 1.00 96.00 351 THR A C 1
ATOM 2806 O O . THR A 1 351 ? -1.508 6.287 -25.083 1.00 96.00 351 THR A O 1
ATOM 2809 N N . LEU A 1 352 ? -2.771 7.910 -24.156 1.00 96.44 352 LEU A N 1
ATOM 2810 C CA . LEU A 1 352 ? -4.033 7.169 -24.195 1.00 96.44 352 LEU A CA 1
ATOM 2811 C C . LEU A 1 352 ? -4.539 7.113 -25.642 1.00 96.44 352 LEU A C 1
ATOM 2813 O O . LEU A 1 352 ? -4.625 8.135 -26.317 1.00 96.44 352 LEU A O 1
ATOM 2817 N N . THR A 1 353 ? -4.855 5.915 -26.125 1.00 96.25 353 THR A N 1
ATOM 2818 C CA . THR A 1 353 ? -5.258 5.680 -27.523 1.00 96.25 353 THR A CA 1
ATOM 2819 C C . THR A 1 353 ? -6.672 5.148 -27.669 1.00 96.25 353 THR A C 1
ATOM 2821 O O . THR A 1 353 ? -7.307 5.396 -28.690 1.00 96.25 353 THR A O 1
ATOM 2824 N N . ASN A 1 354 ? -7.161 4.407 -26.677 1.00 94.38 354 ASN A N 1
ATOM 2825 C CA . ASN A 1 354 ? -8.521 3.892 -26.658 1.00 94.38 354 ASN A CA 1
ATOM 2826 C C . ASN A 1 354 ? -9.000 3.743 -25.214 1.00 94.38 354 ASN A C 1
ATOM 2828 O O . ASN A 1 354 ? -8.193 3.487 -24.320 1.00 94.38 354 ASN A O 1
ATOM 2832 N N . GLU A 1 355 ? -10.305 3.851 -25.005 1.00 93.62 355 GLU A N 1
ATOM 2833 C CA . GLU A 1 355 ? -10.943 3.631 -23.714 1.00 93.62 355 GLU A CA 1
ATOM 2834 C C . GLU A 1 355 ? -12.272 2.901 -23.883 1.00 93.62 355 GLU A C 1
ATOM 2836 O O . GLU A 1 355 ? -13.029 3.138 -24.823 1.00 93.62 355 GLU A O 1
ATOM 2841 N N . THR A 1 356 ? -12.557 2.000 -22.951 1.00 92.44 356 THR A N 1
ATOM 2842 C CA . THR A 1 356 ? -13.851 1.330 -22.842 1.00 92.44 356 THR A CA 1
ATOM 2843 C C . THR A 1 356 ? -14.303 1.371 -21.395 1.00 92.44 356 THR A C 1
ATOM 2845 O O . THR A 1 356 ? -13.525 1.017 -20.506 1.00 92.44 356 THR A O 1
ATOM 2848 N N . TYR A 1 357 ? -15.553 1.765 -21.168 1.00 89.19 357 TYR A N 1
ATOM 2849 C CA . TYR A 1 357 ? -16.165 1.809 -19.846 1.00 89.19 357 TYR A CA 1
ATOM 2850 C C . TYR A 1 357 ? -17.407 0.920 -19.805 1.00 89.19 357 TYR A C 1
ATOM 2852 O O . TYR A 1 357 ? -18.272 1.003 -20.677 1.00 89.19 357 TYR A O 1
ATOM 2860 N N . ASP A 1 358 ? -17.489 0.080 -18.783 1.00 86.69 358 ASP A N 1
ATOM 2861 C CA . ASP A 1 358 ? -18.641 -0.756 -18.488 1.00 86.69 358 ASP A CA 1
ATOM 2862 C C . ASP A 1 358 ? -19.436 -0.143 -17.333 1.00 86.69 358 ASP A C 1
ATOM 2864 O O . ASP A 1 358 ? -19.090 -0.311 -16.163 1.00 86.69 358 ASP A O 1
ATOM 2868 N N . ASN A 1 359 ? -20.530 0.544 -17.675 1.00 82.06 359 ASN A N 1
ATOM 2869 C CA . ASN A 1 359 ? -21.438 1.171 -16.708 1.00 82.06 359 ASN A CA 1
ATOM 2870 C C . ASN A 1 359 ? -22.103 0.169 -15.754 1.00 82.06 359 ASN A C 1
ATOM 2872 O O . ASN A 1 359 ? -22.531 0.552 -14.671 1.00 82.06 359 ASN A O 1
ATOM 2876 N N . THR A 1 360 ? -22.246 -1.096 -16.155 1.00 80.62 360 THR A N 1
ATOM 2877 C CA . THR A 1 360 ? -22.956 -2.095 -15.344 1.00 80.62 360 THR A CA 1
ATOM 2878 C C . THR A 1 360 ? -22.118 -2.499 -14.140 1.00 80.62 360 THR A C 1
ATOM 2880 O O . THR A 1 360 ? -22.638 -2.690 -13.044 1.00 80.62 360 THR A O 1
ATOM 2883 N N . HIS A 1 361 ? -20.809 -2.612 -14.352 1.00 78.62 361 HIS A N 1
ATOM 2884 C CA . HIS A 1 361 ? -19.864 -3.088 -13.347 1.00 78.62 361 HIS A CA 1
ATOM 2885 C C . HIS A 1 361 ? -18.939 -1.982 -12.820 1.00 78.62 361 HIS A C 1
ATOM 2887 O O . HIS A 1 361 ? -18.153 -2.236 -11.912 1.00 78.62 361 HIS A O 1
ATOM 2893 N N . ASN A 1 362 ? -19.046 -0.763 -13.362 1.00 86.75 362 ASN A N 1
ATOM 2894 C CA . ASN A 1 362 ? -18.153 0.368 -13.103 1.00 86.75 362 ASN A CA 1
ATOM 2895 C C . ASN A 1 362 ? -16.677 0.011 -13.309 1.00 86.75 362 ASN A C 1
ATOM 2897 O O . ASN A 1 362 ? -15.822 0.284 -12.466 1.00 86.75 362 ASN A O 1
ATOM 2901 N N . ASN A 1 363 ? -16.390 -0.636 -14.437 1.00 90.06 363 ASN A N 1
ATOM 2902 C CA . ASN A 1 363 ? -15.043 -1.055 -14.805 1.00 90.06 363 ASN A CA 1
ATOM 2903 C C . ASN A 1 363 ? -14.568 -0.278 -16.034 1.00 90.06 363 ASN A C 1
ATOM 2905 O O . ASN A 1 363 ? -15.349 -0.013 -16.948 1.00 90.06 363 ASN A O 1
ATOM 2909 N N . ALA A 1 364 ? -13.275 0.025 -16.096 1.00 91.88 364 ALA A N 1
ATOM 2910 C CA . ALA A 1 364 ? -12.655 0.655 -17.256 1.00 91.88 364 ALA A CA 1
ATOM 2911 C C . ALA A 1 364 ? -11.500 -0.188 -17.795 1.00 91.88 364 ALA A C 1
ATOM 2913 O O . ALA A 1 364 ? -10.781 -0.844 -17.045 1.00 91.88 364 ALA A O 1
ATOM 2914 N N . THR A 1 365 ? -11.297 -0.139 -19.108 1.00 94.12 365 THR A N 1
ATOM 2915 C CA . THR A 1 365 ? -10.056 -0.574 -19.757 1.00 94.12 365 THR A CA 1
ATOM 2916 C C . THR A 1 365 ? -9.520 0.578 -20.593 1.00 94.12 365 THR A C 1
ATOM 2918 O O . THR A 1 365 ? -10.218 1.102 -21.461 1.00 94.12 365 THR A O 1
ATOM 2921 N N . LEU A 1 366 ? -8.285 0.982 -20.312 1.00 95.81 366 LEU A N 1
ATOM 2922 C CA . LEU A 1 366 ? -7.610 2.115 -20.932 1.00 95.81 366 LEU A CA 1
ATOM 2923 C C . LEU A 1 366 ? -6.376 1.620 -21.684 1.00 95.81 366 LEU A C 1
ATOM 2925 O O . LEU A 1 366 ? -5.466 1.060 -21.076 1.00 95.81 366 LEU A O 1
ATOM 2929 N N . ARG A 1 367 ? -6.328 1.832 -23.001 1.00 97.19 367 ARG A N 1
ATOM 2930 C CA . ARG A 1 367 ? -5.214 1.392 -23.845 1.00 97.19 367 ARG A CA 1
ATOM 2931 C C . ARG A 1 367 ? -4.219 2.509 -24.077 1.00 97.19 367 ARG A C 1
ATOM 2933 O O . ARG A 1 367 ? -4.526 3.509 -24.733 1.00 97.19 367 ARG A O 1
ATOM 2940 N N . TYR A 1 368 ? -2.990 2.273 -23.657 1.00 97.88 368 TYR A N 1
ATOM 2941 C CA . TYR A 1 368 ? -1.884 3.203 -23.777 1.00 97.88 368 TYR A CA 1
ATOM 2942 C C . TYR A 1 368 ? -0.849 2.737 -24.799 1.00 97.88 368 TYR A C 1
ATOM 2944 O O . TYR A 1 368 ? -0.701 1.543 -25.086 1.00 97.88 368 TYR A O 1
ATOM 2952 N N . LYS A 1 369 ? -0.114 3.709 -25.345 1.00 97.38 369 LYS A N 1
ATOM 2953 C CA . LYS A 1 369 ? 1.083 3.487 -26.159 1.00 97.38 369 LYS A CA 1
ATOM 2954 C C . LYS A 1 369 ? 2.207 4.411 -25.723 1.00 97.38 369 LYS A C 1
ATOM 2956 O O . LYS A 1 369 ? 1.974 5.569 -25.388 1.00 97.38 369 LYS A O 1
ATOM 2961 N N . VAL A 1 370 ? 3.434 3.910 -25.772 1.00 96.19 370 VAL A N 1
ATOM 2962 C CA . VAL A 1 370 ? 4.632 4.706 -25.501 1.00 96.19 370 VAL A CA 1
ATOM 2963 C C . VAL A 1 370 ? 5.789 4.255 -26.376 1.00 96.19 370 VAL A C 1
ATOM 2965 O O . VAL A 1 370 ? 5.929 3.068 -26.672 1.00 96.19 370 VAL A O 1
ATOM 2968 N N . GLN A 1 371 ? 6.626 5.217 -26.755 1.00 94.44 371 GLN A N 1
ATOM 2969 C CA . GLN A 1 371 ? 7.921 4.978 -27.371 1.00 94.44 371 GLN A CA 1
ATOM 2970 C C . GLN A 1 371 ? 9.027 5.505 -26.456 1.00 94.44 371 GLN A C 1
ATOM 2972 O O . GLN A 1 371 ? 9.125 6.703 -26.167 1.00 94.44 371 GLN A O 1
ATOM 2977 N N . LEU A 1 372 ? 9.887 4.599 -26.015 1.00 92.25 372 LEU A N 1
ATOM 2978 C CA . LEU A 1 372 ? 11.032 4.903 -25.176 1.00 92.25 372 LEU A CA 1
ATOM 2979 C C . LEU A 1 372 ? 12.299 4.887 -26.028 1.00 92.25 372 LEU A C 1
ATOM 2981 O O . LEU A 1 372 ? 12.492 3.970 -26.820 1.00 92.25 372 LEU A O 1
ATOM 2985 N N . ASN A 1 373 ? 13.163 5.883 -25.846 1.00 89.81 373 ASN A N 1
ATOM 2986 C CA . ASN A 1 373 ? 14.470 5.936 -26.489 1.00 89.81 373 ASN A CA 1
ATOM 2987 C C . ASN A 1 373 ? 15.543 5.572 -25.460 1.00 89.81 373 ASN A C 1
ATOM 2989 O O . ASN A 1 373 ? 15.772 6.316 -24.508 1.00 89.81 373 ASN A O 1
ATOM 2993 N N . ILE A 1 374 ? 16.188 4.422 -25.624 1.00 88.25 374 ILE A N 1
ATOM 2994 C CA . ILE A 1 374 ? 17.150 3.927 -24.635 1.00 88.25 374 ILE A CA 1
ATOM 2995 C C . ILE A 1 374 ? 18.504 4.612 -24.774 1.00 88.25 374 ILE A C 1
ATOM 2997 O O . ILE A 1 374 ? 19.201 4.783 -23.770 1.00 88.25 374 ILE A O 1
ATOM 3001 N N . SER A 1 375 ? 18.883 5.041 -25.983 1.00 84.88 375 SER A N 1
ATOM 3002 C CA . SER A 1 375 ? 20.211 5.620 -26.217 1.00 84.88 375 SER A CA 1
ATOM 3003 C C . SER A 1 375 ? 20.441 6.923 -25.449 1.00 84.88 375 SER A C 1
ATOM 3005 O O . SER A 1 375 ? 21.584 7.285 -25.188 1.00 84.88 375 SER A O 1
ATOM 3007 N N . GLU A 1 376 ? 19.365 7.613 -25.055 1.00 79.19 376 GLU A N 1
ATOM 3008 C CA . GLU A 1 376 ? 19.416 8.817 -24.213 1.00 79.19 376 GLU A CA 1
ATOM 3009 C C . GLU A 1 376 ? 19.935 8.527 -22.793 1.00 79.19 376 GLU A C 1
ATOM 3011 O O . GLU A 1 376 ? 20.433 9.423 -22.118 1.00 79.19 376 GLU A O 1
ATOM 3016 N N . ILE A 1 377 ? 19.837 7.277 -22.333 1.00 78.06 377 ILE A N 1
ATOM 3017 C CA . ILE A 1 377 ? 20.087 6.895 -20.935 1.00 78.06 377 ILE A CA 1
ATOM 3018 C C . ILE A 1 377 ? 21.231 5.887 -20.836 1.00 78.06 377 ILE A C 1
ATOM 3020 O O . ILE A 1 377 ? 22.003 5.905 -19.873 1.00 78.06 377 ILE A O 1
ATOM 3024 N N . ILE A 1 378 ? 21.341 4.989 -21.816 1.00 82.81 378 ILE A N 1
ATOM 3025 C CA . ILE A 1 378 ? 22.308 3.896 -21.831 1.00 82.81 378 ILE A CA 1
ATOM 3026 C C . ILE A 1 378 ? 23.107 3.953 -23.122 1.00 82.81 378 ILE A C 1
ATOM 3028 O O . ILE A 1 378 ? 22.581 3.860 -24.224 1.00 82.81 378 ILE A O 1
ATOM 3032 N N . ASN A 1 379 ? 24.422 4.055 -22.962 1.00 84.44 379 ASN A N 1
ATOM 3033 C CA . ASN A 1 379 ? 25.374 4.173 -24.058 1.00 84.44 379 ASN A CA 1
ATOM 3034 C C . ASN A 1 379 ? 26.351 2.991 -24.128 1.00 84.44 379 ASN A C 1
ATOM 3036 O O . ASN A 1 379 ? 27.410 3.127 -24.744 1.00 84.44 379 ASN A O 1
ATOM 3040 N N . LYS A 1 380 ? 26.030 1.869 -23.481 1.00 87.12 380 LYS A N 1
ATOM 3041 C CA . LYS A 1 380 ? 26.849 0.655 -23.391 1.00 87.12 380 LYS A CA 1
ATOM 3042 C C . LYS A 1 380 ? 25.953 -0.577 -23.302 1.00 87.12 380 LYS A C 1
ATOM 3044 O O . LYS A 1 380 ? 24.787 -0.446 -22.946 1.00 87.12 380 LYS A O 1
ATOM 3049 N N . SER A 1 381 ? 26.508 -1.761 -23.550 1.00 88.88 381 SER A N 1
ATOM 3050 C CA . SER A 1 381 ? 25.761 -3.001 -23.340 1.00 88.88 381 SER A CA 1
ATOM 3051 C C . SER A 1 381 ? 25.379 -3.163 -21.867 1.00 88.88 381 SER A C 1
ATOM 3053 O O . SER A 1 381 ? 26.227 -3.003 -20.982 1.00 88.88 381 SER A O 1
ATOM 3055 N N . ALA A 1 382 ? 24.108 -3.451 -21.606 1.00 90.44 382 ALA A N 1
ATOM 3056 C CA . ALA A 1 382 ? 23.548 -3.552 -20.264 1.00 90.44 382 ALA A CA 1
ATOM 3057 C C . ALA A 1 382 ? 22.263 -4.386 -20.273 1.00 90.44 382 ALA A C 1
ATOM 3059 O O . ALA A 1 382 ? 21.572 -4.462 -21.283 1.00 90.44 382 ALA A O 1
ATOM 3060 N N . VAL A 1 383 ? 21.915 -4.968 -19.128 1.00 90.44 383 VAL A N 1
ATOM 3061 C CA . VAL A 1 383 ? 20.586 -5.553 -18.917 1.00 90.44 383 VAL A CA 1
ATOM 3062 C C . VAL A 1 383 ? 19.707 -4.503 -18.256 1.00 90.44 383 VAL A C 1
ATOM 3064 O O . VAL A 1 383 ? 20.104 -3.916 -17.246 1.00 90.44 383 VAL A O 1
ATOM 3067 N N . ILE A 1 384 ? 18.527 -4.275 -18.820 1.00 92.12 384 ILE A N 1
ATOM 3068 C CA . ILE A 1 384 ? 17.508 -3.387 -18.260 1.00 92.12 384 ILE A CA 1
ATOM 3069 C C . ILE A 1 384 ? 16.192 -4.123 -18.079 1.00 92.12 384 ILE A C 1
ATOM 3071 O O . ILE A 1 384 ? 15.946 -5.143 -18.722 1.00 92.12 384 ILE A O 1
ATOM 3075 N N . TYR A 1 385 ? 15.316 -3.554 -17.258 1.00 92.50 385 TYR A N 1
ATOM 3076 C CA . TYR A 1 385 ? 13.942 -4.019 -17.135 1.00 92.50 385 TYR A CA 1
ATOM 3077 C C . TYR A 1 385 ? 12.985 -2.893 -17.489 1.00 92.50 385 TYR A C 1
ATOM 3079 O O . TYR A 1 385 ? 12.990 -1.854 -16.836 1.00 92.50 385 TYR A O 1
ATOM 3087 N N . VAL A 1 386 ? 12.155 -3.072 -18.514 1.00 93.12 386 VAL A N 1
ATOM 3088 C CA . VAL A 1 386 ? 11.089 -2.110 -18.800 1.00 93.12 386 VAL A CA 1
ATOM 3089 C C . VAL A 1 386 ? 9.975 -2.291 -17.783 1.00 93.12 386 VAL A C 1
ATOM 3091 O O . VAL A 1 386 ? 9.516 -3.413 -17.536 1.00 93.12 386 VAL A O 1
ATOM 3094 N N . ARG A 1 387 ? 9.562 -1.175 -17.189 1.00 93.44 387 ARG A N 1
ATOM 3095 C CA . ARG A 1 387 ? 8.564 -1.111 -16.129 1.00 93.44 387 ARG A CA 1
ATOM 3096 C C . ARG A 1 387 ? 7.487 -0.098 -16.485 1.00 93.44 387 ARG A C 1
ATOM 3098 O O . ARG A 1 387 ? 7.780 0.986 -16.988 1.00 93.44 387 ARG A O 1
ATOM 3105 N N . ILE A 1 388 ? 6.256 -0.468 -16.185 1.00 95.12 388 ILE A N 1
ATOM 3106 C CA . ILE A 1 388 ? 5.064 0.362 -16.243 1.00 95.12 388 ILE A CA 1
ATOM 3107 C C . ILE A 1 388 ? 4.525 0.406 -14.825 1.00 95.12 388 ILE A C 1
ATOM 3109 O O . ILE A 1 388 ? 4.358 -0.647 -14.204 1.00 95.12 388 ILE A O 1
ATOM 3113 N N . VAL A 1 389 ? 4.253 1.612 -14.343 1.00 93.50 389 VAL A N 1
ATOM 3114 C CA . VAL A 1 389 ? 3.524 1.826 -13.100 1.00 93.50 389 VAL A CA 1
ATOM 3115 C C . VAL A 1 389 ? 2.252 2.596 -13.397 1.00 93.50 389 VAL A C 1
ATOM 3117 O O . VAL A 1 389 ? 2.261 3.570 -14.153 1.00 93.50 389 VAL A O 1
ATOM 3120 N N . ALA A 1 390 ? 1.161 2.128 -12.814 1.00 94.75 390 ALA A N 1
ATOM 3121 C CA . ALA A 1 390 ? -0.109 2.821 -12.795 1.00 94.75 390 ALA A CA 1
ATOM 3122 C C . ALA A 1 390 ? -0.532 2.994 -11.335 1.00 94.75 390 ALA A C 1
ATOM 3124 O O . ALA A 1 390 ? -0.400 2.065 -10.538 1.00 94.75 390 ALA A O 1
ATOM 3125 N N . ALA A 1 391 ? -0.954 4.199 -10.975 1.00 93.62 391 ALA A N 1
ATOM 3126 C CA . ALA A 1 391 ? -1.195 4.576 -9.593 1.00 93.62 391 ALA A CA 1
ATOM 3127 C C . ALA A 1 391 ? -2.409 5.496 -9.490 1.00 93.62 391 ALA A C 1
ATOM 3129 O O . ALA A 1 391 ? -2.579 6.398 -10.311 1.00 93.62 391 ALA A O 1
ATOM 3130 N N . MET A 1 392 ? -3.254 5.249 -8.493 1.00 93.06 392 MET A N 1
ATOM 3131 C CA . MET A 1 392 ? -4.440 6.054 -8.208 1.00 93.06 392 MET A CA 1
ATOM 3132 C C . MET A 1 392 ? -4.796 5.908 -6.719 1.00 93.06 392 MET A C 1
ATOM 3134 O O . MET A 1 392 ? -4.695 4.791 -6.201 1.00 93.06 392 MET A O 1
ATOM 3138 N N . PRO A 1 393 ? -5.210 6.983 -6.019 1.00 91.88 393 PRO A N 1
ATOM 3139 C CA . PRO A 1 393 ? -5.591 6.898 -4.609 1.00 91.88 393 PRO A CA 1
ATOM 3140 C C . PRO A 1 393 ? -6.684 5.850 -4.369 1.00 91.88 393 PRO A C 1
ATOM 3142 O O . PRO A 1 393 ? -7.648 5.780 -5.130 1.00 91.88 393 PRO A O 1
ATOM 3145 N N . LEU A 1 394 ? -6.548 5.057 -3.305 1.00 91.75 394 LEU A N 1
ATOM 3146 C CA . LEU A 1 394 ? -7.394 3.909 -2.943 1.00 91.75 394 LEU A CA 1
ATOM 3147 C C . LEU A 1 394 ? -7.346 2.715 -3.914 1.00 91.75 394 LEU A C 1
ATOM 3149 O O . LEU A 1 394 ? -8.156 1.797 -3.764 1.00 91.75 394 LEU A O 1
ATOM 3153 N N . TYR A 1 395 ? -6.448 2.707 -4.900 1.00 92.69 395 TYR A N 1
ATOM 3154 C CA . TYR A 1 395 ? -6.184 1.572 -5.804 1.00 92.69 395 TYR A CA 1
ATOM 3155 C C . TYR A 1 395 ? -4.730 1.077 -5.712 1.00 92.69 395 TYR A C 1
ATOM 3157 O O . TYR A 1 395 ? -4.395 -0.008 -6.206 1.00 92.69 395 TYR A O 1
ATOM 3165 N N . GLY A 1 396 ? -3.876 1.859 -5.055 1.00 92.31 396 GLY A N 1
ATOM 3166 C CA . GLY A 1 396 ? -2.461 1.616 -4.847 1.00 92.31 396 GLY A CA 1
ATOM 3167 C C . GLY A 1 396 ? -1.597 1.873 -6.076 1.00 92.31 396 GLY A C 1
ATOM 3168 O O . GLY A 1 396 ? -2.050 2.350 -7.119 1.00 92.31 396 GLY A O 1
ATOM 3169 N N . TYR A 1 397 ? -0.320 1.522 -5.934 1.00 92.88 397 TYR A N 1
ATOM 3170 C CA . TYR A 1 397 ? 0.653 1.505 -7.021 1.00 92.88 397 TYR A CA 1
ATOM 3171 C C . TYR A 1 397 ? 0.738 0.095 -7.590 1.00 92.88 397 TYR A C 1
ATOM 3173 O O . TYR A 1 397 ? 0.994 -0.870 -6.869 1.00 92.88 397 TYR A O 1
ATOM 3181 N N . ARG A 1 398 ? 0.552 -0.035 -8.902 1.00 92.75 398 ARG A N 1
ATOM 3182 C CA . ARG A 1 398 ? 0.624 -1.314 -9.605 1.00 92.75 398 ARG A CA 1
ATOM 3183 C C . ARG A 1 398 ? 1.745 -1.298 -10.606 1.00 92.75 398 ARG A C 1
ATOM 3185 O O . ARG A 1 398 ? 1.783 -0.461 -11.501 1.00 92.75 398 ARG A O 1
ATOM 3192 N N . TRP A 1 399 ? 2.632 -2.268 -10.453 1.00 91.81 399 TRP A N 1
ATOM 3193 C CA . TRP A 1 399 ? 3.754 -2.494 -11.343 1.00 91.81 399 TRP A CA 1
ATOM 3194 C C . TRP A 1 399 ? 3.470 -3.679 -12.239 1.00 91.81 399 TRP A C 1
ATOM 3196 O O . TRP A 1 399 ? 2.991 -4.721 -11.789 1.00 91.81 399 TRP A O 1
ATOM 3206 N N . ASN A 1 400 ? 3.836 -3.560 -13.508 1.00 92.69 400 ASN A N 1
ATOM 3207 C CA . ASN A 1 400 ? 3.885 -4.732 -14.361 1.00 92.69 400 ASN A CA 1
ATOM 3208 C C . ASN A 1 400 ? 5.039 -5.669 -13.947 1.00 92.69 400 ASN A C 1
ATOM 3210 O O . ASN A 1 400 ? 6.050 -5.269 -13.348 1.00 92.69 400 ASN A O 1
ATOM 3214 N N . LYS A 1 401 ? 4.927 -6.936 -14.360 1.00 89.56 401 LYS A N 1
ATOM 3215 C CA . LYS A 1 401 ? 6.060 -7.866 -14.300 1.00 89.56 401 LYS A CA 1
ATOM 3216 C C . LYS A 1 401 ? 7.244 -7.293 -15.095 1.00 89.56 401 LYS A C 1
ATOM 3218 O O . LYS A 1 401 ? 7.034 -6.771 -16.192 1.00 89.56 401 LYS A O 1
ATOM 3223 N N . PRO A 1 402 ? 8.478 -7.390 -14.570 1.00 89.94 402 PRO A N 1
ATOM 3224 C CA . PRO A 1 402 ? 9.636 -6.763 -15.192 1.00 89.94 402 PRO A CA 1
ATOM 3225 C C . PRO A 1 402 ? 9.902 -7.358 -16.573 1.00 89.94 402 PRO A C 1
ATOM 3227 O O . PRO A 1 402 ? 10.091 -8.566 -16.718 1.00 89.94 402 PRO A O 1
ATOM 3230 N N . ILE A 1 403 ? 9.963 -6.500 -17.592 1.00 92.31 403 ILE A N 1
ATOM 3231 C CA . ILE A 1 403 ? 10.283 -6.916 -18.956 1.00 92.31 403 ILE A CA 1
ATOM 3232 C C . ILE A 1 403 ? 11.791 -6.812 -19.156 1.00 92.31 403 ILE A C 1
ATOM 3234 O O . ILE A 1 403 ? 12.310 -5.729 -19.414 1.00 92.31 403 ILE A O 1
ATOM 3238 N N . ARG A 1 404 ? 12.504 -7.932 -19.029 1.00 92.88 404 ARG A N 1
ATOM 3239 C CA . ARG A 1 404 ? 13.957 -7.961 -19.227 1.00 92.88 404 ARG A CA 1
ATOM 3240 C C . ARG A 1 404 ? 14.325 -7.725 -20.692 1.00 92.88 404 ARG A C 1
ATOM 3242 O O . ARG A 1 404 ? 13.834 -8.443 -21.560 1.00 92.88 404 ARG A O 1
ATOM 3249 N N . LEU A 1 405 ? 15.249 -6.796 -20.930 1.00 91.69 405 LEU A N 1
ATOM 3250 C CA . LEU A 1 405 ? 15.890 -6.567 -22.221 1.00 91.69 405 LEU A CA 1
ATOM 3251 C C . LEU A 1 405 ? 17.415 -6.531 -22.067 1.00 91.69 405 LEU A C 1
ATOM 3253 O O . LEU A 1 405 ? 17.961 -5.786 -21.251 1.00 91.69 405 LEU A O 1
ATOM 3257 N N . ASP A 1 406 ? 18.094 -7.327 -22.882 1.00 92.25 406 ASP A N 1
ATOM 3258 C CA . ASP A 1 406 ? 19.538 -7.361 -23.036 1.00 92.25 406 ASP A CA 1
ATOM 3259 C C . ASP A 1 406 ? 19.917 -6.382 -24.157 1.00 92.25 406 ASP A C 1
ATOM 3261 O O . ASP A 1 406 ? 19.727 -6.625 -25.352 1.00 92.25 406 ASP A O 1
ATOM 3265 N N . VAL A 1 407 ? 20.420 -5.226 -23.742 1.00 90.62 407 VAL A N 1
ATOM 3266 C CA . VAL A 1 407 ? 20.807 -4.132 -24.622 1.00 90.62 407 VAL A CA 1
ATOM 3267 C C . VAL A 1 407 ? 22.242 -4.363 -25.078 1.00 90.62 407 VAL A C 1
ATOM 3269 O O . VAL A 1 407 ? 23.158 -4.460 -24.256 1.00 90.62 407 VAL A O 1
ATOM 3272 N N . ILE A 1 408 ? 22.450 -4.442 -26.388 1.00 90.25 408 ILE A N 1
ATOM 3273 C CA . ILE A 1 408 ? 23.744 -4.684 -27.018 1.00 90.25 408 ILE A CA 1
ATOM 3274 C C . ILE A 1 408 ? 24.185 -3.393 -27.696 1.00 90.25 408 ILE A C 1
ATOM 3276 O O . ILE A 1 408 ? 23.462 -2.824 -28.506 1.00 90.25 408 ILE A O 1
ATOM 3280 N N . LYS A 1 409 ? 25.393 -2.939 -27.365 1.00 86.62 409 LYS A N 1
ATOM 3281 C CA . LYS A 1 409 ? 26.100 -1.920 -28.131 1.00 86.62 409 LYS A CA 1
ATOM 3282 C C . LYS A 1 409 ? 27.305 -2.550 -28.797 1.00 86.62 409 LYS A C 1
ATOM 3284 O O . LYS A 1 409 ? 28.124 -3.174 -28.108 1.00 86.62 409 LYS A O 1
ATOM 3289 N N . GLN A 1 410 ? 27.432 -2.388 -30.108 1.00 79.50 410 GLN A N 1
ATOM 3290 C CA . GLN A 1 410 ? 28.596 -2.893 -30.813 1.00 79.50 410 GLN A CA 1
ATOM 3291 C C . GLN A 1 410 ? 29.830 -2.132 -30.323 1.00 79.50 410 GLN A C 1
ATOM 3293 O O . GLN A 1 410 ? 29.813 -0.919 -30.084 1.00 79.50 410 GLN A O 1
ATOM 3298 N N . ARG A 1 411 ? 30.925 -2.860 -30.089 1.00 69.38 411 ARG A N 1
ATOM 3299 C CA . ARG A 1 411 ? 32.190 -2.203 -29.753 1.00 69.38 411 ARG A CA 1
ATOM 3300 C C . ARG A 1 411 ? 32.586 -1.371 -30.961 1.00 69.38 411 ARG A C 1
ATOM 3302 O O . ARG A 1 411 ? 32.608 -1.893 -32.069 1.00 69.38 411 ARG A O 1
ATOM 3309 N N . PHE A 1 412 ? 32.913 -0.101 -30.737 1.00 61.72 412 PHE A N 1
ATOM 3310 C CA . PHE A 1 412 ? 33.475 0.733 -31.788 1.00 61.72 412 PHE A CA 1
ATOM 3311 C C . PHE A 1 412 ? 34.781 0.086 -32.257 1.00 61.72 412 PHE A C 1
ATOM 3313 O O . PHE A 1 412 ? 35.800 0.143 -31.565 1.00 61.72 412 PHE A O 1
ATOM 3320 N N . GLU A 1 413 ? 34.743 -0.579 -33.406 1.00 54.25 413 GLU A N 1
ATOM 3321 C CA . GLU A 1 413 ? 35.956 -0.992 -34.085 1.00 54.25 413 GLU A CA 1
ATOM 3322 C C . GLU A 1 413 ? 36.583 0.280 -34.643 1.00 54.25 413 GLU A C 1
ATOM 3324 O O . GLU A 1 413 ? 36.024 0.924 -35.533 1.00 54.25 413 GLU A O 1
ATOM 3329 N N . PHE A 1 414 ? 37.735 0.681 -34.098 1.00 49.19 414 PHE A N 1
ATOM 3330 C CA . PHE A 1 414 ? 38.542 1.705 -34.744 1.00 49.19 414 PHE A CA 1
ATOM 3331 C C . PHE A 1 414 ? 38.775 1.245 -36.180 1.00 49.19 414 PHE A C 1
ATOM 3333 O O . PHE A 1 414 ? 39.485 0.262 -36.409 1.00 49.19 414 PHE A O 1
ATOM 3340 N N . GLN A 1 415 ? 38.171 1.947 -37.144 1.00 57.09 415 GLN A N 1
ATOM 3341 C CA . GLN A 1 415 ? 38.522 1.777 -38.544 1.00 57.09 415 GLN A CA 1
ATOM 3342 C C . GLN A 1 415 ? 40.044 1.872 -38.615 1.00 57.09 415 GLN A C 1
ATOM 3344 O O . GLN A 1 415 ? 40.623 2.859 -38.149 1.00 57.09 415 GLN A O 1
ATOM 3349 N N . ARG A 1 416 ? 40.695 0.812 -39.120 1.00 56.53 416 ARG A N 1
ATOM 3350 C CA . ARG A 1 416 ? 42.142 0.808 -39.367 1.00 56.53 416 ARG A CA 1
ATOM 3351 C C . ARG A 1 416 ? 42.490 2.154 -39.991 1.00 56.53 416 ARG A C 1
ATOM 3353 O O . ARG A 1 416 ? 41.865 2.502 -40.992 1.00 56.53 416 ARG A O 1
ATOM 3360 N N . TYR A 1 417 ? 43.408 2.905 -39.367 1.00 59.31 417 TYR A N 1
ATOM 3361 C CA . TYR A 1 417 ? 43.802 4.244 -39.812 1.00 59.31 417 TYR A CA 1
ATOM 3362 C C . TYR A 1 417 ? 43.800 4.308 -41.337 1.00 59.31 417 TYR A C 1
ATOM 3364 O O . TYR A 1 417 ? 44.509 3.531 -41.982 1.00 59.31 417 TYR A O 1
ATOM 3372 N N . HIS A 1 418 ? 42.978 5.197 -41.906 1.00 62.91 418 HIS A N 1
ATOM 3373 C 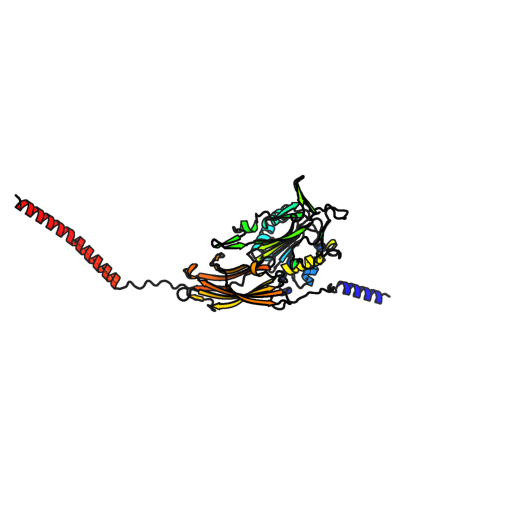CA . HIS A 1 418 ? 42.905 5.341 -43.354 1.00 62.91 418 HIS A CA 1
ATOM 3374 C C . HIS A 1 418 ? 44.338 5.568 -43.869 1.00 62.91 418 HIS A C 1
ATOM 3376 O O . HIS A 1 418 ? 45.018 6.442 -43.321 1.00 62.91 418 HIS A O 1
ATOM 3382 N N . PRO A 1 419 ? 44.831 4.824 -44.880 1.00 68.62 419 PRO A N 1
ATOM 3383 C CA . PRO A 1 419 ? 46.229 4.888 -45.321 1.00 68.62 419 PRO A CA 1
ATOM 3384 C C . PRO A 1 419 ? 46.725 6.318 -45.564 1.00 68.62 419 PRO A C 1
ATOM 3386 O O . PRO A 1 419 ? 47.884 6.623 -45.298 1.00 68.62 419 PRO A O 1
ATOM 3389 N N . VAL A 1 420 ? 45.810 7.202 -45.978 1.00 71.31 420 VAL A N 1
ATOM 3390 C CA . VAL A 1 420 ? 46.004 8.649 -46.165 1.00 71.31 420 VAL A CA 1
ATOM 3391 C C . VAL A 1 420 ? 46.459 9.371 -44.889 1.00 71.31 420 VAL A C 1
ATOM 3393 O O . VAL A 1 420 ? 47.380 10.175 -44.953 1.00 71.31 420 VAL A O 1
ATOM 3396 N N . LEU A 1 421 ? 45.880 9.083 -4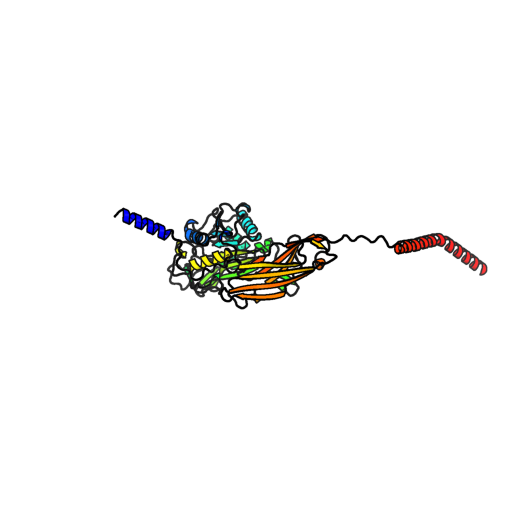3.719 1.00 72.50 421 LEU A N 1
ATOM 3397 C CA . LEU A 1 421 ? 46.291 9.714 -42.455 1.00 72.50 421 LEU A CA 1
ATOM 3398 C C . LEU A 1 421 ? 47.700 9.275 -42.036 1.00 72.50 421 LEU A C 1
ATOM 3400 O O . LEU A 1 421 ? 48.487 10.099 -41.571 1.00 72.50 421 LEU A O 1
ATOM 3404 N N . LEU A 1 422 ? 48.048 8.006 -42.273 1.00 76.19 422 LEU A N 1
ATOM 3405 C CA . LEU A 1 422 ? 49.411 7.504 -42.073 1.00 76.19 422 LEU A CA 1
ATOM 3406 C C . LEU A 1 422 ? 50.399 8.146 -43.056 1.00 76.19 422 LEU A C 1
ATOM 3408 O O . LEU A 1 422 ? 51.508 8.498 -42.659 1.00 76.19 422 LEU A O 1
ATOM 3412 N N . THR A 1 423 ? 49.997 8.362 -44.314 1.00 77.81 423 THR A N 1
ATOM 3413 C CA . THR A 1 423 ? 50.847 9.050 -45.302 1.00 77.81 423 THR A CA 1
ATOM 3414 C C . THR A 1 423 ? 51.045 10.518 -44.947 1.00 77.81 423 THR A C 1
ATOM 3416 O O . THR A 1 423 ? 52.172 10.999 -45.011 1.00 77.81 423 THR A O 1
ATOM 3419 N N . ILE A 1 424 ? 49.996 11.224 -44.515 1.00 79.06 424 ILE A N 1
ATOM 3420 C CA . ILE A 1 424 ? 50.098 12.616 -44.053 1.00 79.06 424 ILE A CA 1
ATOM 3421 C C . ILE A 1 424 ? 51.037 12.701 -42.844 1.00 79.06 424 ILE A C 1
ATOM 3423 O O . ILE A 1 424 ? 51.955 13.520 -42.845 1.00 79.06 424 ILE A O 1
ATOM 3427 N N . GLY A 1 425 ? 50.868 11.823 -41.849 1.00 80.31 425 GLY A N 1
ATOM 3428 C CA . GLY A 1 425 ? 51.752 11.761 -40.683 1.00 80.31 425 GLY A CA 1
ATOM 3429 C C . GLY A 1 425 ? 53.214 11.500 -41.060 1.00 80.31 425 GLY A C 1
ATOM 3430 O O . GLY A 1 425 ? 54.111 12.179 -40.559 1.00 80.31 425 GLY A O 1
ATOM 3431 N N . ALA A 1 426 ? 53.462 10.584 -42.001 1.00 83.19 426 ALA A N 1
ATOM 3432 C CA . ALA A 1 426 ? 54.803 10.294 -42.503 1.00 83.19 426 ALA A CA 1
ATOM 3433 C C . ALA A 1 426 ? 55.413 11.480 -43.271 1.00 83.19 426 ALA A C 1
ATOM 3435 O O . ALA A 1 426 ? 56.574 11.817 -43.047 1.00 83.19 426 ALA A O 1
ATOM 3436 N N . ILE A 1 427 ? 54.639 12.155 -44.128 1.00 85.12 427 ILE A N 1
ATOM 3437 C CA . ILE A 1 427 ? 55.090 13.340 -44.876 1.00 85.12 427 ILE A CA 1
ATOM 3438 C C . ILE A 1 427 ? 55.459 14.471 -43.913 1.00 85.12 427 ILE A C 1
ATOM 3440 O O . ILE A 1 427 ? 56.510 15.094 -44.070 1.00 85.12 427 ILE A O 1
ATOM 3444 N N . VAL A 1 428 ? 54.627 14.733 -42.902 1.00 83.75 428 VAL A N 1
ATOM 3445 C CA . VAL A 1 428 ? 54.908 15.759 -41.886 1.00 83.75 428 VAL A CA 1
ATOM 3446 C C . VAL A 1 428 ? 56.158 15.388 -41.087 1.00 83.75 428 VAL A C 1
ATOM 3448 O O . VAL A 1 428 ? 57.044 16.227 -40.928 1.00 83.75 428 VAL A O 1
ATOM 3451 N N . GLY A 1 429 ? 56.280 14.130 -40.653 1.00 83.88 429 GLY A N 1
ATOM 3452 C CA . GLY A 1 429 ? 57.439 13.639 -39.906 1.00 83.88 429 GLY A CA 1
ATOM 3453 C C . GLY A 1 429 ? 58.752 13.740 -40.688 1.00 83.88 429 GLY A C 1
ATOM 3454 O O . GLY A 1 429 ? 59.736 14.266 -40.169 1.00 83.88 429 GLY A O 1
ATOM 3455 N N . ILE A 1 430 ? 58.764 13.312 -41.955 1.00 87.12 430 ILE A N 1
ATOM 3456 C CA . ILE A 1 430 ? 59.942 13.405 -42.834 1.00 87.12 430 ILE A CA 1
ATOM 3457 C C . ILE A 1 430 ? 60.343 14.868 -43.034 1.00 87.12 430 ILE A C 1
ATOM 3459 O O . ILE A 1 430 ? 61.518 15.203 -42.888 1.00 87.12 430 ILE A O 1
ATOM 3463 N N . ASN A 1 431 ? 59.382 15.755 -43.310 1.00 82.12 431 ASN A N 1
ATOM 3464 C CA . ASN A 1 431 ? 59.671 17.178 -43.476 1.00 82.12 431 ASN A CA 1
ATOM 3465 C C . ASN A 1 431 ? 60.239 17.803 -42.197 1.00 82.12 431 ASN A C 1
ATOM 3467 O O . ASN A 1 431 ? 61.172 18.600 -42.280 1.00 82.12 431 ASN A O 1
ATOM 3471 N N . LEU A 1 432 ? 59.743 17.414 -41.018 1.00 83.56 432 LEU A N 1
ATOM 3472 C CA . LEU A 1 432 ? 60.263 17.901 -39.739 1.00 83.56 432 LEU A CA 1
ATOM 3473 C C . LEU A 1 432 ? 61.716 17.456 -39.510 1.00 83.56 432 LEU A C 1
ATOM 3475 O O . LEU A 1 432 ? 62.555 18.264 -39.116 1.00 83.56 432 LEU A O 1
ATOM 3479 N N . ILE A 1 433 ? 62.031 16.190 -39.805 1.00 84.75 433 ILE A N 1
ATOM 3480 C CA . ILE A 1 433 ? 63.388 15.633 -39.686 1.00 84.75 433 ILE A CA 1
ATOM 3481 C C . ILE A 1 433 ? 64.346 16.331 -40.657 1.00 84.75 433 ILE A C 1
ATOM 3483 O O . ILE A 1 433 ? 65.448 16.718 -40.265 1.00 84.75 433 ILE A O 1
ATOM 3487 N N . VAL A 1 434 ? 63.924 16.545 -41.907 1.00 83.19 434 VAL A N 1
ATOM 3488 C CA . VAL A 1 434 ? 64.708 17.279 -42.913 1.00 83.19 434 VAL A CA 1
ATOM 3489 C C . VAL A 1 434 ? 64.945 18.722 -42.466 1.00 83.19 434 VAL A C 1
ATOM 3491 O O . VAL A 1 434 ? 66.068 19.217 -42.572 1.00 83.19 434 VAL A O 1
ATOM 3494 N N . LEU A 1 435 ? 63.927 19.384 -41.910 1.00 81.12 435 LEU A N 1
ATOM 3495 C CA . LEU A 1 435 ? 64.047 20.742 -41.386 1.00 81.12 435 LEU A CA 1
ATOM 3496 C C . LEU A 1 435 ? 65.063 20.800 -40.238 1.00 81.12 435 LEU A C 1
ATOM 3498 O O . LEU A 1 435 ? 65.982 21.612 -40.295 1.00 81.12 435 LEU A O 1
ATOM 3502 N N . ILE A 1 436 ? 64.960 19.903 -39.250 1.00 82.06 436 ILE A N 1
ATOM 3503 C CA . ILE A 1 436 ? 65.887 19.815 -38.108 1.00 82.06 436 ILE A CA 1
ATOM 3504 C C . ILE A 1 436 ? 67.319 19.518 -38.578 1.00 82.06 436 ILE A C 1
ATOM 3506 O O . ILE A 1 436 ? 68.262 20.157 -38.110 1.00 82.06 436 ILE A O 1
ATOM 3510 N N . GLY A 1 437 ? 67.497 18.599 -39.532 1.00 81.44 437 GLY A N 1
ATOM 3511 C CA . GLY A 1 437 ? 68.811 18.235 -40.067 1.00 81.44 437 GLY A CA 1
ATOM 3512 C C . GLY A 1 437 ? 69.475 19.348 -40.886 1.00 81.44 437 GLY A C 1
ATOM 3513 O O . GLY A 1 437 ? 70.685 19.563 -40.783 1.00 81.44 437 GLY A O 1
ATOM 3514 N N . LEU A 1 438 ? 68.699 20.100 -41.675 1.00 82.50 438 LEU A N 1
ATOM 3515 C CA . LEU A 1 438 ? 69.214 21.173 -42.536 1.00 82.50 438 LEU A CA 1
ATOM 3516 C C . LEU A 1 438 ? 69.334 22.530 -41.828 1.00 82.50 438 LEU A C 1
ATOM 3518 O O . LEU A 1 438 ? 70.138 23.366 -42.253 1.00 82.50 438 LEU A O 1
ATOM 3522 N N . MET A 1 439 ? 68.598 22.759 -40.736 1.00 79.38 439 MET A N 1
ATOM 3523 C CA . MET A 1 439 ? 68.628 23.999 -39.950 1.00 79.38 439 MET A CA 1
ATOM 3524 C C . MET A 1 439 ? 70.044 24.427 -39.510 1.00 79.38 439 MET A C 1
ATOM 3526 O O . MET A 1 439 ? 70.411 25.578 -39.772 1.00 79.38 439 MET A O 1
ATOM 3530 N N . PRO A 1 440 ? 70.900 23.561 -38.925 1.00 78.88 440 PRO A N 1
ATOM 3531 C CA . PRO A 1 440 ? 72.261 23.955 -38.551 1.00 78.88 440 PRO A CA 1
ATOM 3532 C C . PRO A 1 440 ? 73.132 24.316 -39.764 1.00 78.88 440 PRO A C 1
ATOM 3534 O O . PRO A 1 440 ? 73.999 25.191 -39.668 1.00 78.88 440 PRO A O 1
ATOM 3537 N N . TYR A 1 441 ? 72.891 23.698 -40.925 1.00 79.00 441 TYR A N 1
ATOM 3538 C CA . TYR A 1 441 ? 73.620 24.001 -42.158 1.00 79.00 441 TYR A CA 1
ATOM 3539 C C . TYR A 1 441 ? 73.187 25.348 -42.753 1.00 79.00 441 TYR A C 1
ATOM 3541 O O . TYR A 1 441 ? 74.031 26.179 -43.103 1.00 79.00 441 TYR A O 1
ATOM 3549 N N . ALA A 1 442 ? 71.877 25.609 -42.793 1.00 76.25 442 ALA A N 1
ATOM 3550 C CA . ALA A 1 442 ? 71.306 26.882 -43.221 1.00 76.25 442 ALA A CA 1
ATOM 3551 C C . ALA A 1 442 ? 71.774 28.045 -42.327 1.00 76.25 442 ALA A C 1
ATOM 3553 O O . ALA A 1 442 ? 72.202 29.085 -42.836 1.00 76.25 442 ALA A O 1
ATOM 3554 N N . LEU A 1 443 ? 71.794 27.851 -41.003 1.00 77.81 443 LEU A N 1
ATOM 3555 C CA . LEU A 1 443 ? 72.301 28.837 -40.042 1.00 77.81 443 LEU A CA 1
ATOM 3556 C C . LEU A 1 443 ? 73.800 29.114 -40.234 1.00 77.81 443 LEU A C 1
ATOM 3558 O O . LEU A 1 443 ? 74.200 30.280 -40.298 1.00 77.81 443 LEU A O 1
ATOM 3562 N N . LYS A 1 444 ? 74.635 28.078 -40.415 1.00 80.56 444 LYS A N 1
ATOM 3563 C CA . LYS A 1 444 ? 76.067 28.255 -40.734 1.00 80.56 444 LYS A CA 1
ATOM 3564 C C . LYS A 1 444 ? 76.278 29.034 -42.031 1.00 80.56 444 LYS A C 1
ATOM 3566 O O . LYS A 1 444 ? 77.155 29.898 -42.087 1.00 80.56 444 LYS A O 1
ATOM 3571 N N . ARG A 1 445 ? 75.482 28.763 -43.069 1.00 76.44 445 ARG A N 1
ATOM 3572 C CA . ARG A 1 445 ? 75.584 29.455 -44.361 1.00 76.44 445 ARG A CA 1
ATOM 3573 C C . ARG A 1 445 ? 75.148 30.918 -44.255 1.00 76.44 445 ARG A C 1
ATOM 3575 O O . ARG A 1 445 ? 75.841 31.784 -44.779 1.00 76.44 445 ARG A O 1
ATOM 3582 N N . ARG A 1 446 ? 74.086 31.208 -43.495 1.00 76.81 446 ARG A N 1
ATOM 3583 C CA . ARG A 1 446 ? 73.622 32.577 -43.211 1.00 76.81 446 ARG A CA 1
ATOM 3584 C C . ARG A 1 446 ? 74.654 33.383 -42.414 1.00 76.81 446 ARG A C 1
ATOM 3586 O O . ARG A 1 446 ? 74.891 34.544 -42.731 1.00 76.81 446 ARG A O 1
ATOM 3593 N N . MET A 1 447 ? 75.330 32.762 -41.443 1.00 76.69 447 MET A N 1
ATOM 3594 C CA . MET A 1 447 ? 76.447 33.391 -40.720 1.00 76.69 447 MET A CA 1
ATOM 3595 C C . MET A 1 447 ? 77.656 33.663 -41.623 1.00 76.69 447 MET A C 1
ATOM 3597 O O . MET A 1 447 ? 78.270 34.721 -41.517 1.00 76.69 447 MET A O 1
ATOM 3601 N N . ARG A 1 448 ? 78.002 32.738 -42.531 1.00 74.94 448 ARG A N 1
ATOM 3602 C CA . ARG A 1 448 ? 79.070 32.964 -43.523 1.00 74.94 448 ARG A CA 1
ATOM 3603 C C . ARG A 1 448 ? 78.717 34.088 -44.495 1.00 74.94 448 ARG A C 1
ATOM 3605 O O . ARG A 1 448 ? 79.570 34.926 -44.749 1.00 74.94 448 ARG A O 1
ATOM 3612 N N . ALA A 1 449 ? 77.479 34.134 -44.985 1.00 72.69 449 ALA A N 1
ATOM 3613 C CA . ALA A 1 449 ? 77.002 35.205 -45.857 1.00 72.69 449 ALA A CA 1
ATOM 3614 C C . ALA A 1 449 ? 77.074 36.572 -45.160 1.00 72.69 449 ALA A C 1
ATOM 3616 O O . ALA A 1 449 ? 77.663 37.490 -45.717 1.00 72.69 449 ALA A O 1
ATOM 3617 N N . LYS A 1 450 ? 76.607 36.678 -43.905 1.00 73.69 450 LYS A N 1
ATOM 3618 C CA . LYS A 1 450 ? 76.763 37.902 -43.099 1.00 73.69 450 LYS A CA 1
ATOM 3619 C C . LYS A 1 450 ? 78.228 38.316 -42.922 1.00 73.69 450 LYS A C 1
ATOM 3621 O O . LYS A 1 450 ? 78.545 39.483 -43.096 1.00 73.69 450 LYS A O 1
ATOM 3626 N N . LYS A 1 451 ? 79.135 37.369 -42.644 1.00 73.75 451 LYS A N 1
ATOM 3627 C CA . LYS A 1 451 ? 80.581 37.658 -42.534 1.00 73.75 451 LYS A CA 1
ATOM 3628 C C . LYS A 1 451 ? 81.203 38.142 -43.847 1.00 73.75 451 LYS A C 1
ATOM 3630 O O . LYS A 1 451 ? 82.143 38.928 -43.812 1.00 73.75 451 LYS A O 1
ATOM 3635 N N . ILE A 1 452 ? 80.731 37.644 -44.990 1.00 74.00 452 ILE A N 1
ATOM 3636 C CA . ILE A 1 452 ? 81.170 38.110 -46.313 1.00 74.00 452 ILE A CA 1
ATOM 3637 C C . ILE A 1 452 ? 80.624 39.517 -46.577 1.00 74.00 452 ILE A C 1
ATOM 3639 O O . ILE A 1 452 ? 81.369 40.378 -47.027 1.00 74.00 452 ILE A O 1
ATOM 3643 N N . GLU A 1 453 ? 79.363 39.775 -46.236 1.00 69.12 453 GLU A N 1
ATOM 3644 C CA . GLU A 1 453 ? 78.725 41.084 -46.399 1.00 69.12 453 GLU A CA 1
ATOM 3645 C C . GLU A 1 453 ? 79.372 42.167 -45.515 1.00 69.12 453 GLU A C 1
ATOM 3647 O O . GLU A 1 453 ? 79.621 43.276 -45.974 1.00 69.12 453 GLU A O 1
ATOM 3652 N N . GLU A 1 454 ? 79.721 41.840 -44.267 1.00 69.81 454 GLU A N 1
ATOM 3653 C CA . GLU A 1 454 ? 80.472 42.731 -43.370 1.00 69.81 454 GLU A CA 1
ATOM 3654 C C . GLU A 1 454 ? 81.897 43.003 -43.866 1.00 69.81 454 GLU A C 1
ATOM 3656 O O . GLU A 1 454 ? 82.407 44.106 -43.687 1.00 69.81 454 GLU A O 1
ATOM 3661 N N . LYS A 1 455 ? 82.539 42.018 -44.509 1.00 68.69 455 LYS A N 1
ATOM 3662 C CA . LYS A 1 455 ? 83.851 42.201 -45.146 1.00 68.69 455 LYS A CA 1
ATOM 3663 C C . LYS A 1 455 ? 83.789 43.024 -46.429 1.00 68.69 455 LYS A C 1
ATOM 3665 O O . LYS A 1 455 ? 84.779 43.659 -46.742 1.00 68.69 455 LYS A O 1
ATOM 3670 N N . ALA A 1 456 ? 82.676 42.996 -47.158 1.00 63.44 456 ALA A N 1
ATOM 3671 C CA . ALA A 1 456 ? 82.481 43.797 -48.367 1.00 63.44 456 ALA A CA 1
ATOM 3672 C C . ALA A 1 456 ? 82.085 45.257 -48.069 1.00 63.44 456 ALA A C 1
ATOM 3674 O O . ALA A 1 456 ? 82.151 46.097 -48.959 1.00 63.44 456 ALA A O 1
ATOM 3675 N N . LYS A 1 457 ? 81.642 45.553 -46.836 1.00 62.50 457 LYS A N 1
ATOM 3676 C CA . LYS A 1 457 ? 81.296 46.908 -46.361 1.00 62.50 457 LYS A CA 1
ATOM 3677 C C . LYS A 1 457 ? 82.464 47.655 -45.695 1.00 62.50 457 LYS A C 1
ATOM 3679 O O . LYS A 1 457 ? 82.303 48.834 -45.392 1.00 62.50 457 LYS A O 1
ATOM 3684 N N . LYS A 1 458 ? 83.588 46.983 -45.430 1.00 50.56 458 LYS A N 1
ATOM 3685 C CA . LYS A 1 458 ? 84.868 47.590 -45.028 1.00 50.56 458 LYS A CA 1
ATOM 3686 C C . LYS A 1 458 ? 85.755 47.730 -46.251 1.00 50.56 458 LYS A C 1
ATOM 3688 O O . LYS A 1 458 ? 86.516 48.718 -46.278 1.00 50.56 458 LYS A O 1
#

Foldseek 3Di:
DVVVVVVVVVVVVVVVVPQPPPDDDDPDPPPPFFDDQQQAEEEEEDQADAPDPPVQLVLLVCLSVVSNHHYDYQNDQQDLVSCPSHQEYEAARGDDDDPSSLVSVLVCVLLQRAYHYAHHLDQDPNNQVSCVLQQKHWLAQKFFQDDPDPDRRWAKDAPQFDDDLLCPPFGIATFGSFTFMDRRLNNNSCVVVVHHQWDDPDPPDIDGQKDKGLGGAAQQRMWGDRDVVDIDGRRNGGQWMWMFGQSNYIYIYGGGNCRSGNVNCPPVVGCSSSSSSSVSCLSSCNAFAKDKAWPDKPVPDQEAELVPDQKIKTKIKIKTFDDPDPVQVVQKDKWKAKADPNDGDQIDDWDWDDKDADPVGRMIITMTMDMTGRCVPDVAWDKMWIWMWMAGPSHHIDIDDTRIHGYHYDDPDPDDPDVVVVVVVVVVVVVVVVCVVCVVVVVVVVVVVVVVVVVVVD

Sequence (458 aa):
MRRILIIVLVLAAFAMLLPINAGYEGHVEIKGVVPEPQNITFGIYTGGSTEIPLGNFSILKNVIKGRGFNIKNITDLTELGELEGVDVLALLTIKNLTNDEINIIRNYSFYGGDLFIITPQEIDKGMEDLLSLFGLESLGYVKDNESYYENESNVILNKTWEASSIMNGIKSLLVVNATALNYTEKNGLLEFLGINETMSLNNETNVSILYLNNLVWGGNNTYVEYKKGQRIYGQNITLCHIQEYWFGAKIVVISSAYMFEDEYIIKKRFDNLKFLERLIYWLGDQINYMAIDIVDRNPSENTLDLDQSPYINISFDIKITNITDNDFKSNLTVLVGFEYLGKFRGVKLPTLTNETYDNTHNNATLRYKVQLNISEIINKSAVIYVRIVAAMPLYGYRWNKPIRLDVIKQRFEFQRYHPVLLTIGAIVGINLIVLIGLMPYALKRRMRAKKIEEKAKK

Secondary structure (DSSP, 8-state):
-HHHHHHHHHHHHHHHHS------TT----TTTSPPGGG-EEEEE-SSEESS-GGGGHHHHHHHHHTT-EEEEE---SSGGGGTT-SEEEEESEE---HHHHHHHHHHHHTT-EEEEE--SS--HHHHHHHHHTTEEEEEEEEESS--SSSTTEEEEES-S-S-TTTTT--EEEEESBEEEEE-S--HHHHHHT--SEEEEETTEEEESEEEEEEEE--TTEEEEEETTEEEEGGGSEEEEEEEETTS-EEEEE-BTTTTSHHHHT-TTS-HHHHHHHHHHHHTTSSS-EEEEEEEEES-SSEEETTT--EEEEEEEEEE-S---TTHHHH-EEEEEEEETTEEEEEEPPEEEEEEEETTTTEEEEEEEEEEESTTT--S-EEEEEEEEEEETTTEEEEPPPEEEEEE----------HHHHHHHHHHHHHHHHHHHHHHHHHHHHHHHHHHHHHH--